Protein AF-0000000078593946 (afdb_homodimer)

Solvent-accessible surface area (backbone atoms only — not comparable to full-atom values): 25078 Å² total; per-residue (Å²): 134,85,79,80,74,74,68,73,67,67,56,56,65,55,48,66,65,49,63,74,38,52,55,47,78,74,67,46,70,27,56,50,54,41,82,38,57,37,37,37,44,73,26,55,81,49,92,81,68,44,65,30,49,51,43,43,33,49,53,48,45,48,54,54,34,49,51,44,31,71,71,72,51,66,78,52,77,62,60,47,34,34,41,41,32,39,65,44,81,49,26,52,39,44,42,34,39,14,36,42,36,37,38,36,39,29,46,67,90,53,96,63,64,50,63,50,70,50,56,45,36,30,32,63,81,71,26,48,72,60,54,56,65,51,43,33,32,88,90,50,73,51,57,62,58,49,38,52,51,47,51,48,48,36,60,75,66,69,59,72,60,79,40,83,85,84,67,77,56,81,80,42,51,48,43,43,41,94,62,27,44,31,40,49,44,58,56,60,64,39,33,54,69,91,68,41,70,45,71,44,78,41,50,44,86,80,43,63,90,45,40,13,86,87,17,66,62,39,42,45,61,60,64,76,103,134,84,78,79,74,73,70,70,69,65,56,59,65,56,50,64,66,53,62,73,38,52,57,46,79,72,69,47,71,24,58,50,55,41,84,40,57,36,36,36,46,72,26,54,81,48,92,80,67,43,64,29,49,52,44,44,33,49,54,49,46,47,53,53,33,49,49,44,33,70,72,71,51,67,79,50,76,62,62,47,35,33,42,41,32,39,65,44,81,48,26,52,39,44,42,34,38,14,35,42,37,37,38,36,38,29,45,66,91,53,97,66,64,48,62,49,72,50,56,46,36,31,34,62,80,70,26,48,72,58,54,57,63,51,42,33,32,87,88,50,72,51,60,63,55,50,38,52,53,47,52,50,48,38,62,76,65,68,59,74,60,79,42,82,88,84,67,77,56,81,81,44,52,46,42,42,41,94,62,28,43,32,40,47,45,57,56,59,64,37,32,53,69,89,68,40,69,45,70,44,79,42,50,42,85,82,42,66,89,46,41,14,86,86,18,66,62,41,42,45,60,59,64,76,103

Nearest PDB structures (foldseek):
  5jen-assembly1_A  TM=7.098E-01  e=2.046E-12  Bacillus subtilis subsp. subtilis str. 168
  3cyg-assembly2_A  TM=6.864E-01  e=2.205E-11  Fervidobacterium nodosum Rt17-B1
  3cyg-assembly3_B  TM=6.891E-01  e=2.239E-10  Fervidobacterium nodosum Rt17-B1
  3hk4-assembly2_D  TM=3.346E-01  e=1.188E-01  Mesorhizobium loti
  3e99-assembly1_A  TM=3.879E-01  e=2.942E+00  Burkholderia mallei ATCC 23344

Structure (mmCIF, N/CA/C/O backbone):
data_AF-0000000078593946-model_v1
#
loop_
_entity.id
_entity.type
_entity.pdbx_description
1 polymer 'Putative anti-SigV factor'
#
loop_
_atom_site.group_PDB
_atom_site.id
_atom_site.type_symbol
_atom_site.label_atom_id
_atom_site.label_alt_id
_atom_site.label_comp_id
_atom_site.label_asym_id
_atom_site.label_entity_id
_atom_site.label_seq_id
_atom_site.pdbx_PDB_ins_code
_atom_site.Cartn_x
_atom_site.Cartn_y
_atom_site.Cartn_z
_atom_site.occupancy
_atom_site.B_iso_or_equiv
_atom_site.auth_seq_id
_atom_site.auth_comp_id
_atom_site.auth_asym_id
_atom_site.auth_atom_id
_atom_site.pdbx_PDB_model_num
ATOM 1 N N . MET A 1 1 ? 30.016 24.406 51.344 1 26.03 1 MET A N 1
ATOM 2 C CA . MET A 1 1 ? 29.594 25.203 50.188 1 26.03 1 MET A CA 1
ATOM 3 C C . MET A 1 1 ? 30.203 24.656 48.906 1 26.03 1 MET A C 1
ATOM 5 O O . MET A 1 1 ? 31.297 25.078 48.5 1 26.03 1 MET A O 1
ATOM 9 N N . ILE A 1 2 ? 30.219 23.406 48.625 1 31.97 2 ILE A N 1
ATOM 10 C CA . ILE A 1 2 ? 31.016 22.719 47.625 1 31.97 2 ILE A CA 1
ATOM 11 C C . ILE A 1 2 ? 30.484 23.047 46.219 1 31.97 2 ILE A C 1
ATOM 13 O O . ILE A 1 2 ? 29.328 22.766 45.906 1 31.97 2 ILE A O 1
ATOM 17 N N . TYR A 1 3 ? 31.109 24.141 45.562 1 28.95 3 TYR A N 1
ATOM 18 C CA . TYR A 1 3 ? 30.859 24.609 44.188 1 28.95 3 TYR A CA 1
ATOM 19 C C . TYR A 1 3 ? 31.188 23.516 43.188 1 28.95 3 TYR A C 1
ATOM 21 O O . TYR A 1 3 ? 32.312 23.047 43.125 1 28.95 3 TYR A O 1
ATOM 29 N N . PHE A 1 4 ? 30.297 22.594 42.969 1 28.09 4 PHE A N 1
ATOM 30 C CA . PHE A 1 4 ? 30.469 21.672 41.844 1 28.09 4 PHE A CA 1
ATOM 31 C C . PHE A 1 4 ? 30.562 22.422 40.531 1 28.09 4 PHE A C 1
ATOM 33 O O . PHE A 1 4 ? 29.609 23.078 40.125 1 28.09 4 PHE A O 1
ATOM 40 N N . SER A 1 5 ? 31.812 22.922 40.156 1 31.38 5 SER A N 1
ATOM 41 C CA . SER A 1 5 ? 32.125 23.578 38.875 1 31.38 5 SER A CA 1
ATOM 42 C C . SER A 1 5 ? 31.922 22.625 37.719 1 31.38 5 SER A C 1
ATOM 44 O O . SER A 1 5 ? 32.531 21.547 37.656 1 31.38 5 SER A O 1
ATOM 46 N N . TYR A 1 6 ? 30.734 22.609 37.156 1 31.56 6 TYR A N 1
ATOM 47 C CA . TYR A 1 6 ? 30.531 21.906 35.906 1 31.56 6 TYR A CA 1
ATOM 48 C C . TYR A 1 6 ? 31.562 22.344 34.844 1 31.56 6 TYR A C 1
ATOM 50 O O . TYR A 1 6 ? 31.797 23.531 34.656 1 31.56 6 TYR A O 1
ATOM 58 N N . PRO A 1 7 ? 32.5 21.422 34.5 1 33.41 7 PRO A N 1
ATOM 59 C CA . PRO A 1 7 ? 33.594 21.844 33.594 1 33.41 7 PRO A CA 1
ATOM 60 C C . PRO A 1 7 ? 33.062 22.5 32.344 1 33.41 7 PRO A C 1
ATOM 62 O O . PRO A 1 7 ? 31.969 22.219 31.891 1 33.41 7 PRO A O 1
ATOM 65 N N . ASP A 1 8 ? 33.656 23.641 31.938 1 38.5 8 ASP A N 1
ATOM 66 C CA . ASP A 1 8 ? 33.469 24.578 30.812 1 38.5 8 ASP A CA 1
ATOM 67 C C . ASP A 1 8 ? 33.406 23.828 29.484 1 38.5 8 ASP A C 1
ATOM 69 O O . ASP A 1 8 ? 32.875 24.344 28.516 1 38.5 8 ASP A O 1
ATOM 73 N N . ASN A 1 9 ? 34.062 22.656 29.406 1 35.09 9 ASN A N 1
ATOM 74 C CA . ASN A 1 9 ? 34.219 22.016 28.094 1 35.09 9 ASN A CA 1
ATOM 75 C C . ASN A 1 9 ? 32.906 21.422 27.609 1 35.09 9 ASN A C 1
ATOM 77 O O . ASN A 1 9 ? 32.875 20.781 26.547 1 35.09 9 ASN A O 1
ATOM 81 N N . PHE A 1 10 ? 31.953 21.125 28.531 1 32.62 10 PHE A N 1
ATOM 82 C CA . PHE A 1 10 ? 30.719 20.578 28.016 1 32.62 10 PHE A CA 1
ATOM 83 C C . PHE A 1 10 ? 29.984 21.594 27.156 1 32.62 10 PHE A C 1
ATOM 85 O O . PHE A 1 10 ? 28.984 21.25 26.5 1 32.62 10 PHE A O 1
ATOM 92 N N . LYS A 1 11 ? 30.312 22.828 27.406 1 36.5 11 LYS A N 1
ATOM 93 C CA . LYS A 1 11 ? 29.609 23.85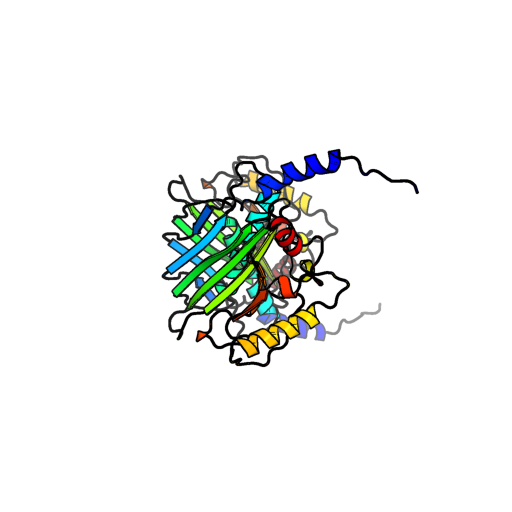9 26.672 1 36.5 11 LYS A CA 1
ATOM 94 C C . LYS A 1 11 ? 30.094 23.938 25.219 1 36.5 11 LYS A C 1
ATOM 96 O O . LYS A 1 11 ? 29.328 24.281 24.312 1 36.5 11 LYS A O 1
ATOM 101 N N . ASN A 1 12 ? 31.391 23.812 25.125 1 35.09 12 ASN A N 1
ATOM 102 C CA . ASN A 1 12 ? 31.906 24.062 23.781 1 35.09 12 ASN A CA 1
ATOM 103 C C . ASN A 1 12 ? 31.438 22.984 22.797 1 35.09 12 ASN A C 1
ATOM 105 O O . ASN A 1 12 ? 31.25 23.266 21.609 1 35.09 12 ASN A O 1
ATOM 109 N N . ASN A 1 13 ? 31.531 21.656 23.25 1 35.84 13 ASN A N 1
ATOM 110 C CA . ASN A 1 13 ? 31.219 20.625 22.266 1 35.84 13 ASN A CA 1
ATOM 111 C C . ASN A 1 13 ? 29.734 20.609 21.922 1 35.84 13 ASN A C 1
ATOM 113 O O . ASN A 1 13 ? 29.297 19.875 21.031 1 35.84 13 ASN A O 1
ATOM 117 N N . MET A 1 14 ? 28.844 21.109 22.812 1 34.19 14 MET A N 1
ATOM 118 C CA . MET A 1 14 ? 27.422 21.203 22.469 1 34.19 14 MET A CA 1
ATOM 119 C C . MET A 1 14 ? 27.188 22.281 21.422 1 34.19 14 MET A C 1
ATOM 121 O O . MET A 1 14 ? 26.109 22.344 20.828 1 34.19 14 MET A O 1
ATOM 125 N N . LYS A 1 15 ? 28.016 23.281 21.422 1 36.22 15 LYS A N 1
ATOM 126 C CA . LYS A 1 15 ? 27.812 24.406 20.5 1 36.22 15 LYS A CA 1
ATOM 127 C C . LYS A 1 15 ? 28.062 23.984 19.062 1 36.22 15 LYS A C 1
ATOM 129 O O . LYS A 1 15 ? 27.359 24.406 18.141 1 36.22 15 LYS A O 1
ATOM 134 N N . TYR A 1 16 ? 29.188 23.281 18.797 1 33.88 16 TYR A N 1
ATOM 135 C CA . TYR A 1 16 ? 29.516 22.938 17.406 1 33.88 16 TYR A CA 1
ATOM 136 C C . TYR A 1 16 ? 28.469 22.016 16.812 1 33.88 16 TYR A C 1
ATOM 138 O O . TYR A 1 16 ? 28.203 22.062 15.609 1 33.88 16 TYR A O 1
ATOM 146 N N . ARG A 1 17 ? 27.953 21.047 17.641 1 38.12 17 ARG A N 1
ATOM 147 C CA . ARG A 1 17 ? 26.922 20.219 17.047 1 38.12 17 ARG A CA 1
ATOM 148 C C . ARG A 1 17 ? 25.672 21.031 16.734 1 38.12 17 ARG A C 1
ATOM 150 O O . ARG A 1 17 ? 24.75 20.547 16.078 1 38.12 17 ARG A O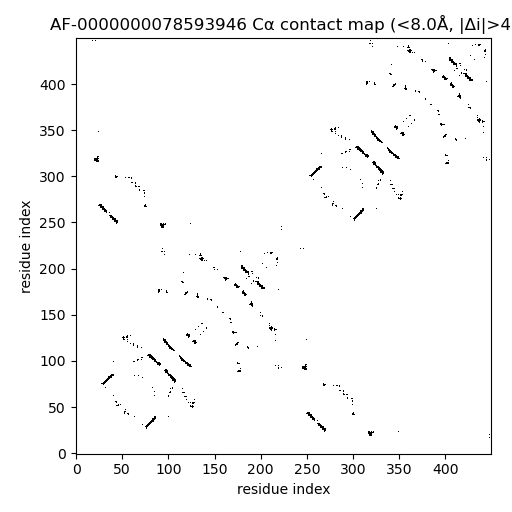 1
ATOM 157 N N . SER A 1 18 ? 25.547 22.141 17.297 1 39 18 SER A N 1
ATOM 158 C CA . SER A 1 18 ? 24.406 23.031 17.234 1 39 18 SER A CA 1
ATOM 159 C C . SER A 1 18 ? 24.359 23.781 15.906 1 39 18 SER A C 1
ATOM 161 O O . SER A 1 18 ? 23.328 24.359 15.547 1 39 18 SER A O 1
ATOM 163 N N . GLU A 1 19 ? 25.484 24.203 15.406 1 39.69 19 GLU A N 1
ATOM 164 C CA . GLU A 1 19 ? 25.422 25.078 14.234 1 39.69 19 GLU A CA 1
ATOM 165 C C . GLU A 1 19 ? 24.656 24.422 13.094 1 39.69 19 GLU A C 1
ATOM 167 O O . GLU A 1 19 ? 23.906 25.078 12.383 1 39.69 19 GLU A O 1
ATOM 172 N N . ASN A 1 20 ? 25.109 23.234 12.562 1 44.34 20 ASN A N 1
ATOM 173 C CA . ASN A 1 20 ? 24.703 22.547 11.344 1 44.34 20 ASN A CA 1
ATOM 174 C C . ASN A 1 20 ? 23.281 21.984 11.453 1 44.34 20 ASN A C 1
ATOM 176 O O . ASN A 1 20 ? 22.766 21.406 10.492 1 44.34 20 ASN A O 1
ATOM 180 N N . LEU A 1 21 ? 22.828 21.766 12.688 1 50 21 LEU A N 1
ATOM 181 C CA . LEU A 1 21 ? 21.516 21.156 12.875 1 50 21 LEU A CA 1
ATOM 182 C C . LEU A 1 21 ? 20.406 22.125 12.445 1 50 21 LEU A C 1
ATOM 184 O O . LEU A 1 21 ? 19.219 21.781 12.531 1 50 21 LEU A O 1
ATOM 188 N N . LYS A 1 22 ? 20.828 23.375 12.383 1 57.38 22 LYS A N 1
ATOM 189 C CA . LYS A 1 22 ? 19.75 24.344 12.125 1 57.38 22 LYS A CA 1
ATOM 190 C C . LYS A 1 22 ? 19.156 24.141 10.742 1 57.38 22 LYS A C 1
ATOM 192 O O . LYS A 1 22 ? 18.016 24.547 10.484 1 57.38 22 LYS A O 1
ATOM 197 N N . GLU A 1 23 ? 19.891 23.656 9.766 1 72.06 23 GLU A N 1
ATOM 198 C CA . GLU A 1 23 ? 19.406 23.703 8.383 1 72.06 23 GLU A CA 1
ATOM 199 C C . GLU A 1 23 ? 18.609 22.453 8.031 1 72.06 23 GLU A C 1
ATOM 201 O O . GLU A 1 23 ? 18.844 21.375 8.602 1 72.06 23 GLU A O 1
ATOM 206 N N . GLY A 1 24 ? 17.453 22.531 7.312 1 86.06 24 GLY A N 1
ATOM 207 C CA . GLY A 1 24 ? 16.625 21.469 6.777 1 86.06 24 GLY A CA 1
ATOM 208 C C . GLY A 1 24 ? 17.391 20.5 5.891 1 86.06 24 GLY A C 1
ATOM 209 O O . GLY A 1 24 ? 18.547 20.734 5.562 1 86.06 24 GLY A O 1
ATOM 210 N N . ILE A 1 25 ? 16.906 19.328 5.684 1 92.62 25 ILE A N 1
ATOM 211 C CA . ILE A 1 25 ? 17.5 18.312 4.824 1 92.62 25 ILE A CA 1
ATOM 212 C C . ILE A 1 25 ? 17.156 18.594 3.365 1 92.62 25 ILE A C 1
ATOM 214 O O . ILE A 1 25 ? 16.094 19.141 3.066 1 92.62 25 ILE A O 1
ATOM 218 N N . LYS A 1 26 ? 18.125 18.328 2.477 1 93.25 26 LYS A N 1
ATOM 219 C CA . LYS A 1 26 ? 17.859 18.531 1.054 1 93.25 26 LYS A CA 1
ATOM 220 C C . LYS A 1 26 ? 16.859 17.5 0.53 1 93.25 26 LYS A C 1
ATOM 222 O O . LYS A 1 26 ? 17.047 16.297 0.711 1 93.25 26 LYS A O 1
ATOM 227 N N . LEU A 1 27 ? 15.875 17.984 -0.096 1 96.62 27 LEU A N 1
ATOM 228 C CA . LEU A 1 27 ? 14.82 17.156 -0.656 1 96.62 27 LEU A CA 1
ATOM 229 C C . LEU A 1 27 ? 14.812 17.234 -2.178 1 96.62 27 LEU A C 1
ATOM 231 O O . LEU A 1 27 ? 15.008 18.312 -2.746 1 96.62 27 LEU A O 1
ATOM 235 N N . GLU A 1 28 ? 14.688 16.141 -2.824 1 97.31 28 GLU A N 1
ATOM 236 C CA . GLU A 1 28 ? 14.312 16.062 -4.23 1 97.31 28 GLU A CA 1
ATOM 237 C C . GLU A 1 28 ? 12.836 15.703 -4.391 1 97.31 28 GLU A C 1
ATOM 239 O O . GLU A 1 28 ? 12.156 15.414 -3.404 1 97.31 28 GLU A O 1
ATOM 244 N N . GLU A 1 29 ? 12.414 15.789 -5.629 1 98.31 29 GLU A N 1
ATOM 245 C CA . GLU A 1 29 ? 11.016 15.453 -5.898 1 98.31 29 GLU A CA 1
ATOM 246 C C . GLU A 1 29 ? 10.914 14.32 -6.922 1 98.31 29 GLU A C 1
ATOM 248 O O . GLU A 1 29 ? 11.508 14.398 -8 1 98.31 29 GLU A O 1
ATOM 253 N N . GLN A 1 30 ? 10.281 13.25 -6.574 1 98.56 30 GLN A N 1
ATOM 254 C CA . GLN A 1 30 ? 9.867 12.227 -7.527 1 98.56 30 GLN A CA 1
ATOM 255 C C . GLN A 1 30 ? 8.477 12.508 -8.07 1 98.56 30 GLN A C 1
ATOM 257 O O . GLN A 1 30 ? 7.543 12.773 -7.305 1 98.56 30 GLN A O 1
ATOM 262 N N . ILE A 1 31 ? 8.352 12.492 -9.375 1 98.75 31 ILE A N 1
ATOM 263 C CA . ILE A 1 31 ? 7.07 12.68 -10.055 1 98.75 31 ILE A CA 1
ATOM 264 C C . ILE A 1 31 ? 6.707 11.414 -10.828 1 98.75 31 ILE A C 1
ATOM 266 O O . ILE A 1 31 ? 7.367 11.062 -11.805 1 98.75 31 ILE A O 1
ATOM 270 N N . LEU A 1 32 ? 5.742 10.695 -10.406 1 98.81 32 LEU A N 1
ATOM 271 C CA . LEU A 1 32 ? 5.199 9.531 -11.102 1 98.81 32 LEU A CA 1
ATOM 272 C C . LEU A 1 32 ? 4.07 9.93 -12.039 1 98.81 32 LEU A C 1
ATOM 274 O O . LEU A 1 32 ? 2.924 10.086 -11.617 1 98.81 32 LEU A O 1
ATOM 278 N N . GLU A 1 33 ? 4.348 10.109 -13.242 1 98.75 33 GLU A N 1
ATOM 279 C CA . GLU A 1 33 ? 3.42 10.484 -14.305 1 98.75 33 GLU A CA 1
ATOM 280 C C . GLU A 1 33 ? 3.715 9.719 -15.594 1 98.75 33 GLU A C 1
ATOM 282 O O . GLU A 1 33 ? 4.145 10.305 -16.594 1 98.75 33 GLU A O 1
ATOM 287 N N . PRO A 1 34 ? 3.449 8.398 -15.547 1 98.75 34 PRO A N 1
ATOM 288 C CA . PRO A 1 34 ? 3.779 7.562 -16.703 1 98.75 34 PRO A CA 1
ATOM 289 C C . PRO A 1 34 ? 2.926 7.887 -17.922 1 98.75 34 PRO A C 1
ATOM 291 O O . PRO A 1 34 ? 1.799 8.367 -17.797 1 98.75 34 PRO A O 1
ATOM 294 N N . ASP A 1 35 ? 3.404 7.586 -19.141 1 98.5 35 ASP A N 1
ATOM 295 C CA . ASP A 1 35 ? 2.641 7.742 -20.375 1 98.5 35 ASP A CA 1
ATOM 296 C C . ASP A 1 35 ? 1.455 6.781 -20.406 1 98.5 35 ASP A C 1
ATOM 298 O O . ASP A 1 35 ? 0.402 7.105 -20.953 1 98.5 35 ASP A O 1
ATOM 302 N N . LYS A 1 36 ? 1.72 5.617 -19.859 1 98.62 36 LYS A N 1
ATOM 303 C CA . LYS A 1 36 ? 0.657 4.617 -19.781 1 98.62 36 LYS A CA 1
ATOM 304 C C . LYS A 1 36 ? 0.516 4.066 -18.359 1 98.62 36 LYS A C 1
ATOM 306 O O . LYS A 1 36 ? 1.491 3.596 -17.781 1 98.62 36 LYS A O 1
ATOM 311 N N . PHE A 1 37 ? -0.678 4.195 -17.859 1 98.88 37 PHE A N 1
ATOM 312 C CA . PHE A 1 37 ? -1.011 3.656 -16.547 1 98.88 37 PHE A CA 1
ATOM 313 C C . PHE A 1 37 ? -2.299 2.844 -16.609 1 98.88 37 PHE A C 1
ATOM 315 O O . PHE A 1 37 ? -3.338 3.35 -17.031 1 98.88 37 PHE A O 1
ATOM 322 N N . LYS A 1 38 ? -2.225 1.557 -16.156 1 98.94 38 LYS A N 1
ATOM 323 C CA . LYS A 1 38 ? -3.4 0.695 -16.094 1 98.94 38 LYS A CA 1
ATOM 324 C C . LYS A 1 38 ? -3.211 -0.425 -15.07 1 98.94 38 LYS A C 1
ATOM 326 O O . LYS A 1 38 ? -2.193 -1.119 -15.086 1 98.94 38 LYS A O 1
ATOM 331 N N . ILE A 1 39 ? -4.121 -0.59 -14.203 1 98.94 39 ILE A N 1
ATOM 332 C CA . ILE A 1 39 ? -4.141 -1.712 -13.266 1 98.94 39 ILE A CA 1
ATOM 333 C C . ILE A 1 39 ? -5.5 -2.406 -13.32 1 98.94 39 ILE A C 1
ATOM 335 O O . ILE A 1 39 ? -6.535 -1.771 -13.117 1 98.94 39 ILE A O 1
ATOM 339 N N . SER A 1 40 ? -5.488 -3.703 -13.578 1 98.88 40 SER A N 1
ATOM 340 C CA . SER A 1 40 ? -6.691 -4.527 -13.578 1 98.88 40 SER A CA 1
ATOM 341 C C . SER A 1 40 ? -6.633 -5.598 -12.492 1 98.88 40 SER A C 1
ATOM 343 O O . SER A 1 40 ? -5.586 -6.211 -12.281 1 98.88 40 SER A O 1
ATOM 345 N N . TYR A 1 41 ? -7.727 -5.75 -11.805 1 98.88 41 TYR A N 1
ATOM 346 C CA . TYR A 1 41 ? -7.797 -6.789 -10.781 1 98.88 41 TYR A CA 1
ATOM 347 C C . TYR A 1 41 ? -9.234 -7.242 -10.562 1 98.88 41 TYR A C 1
ATOM 349 O O . TYR A 1 41 ? -10.18 -6.516 -10.883 1 98.88 41 TYR A O 1
ATOM 357 N N . PRO A 1 42 ? -9.414 -8.469 -10.094 1 98.75 42 PRO A N 1
ATOM 358 C CA . PRO A 1 42 ? -10.781 -8.961 -9.891 1 98.75 42 PRO A CA 1
ATOM 359 C C . PRO A 1 42 ? -11.406 -8.461 -8.586 1 98.75 42 PRO A C 1
ATOM 361 O O . PRO A 1 42 ? -10.68 -8.148 -7.637 1 98.75 42 PRO A O 1
ATOM 364 N N . VAL A 1 43 ? -12.648 -8.375 -8.609 1 98 43 VAL A N 1
ATOM 365 C CA . VAL A 1 43 ? -13.445 -8.023 -7.438 1 98 43 VAL A CA 1
ATOM 366 C C . VAL A 1 43 ? -14.609 -9.008 -7.285 1 98 43 VAL A C 1
ATOM 368 O O . VAL A 1 43 ? -15.227 -9.398 -8.273 1 98 43 VAL A O 1
ATOM 371 N N . VAL A 1 44 ? -14.797 -9.484 -6.109 1 95.94 44 VAL A N 1
ATOM 372 C CA . VAL A 1 44 ? -15.961 -10.305 -5.812 1 95.94 44 VAL A CA 1
ATOM 373 C C . VAL A 1 44 ? -17.141 -9.414 -5.438 1 95.94 44 VAL A C 1
ATOM 375 O O . VAL A 1 44 ? -17.031 -8.555 -4.562 1 95.94 44 VAL A O 1
ATOM 378 N N . ASP A 1 45 ? -18.188 -9.68 -6.121 1 89.75 45 ASP A N 1
ATOM 379 C CA . ASP A 1 45 ? -19.375 -8.883 -5.805 1 89.75 45 ASP A CA 1
ATOM 380 C C . ASP A 1 45 ? -19.781 -9.07 -4.348 1 89.75 45 ASP A C 1
ATOM 382 O O . ASP A 1 45 ? -19.984 -10.195 -3.891 1 89.75 45 ASP A O 1
ATOM 386 N N . ASN A 1 46 ? -20 -7.949 -3.613 1 91.88 46 ASN A N 1
ATOM 387 C CA . ASN A 1 46 ? -20.344 -7.996 -2.197 1 91.88 46 ASN A CA 1
ATOM 388 C C . ASN A 1 46 ? -21.609 -7.184 -1.907 1 91.88 46 ASN A C 1
ATOM 390 O O . ASN A 1 46 ? -21.672 -6.461 -0.913 1 91.88 46 ASN A O 1
ATOM 394 N N . THR A 1 47 ? -22.562 -7.289 -2.773 1 86.88 47 THR A N 1
ATOM 395 C CA . THR A 1 47 ? -23.797 -6.551 -2.619 1 86.88 47 THR A CA 1
ATOM 396 C C . THR A 1 47 ? -24.484 -6.914 -1.306 1 86.88 47 THR A C 1
ATOM 398 O O . THR A 1 47 ? -25.234 -6.105 -0.739 1 86.88 47 THR A O 1
ATOM 401 N N . LYS A 1 48 ? -24.203 -8.156 -0.763 1 88.06 48 LYS A N 1
ATOM 402 C CA . LYS A 1 48 ? -24.844 -8.625 0.466 1 88.06 48 LYS A CA 1
ATOM 403 C C . LYS A 1 48 ? -23.984 -8.297 1.687 1 88.06 48 LYS A C 1
ATOM 405 O O . LYS A 1 48 ? -24.312 -8.719 2.803 1 88.06 48 LYS A O 1
ATOM 410 N N . ASN A 1 49 ? -22.953 -7.598 1.496 1 88.12 49 ASN A N 1
ATOM 411 C CA . ASN A 1 49 ? -22.078 -7.121 2.562 1 88.12 49 ASN A CA 1
ATOM 412 C C . ASN A 1 49 ? -21.625 -8.266 3.467 1 88.12 49 ASN A C 1
ATOM 414 O O . ASN A 1 49 ? -21.719 -8.164 4.691 1 88.12 49 ASN A O 1
ATOM 418 N N . LYS A 1 50 ? -21.234 -9.305 2.865 1 92.88 50 LYS A N 1
ATOM 419 C CA . LYS A 1 50 ? -20.703 -10.438 3.611 1 92.88 50 LYS A CA 1
ATOM 420 C C . LYS A 1 50 ? -19.266 -10.188 4.035 1 92.88 50 LYS A C 1
ATOM 422 O O . LYS A 1 50 ? -18.453 -9.703 3.242 1 92.88 50 LYS A O 1
ATOM 427 N N . GLU A 1 51 ? -18.938 -10.555 5.23 1 95 51 GLU A N 1
ATOM 428 C CA . GLU A 1 51 ? -17.625 -10.305 5.805 1 95 51 GLU A CA 1
ATOM 429 C C . GLU A 1 51 ? -16.547 -11.102 5.07 1 95 51 GLU A C 1
ATOM 431 O O . GLU A 1 51 ? -15.438 -10.602 4.852 1 95 51 GLU A O 1
ATOM 436 N N . ASN A 1 52 ? -16.844 -12.367 4.801 1 94.5 52 ASN A N 1
ATOM 437 C CA . ASN A 1 52 ? -15.867 -13.195 4.105 1 94.5 52 ASN A CA 1
ATOM 438 C C . ASN A 1 52 ? -15.5 -12.602 2.748 1 94.5 52 ASN A C 1
ATOM 440 O O . ASN A 1 52 ? -14.336 -12.625 2.352 1 94.5 52 ASN A O 1
ATOM 444 N N . ILE A 1 53 ? -16.5 -12.016 2.07 1 95.94 53 ILE A N 1
ATOM 445 C CA . ILE A 1 53 ? -16.25 -11.414 0.765 1 95.94 53 ILE A CA 1
ATOM 446 C C . ILE A 1 53 ? -15.438 -10.125 0.934 1 95.94 53 ILE A C 1
ATOM 448 O O . ILE A 1 53 ? -14.539 -9.844 0.143 1 95.94 53 ILE A O 1
ATOM 452 N N . SER A 1 54 ? -15.758 -9.352 1.978 1 96.56 54 SER A N 1
ATOM 453 C CA . SER A 1 54 ? -14.953 -8.172 2.287 1 96.56 54 SER A CA 1
ATOM 454 C C . SER A 1 54 ? -13.5 -8.547 2.529 1 96.56 54 SER A C 1
ATOM 456 O O . SER A 1 54 ? -12.586 -7.867 2.055 1 96.56 54 SER A O 1
ATOM 458 N N . ASN A 1 55 ? -13.289 -9.617 3.211 1 97.06 55 ASN A N 1
ATOM 459 C CA . ASN A 1 55 ? -11.938 -10.094 3.48 1 97.06 55 ASN A CA 1
ATOM 460 C C . ASN A 1 55 ? -11.203 -10.469 2.193 1 97.06 55 ASN A C 1
ATOM 462 O O . ASN A 1 55 ? -10.023 -10.148 2.027 1 97.06 55 ASN A O 1
ATOM 466 N N . ILE A 1 56 ? -11.883 -11.148 1.335 1 98 56 ILE A N 1
ATOM 467 C CA . ILE A 1 56 ? -11.305 -11.578 0.068 1 98 56 ILE A CA 1
ATOM 468 C C . ILE A 1 56 ? -10.93 -10.359 -0.771 1 98 56 ILE A C 1
ATOM 470 O O . ILE A 1 56 ? -9.797 -10.258 -1.25 1 98 56 ILE A O 1
ATOM 474 N N . ASN A 1 57 ? -11.867 -9.43 -0.914 1 98.5 57 ASN A N 1
ATOM 475 C CA . ASN A 1 57 ? -11.609 -8.234 -1.71 1 98.5 57 ASN A CA 1
ATOM 476 C C . ASN A 1 57 ? -10.477 -7.398 -1.112 1 98.5 57 ASN A C 1
ATOM 478 O O . ASN A 1 57 ? -9.648 -6.855 -1.845 1 98.5 57 ASN A O 1
ATOM 482 N N . ASN A 1 58 ? -10.453 -7.332 0.185 1 98.12 58 ASN A N 1
ATOM 483 C CA . ASN A 1 58 ? -9.367 -6.605 0.837 1 98.12 58 ASN A CA 1
ATOM 484 C C . ASN A 1 58 ? -8.023 -7.273 0.588 1 98.12 58 ASN A C 1
ATOM 486 O O . ASN A 1 58 ? -7.012 -6.59 0.404 1 98.12 58 ASN A O 1
ATOM 490 N N . ALA A 1 59 ? -7.977 -8.578 0.637 1 98.38 59 ALA A N 1
ATOM 491 C CA . ALA A 1 59 ? -6.742 -9.305 0.368 1 98.38 59 ALA A CA 1
ATOM 492 C C . ALA A 1 59 ? -6.25 -9.047 -1.053 1 98.38 59 ALA A C 1
ATOM 494 O O . ALA A 1 59 ? -5.051 -8.883 -1.28 1 98.38 59 ALA A O 1
ATOM 495 N N . ILE A 1 60 ? -7.172 -9 -1.992 1 98.81 60 ILE A N 1
ATOM 496 C CA . ILE A 1 60 ? -6.836 -8.719 -3.385 1 98.81 60 ILE A CA 1
ATOM 497 C C . ILE A 1 60 ? -6.262 -7.312 -3.504 1 98.81 60 ILE A C 1
ATOM 499 O O . ILE A 1 60 ? -5.188 -7.121 -4.078 1 98.81 60 ILE A O 1
ATOM 503 N N . ILE A 1 61 ? -6.898 -6.375 -2.926 1 98.81 61 ILE A N 1
ATOM 504 C CA . ILE A 1 61 ? -6.488 -4.977 -2.961 1 98.81 61 ILE A CA 1
ATOM 505 C C . ILE A 1 61 ? -5.105 -4.824 -2.33 1 98.81 61 ILE A C 1
ATOM 507 O O . ILE A 1 61 ? -4.266 -4.078 -2.834 1 98.81 61 ILE A O 1
ATOM 511 N N . ASN A 1 62 ? -4.957 -5.559 -1.302 1 98.75 62 ASN A N 1
ATOM 512 C CA . ASN A 1 62 ? -3.664 -5.5 -0.628 1 98.75 62 ASN A CA 1
ATOM 513 C C . ASN A 1 62 ? -2.539 -6.008 -1.526 1 98.75 62 ASN A C 1
ATOM 515 O O . ASN A 1 62 ? -1.459 -5.418 -1.568 1 98.75 62 ASN A O 1
ATOM 519 N N . GLU A 1 63 ? -2.756 -7.078 -2.215 1 98.69 63 GLU A N 1
ATOM 520 C CA . GLU A 1 63 ? -1.748 -7.605 -3.131 1 98.69 63 GLU A CA 1
ATOM 521 C C . GLU A 1 63 ? -1.421 -6.598 -4.23 1 98.69 63 GLU A C 1
ATOM 523 O O . GLU A 1 63 ? -0.249 -6.328 -4.504 1 98.69 63 GLU A O 1
ATOM 528 N N . VAL A 1 64 ? -2.432 -6.012 -4.805 1 98.88 64 VAL A N 1
ATOM 529 C CA . VAL A 1 64 ? -2.271 -5.062 -5.898 1 98.88 64 VAL A CA 1
ATOM 530 C C . VAL A 1 64 ? -1.576 -3.799 -5.391 1 98.88 64 VAL A C 1
ATOM 532 O O . VAL A 1 64 ? -0.646 -3.295 -6.027 1 98.88 64 VAL A O 1
ATOM 535 N N . GLY A 1 65 ? -2.039 -3.34 -4.266 1 98.88 65 GLY A N 1
ATOM 536 C CA . GLY A 1 65 ? -1.445 -2.156 -3.664 1 98.88 65 GLY A CA 1
ATOM 537 C C . GLY A 1 65 ? 0.025 -2.33 -3.332 1 98.88 65 GLY A C 1
ATOM 538 O O . GLY A 1 65 ? 0.826 -1.418 -3.547 1 98.88 65 GLY A O 1
ATOM 539 N N . GLU A 1 66 ? 0.341 -3.496 -2.789 1 98.69 66 GLU A N 1
ATOM 540 C CA . GLU A 1 66 ? 1.732 -3.756 -2.432 1 98.69 66 GLU A CA 1
ATOM 541 C C . GLU A 1 66 ? 2.611 -3.863 -3.674 1 98.69 66 GLU A C 1
ATOM 543 O O . GLU A 1 66 ? 3.766 -3.43 -3.664 1 98.69 66 GLU A O 1
ATOM 548 N N . LEU A 1 67 ? 2.102 -4.48 -4.715 1 98.81 67 LEU A N 1
ATOM 549 C CA . LEU A 1 67 ? 2.846 -4.539 -5.969 1 98.81 67 LEU A CA 1
ATOM 550 C C . LEU A 1 67 ? 3.117 -3.135 -6.5 1 98.81 67 LEU A C 1
ATOM 552 O O . LEU A 1 67 ? 4.242 -2.822 -6.891 1 98.81 67 LEU A O 1
ATOM 556 N N . PHE A 1 68 ? 2.131 -2.297 -6.477 1 98.94 68 PHE A N 1
ATOM 557 C CA . PHE A 1 68 ? 2.293 -0.921 -6.934 1 98.94 68 PHE A CA 1
ATOM 558 C C . PHE A 1 68 ? 3.328 -0.189 -6.09 1 98.94 68 PHE A C 1
ATOM 560 O O . PHE A 1 68 ? 4.262 0.411 -6.629 1 98.94 68 PHE A O 1
ATOM 567 N N . LYS A 1 69 ? 3.125 -0.279 -4.809 1 98.75 69 LYS A N 1
ATOM 568 C CA . LYS A 1 69 ? 4.02 0.422 -3.893 1 98.75 69 LYS A CA 1
ATOM 569 C C . LYS A 1 69 ? 5.469 -0.005 -4.105 1 98.75 69 LYS A C 1
ATOM 571 O O . LYS A 1 69 ? 6.355 0.84 -4.238 1 98.75 69 LYS A O 1
ATOM 576 N N . SER A 1 70 ? 5.672 -1.27 -4.219 1 98.12 70 SER A N 1
ATOM 577 C CA . SER A 1 70 ? 7.035 -1.791 -4.27 1 98.12 70 SER A CA 1
ATOM 578 C C . SER A 1 70 ? 7.676 -1.53 -5.625 1 98.12 70 SER A C 1
ATOM 580 O O . SER A 1 70 ? 8.898 -1.407 -5.727 1 98.12 70 SER A O 1
ATOM 582 N N . GLN A 1 71 ? 6.848 -1.405 -6.676 1 98.12 71 GLN A N 1
ATOM 583 C CA . GLN A 1 71 ? 7.426 -1.317 -8.016 1 98.12 71 GLN A CA 1
ATOM 584 C C . GLN A 1 71 ? 7.434 0.123 -8.516 1 98.12 71 GLN A C 1
ATOM 586 O O . GLN A 1 71 ? 8.344 0.529 -9.234 1 98.12 71 GLN A O 1
ATOM 591 N N . ALA A 1 72 ? 6.449 0.884 -8.078 1 98.5 72 ALA A N 1
ATOM 592 C CA . ALA A 1 72 ? 6.25 2.178 -8.727 1 98.5 72 ALA A CA 1
ATOM 593 C C . ALA A 1 72 ? 6.68 3.322 -7.812 1 98.5 72 ALA A C 1
ATOM 595 O O . ALA A 1 72 ? 6.926 4.438 -8.273 1 98.5 72 ALA A O 1
ATOM 596 N N . LEU A 1 73 ? 6.668 3.092 -6.508 1 98.62 73 LEU A N 1
ATOM 597 C CA . LEU A 1 73 ? 7.145 4.094 -5.559 1 98.62 73 LEU A CA 1
ATOM 598 C C . LEU A 1 73 ? 8.57 3.777 -5.105 1 98.62 73 LEU A C 1
ATOM 600 O O . LEU A 1 73 ? 8.805 2.756 -4.453 1 98.62 73 LEU A O 1
ATOM 604 N N . VAL A 1 74 ? 9.508 4.723 -5.508 1 96.81 74 VAL A N 1
ATOM 605 C CA . VAL A 1 74 ? 10.922 4.418 -5.32 1 96.81 74 VAL A CA 1
ATOM 606 C C . VAL A 1 74 ? 11.578 5.504 -4.469 1 96.81 74 VAL A C 1
ATOM 608 O O . VAL A 1 74 ? 11.047 6.609 -4.348 1 96.81 74 VAL A O 1
ATOM 611 N N . ASP A 1 75 ? 12.656 5.141 -3.816 1 95.56 75 ASP A N 1
ATOM 612 C CA . ASP A 1 75 ? 13.406 6.074 -2.982 1 95.56 75 ASP A CA 1
ATOM 613 C C . ASP A 1 75 ? 14.438 6.84 -3.809 1 95.56 75 ASP A C 1
ATOM 615 O O . ASP A 1 75 ? 15.602 6.941 -3.42 1 95.56 75 ASP A O 1
ATOM 619 N N . GLY A 1 76 ? 14.086 7.344 -4.895 1 95.31 76 GLY A N 1
ATOM 620 C CA . GLY A 1 76 ? 14.859 8.133 -5.836 1 95.31 76 GLY A CA 1
ATOM 621 C C . GLY A 1 76 ? 14 8.773 -6.918 1 95.31 76 GLY A C 1
ATOM 622 O O . GLY A 1 76 ? 12.773 8.711 -6.863 1 95.31 76 GLY A O 1
ATOM 623 N N . VAL A 1 77 ? 14.711 9.461 -7.805 1 96.88 77 VAL A N 1
ATOM 624 C CA . VAL A 1 77 ? 14.016 10.109 -8.914 1 96.88 77 VAL A CA 1
ATOM 625 C C . VAL A 1 77 ? 14.094 9.227 -10.156 1 96.88 77 VAL A C 1
ATOM 627 O O . VAL A 1 77 ? 15.18 8.992 -10.695 1 96.88 77 VAL A O 1
ATOM 630 N N . VAL A 1 78 ? 13.023 8.688 -10.562 1 97.19 78 VAL A N 1
ATOM 631 C CA . VAL A 1 78 ? 12.938 7.793 -11.711 1 97.19 78 VAL A CA 1
ATOM 632 C C . VAL A 1 78 ? 11.836 8.273 -12.664 1 97.19 78 VAL A C 1
ATOM 634 O O . VAL A 1 78 ? 10.766 8.68 -12.219 1 97.19 78 VAL A O 1
ATOM 637 N N . ASP A 1 79 ? 12.078 8.25 -13.93 1 98 79 ASP A N 1
ATOM 638 C CA . ASP A 1 79 ? 11.141 8.656 -14.969 1 98 79 ASP A CA 1
ATOM 639 C C . ASP A 1 79 ? 10.422 7.449 -15.562 1 98 79 ASP A C 1
ATOM 641 O O . ASP A 1 79 ? 10.844 6.902 -16.578 1 98 79 ASP A O 1
ATOM 645 N N . PHE A 1 80 ? 9.344 7.105 -15 1 98.38 80 PHE A N 1
ATOM 646 C CA . PHE A 1 80 ? 8.586 5.934 -15.43 1 98.38 80 PHE A CA 1
ATOM 647 C C . PHE A 1 80 ? 7.828 6.223 -16.719 1 98.38 80 PHE A C 1
ATOM 649 O O . PHE A 1 80 ? 7.242 7.297 -16.875 1 98.38 80 PHE A O 1
ATOM 656 N N . ASN A 1 81 ? 7.809 5.273 -17.625 1 98.69 81 ASN A N 1
ATOM 657 C CA . ASN A 1 81 ? 7.07 5.379 -18.875 1 98.69 81 ASN A CA 1
ATOM 658 C C . ASN A 1 81 ? 5.746 4.621 -18.812 1 98.69 81 ASN A C 1
ATOM 660 O O . ASN A 1 81 ? 4.711 5.133 -19.25 1 98.69 81 ASN A O 1
ATOM 664 N N . GLN A 1 82 ? 5.812 3.348 -18.281 1 98.75 82 GLN A N 1
ATOM 665 C CA . GLN A 1 82 ? 4.621 2.51 -18.188 1 98.75 82 GLN A CA 1
ATOM 666 C C . GLN A 1 82 ? 4.512 1.861 -16.812 1 98.75 82 GLN A C 1
ATOM 668 O O . GLN A 1 82 ? 5.516 1.421 -16.234 1 98.75 82 GLN A O 1
ATOM 673 N N . ILE A 1 83 ? 3.359 1.813 -16.281 1 98.88 83 ILE A N 1
ATOM 674 C CA . ILE A 1 83 ? 2.971 1.034 -15.109 1 98.88 83 ILE A CA 1
ATOM 675 C C . ILE A 1 83 ? 1.694 0.251 -15.406 1 98.88 83 ILE A C 1
ATOM 677 O O . ILE A 1 83 ? 0.614 0.834 -15.523 1 98.88 83 ILE A O 1
ATOM 681 N N . LEU A 1 84 ? 1.815 -1.115 -15.531 1 98.94 84 LEU A N 1
ATOM 682 C CA . LEU A 1 84 ? 0.719 -1.969 -15.977 1 98.94 84 LEU A CA 1
ATOM 683 C C . LEU A 1 84 ? 0.516 -3.137 -15.016 1 98.94 84 LEU A C 1
ATOM 685 O O . LEU A 1 84 ? 1.382 -4.008 -14.898 1 98.94 84 LEU A O 1
ATOM 689 N N . GLY A 1 85 ? -0.564 -3.09 -14.312 1 98.88 85 GLY A N 1
ATOM 690 C CA . GLY A 1 85 ? -0.958 -4.188 -13.445 1 98.88 85 GLY A CA 1
ATOM 691 C C . GLY A 1 85 ? -1.994 -5.102 -14.07 1 98.88 85 GLY A C 1
ATOM 692 O O . GLY A 1 85 ? -2.959 -4.629 -14.68 1 98.88 85 GLY A O 1
ATOM 693 N N . ASP A 1 86 ? -1.804 -6.387 -13.93 1 98.88 86 ASP A N 1
ATOM 694 C CA . ASP A 1 86 ? -2.707 -7.387 -14.484 1 98.88 86 ASP A CA 1
ATOM 695 C C . ASP A 1 86 ? -2.848 -8.586 -13.547 1 98.88 86 ASP A C 1
ATOM 697 O O . ASP A 1 86 ? -2.307 -8.578 -12.438 1 98.88 86 ASP A O 1
ATOM 701 N N . TYR A 1 87 ? -3.719 -9.531 -13.977 1 98.94 87 TYR A N 1
ATOM 702 C CA . TYR A 1 87 ? -3.91 -10.711 -13.141 1 98.94 87 TYR A CA 1
ATOM 703 C C . TYR A 1 87 ? -4.379 -11.898 -13.969 1 98.94 87 TYR A C 1
ATOM 705 O O . TYR A 1 87 ? -4.812 -11.734 -15.109 1 98.94 87 TYR A O 1
ATOM 713 N N . GLU A 1 88 ? -4.195 -13.078 -13.398 1 98.88 88 GLU A N 1
ATOM 714 C CA . GLU A 1 88 ? -4.711 -14.344 -13.922 1 98.88 88 GLU A CA 1
ATOM 715 C C . GLU A 1 88 ? -5.387 -15.164 -12.828 1 98.88 88 GLU A C 1
ATOM 717 O O . GLU A 1 88 ? -4.773 -15.461 -11.805 1 98.88 88 GLU A O 1
ATOM 722 N N . VAL A 1 89 ? -6.699 -15.477 -13.047 1 98.75 89 VAL A N 1
ATOM 723 C CA . VAL A 1 89 ? -7.375 -16.406 -12.148 1 98.75 89 VAL A CA 1
ATOM 724 C C . VAL A 1 89 ? -6.965 -17.844 -12.492 1 98.75 89 VAL A C 1
ATOM 726 O O . VAL A 1 89 ? -7.418 -18.406 -13.492 1 98.75 89 VAL A O 1
ATOM 729 N N . THR A 1 90 ? -6.191 -18.453 -11.602 1 98.81 90 THR A N 1
ATOM 730 C CA . THR A 1 90 ? -5.602 -19.734 -11.922 1 98.81 90 THR A CA 1
ATOM 731 C C . THR A 1 90 ? -6.473 -20.875 -11.391 1 98.81 90 THR A C 1
ATOM 733 O O . THR A 1 90 ? -6.328 -22.031 -11.812 1 98.81 90 THR A O 1
ATOM 736 N N . LEU A 1 91 ? -7.293 -20.562 -10.43 1 98.5 91 LEU A N 1
ATOM 737 C CA . LEU A 1 91 ? -8.266 -21.5 -9.883 1 98.5 91 LEU A CA 1
ATOM 738 C C . LEU A 1 91 ? -9.5 -20.766 -9.359 1 98.5 91 LEU A C 1
ATOM 740 O O . LEU A 1 91 ? -9.375 -19.75 -8.688 1 98.5 91 LEU A O 1
ATOM 744 N N . ASN A 1 92 ? -10.602 -21.25 -9.664 1 97.69 92 ASN A N 1
ATOM 745 C CA . ASN A 1 92 ? -11.883 -20.781 -9.156 1 97.69 92 ASN A CA 1
ATOM 746 C C . ASN A 1 92 ? -12.922 -21.891 -9.125 1 97.69 92 ASN A C 1
ATOM 748 O O . ASN A 1 92 ? -13.883 -21.875 -9.891 1 97.69 92 ASN A O 1
ATOM 752 N N . GLU A 1 93 ? -12.648 -22.875 -8.227 1 95.44 93 GLU A N 1
ATOM 753 C CA . GLU A 1 93 ? -13.492 -24.047 -8.078 1 95.44 93 GLU A CA 1
ATOM 754 C C . GLU A 1 93 ? -13.305 -24.703 -6.711 1 95.44 93 GLU A C 1
ATOM 756 O O . GLU A 1 93 ? -12.336 -24.406 -6.008 1 95.44 93 GLU A O 1
ATOM 761 N N . SER A 1 94 ? -14.297 -25.422 -6.254 1 94 94 SER A N 1
ATOM 762 C CA . SER A 1 94 ? -14.227 -26.203 -5.027 1 94 94 SER A CA 1
ATOM 763 C C . SER A 1 94 ? -14.094 -25.297 -3.803 1 94 94 SER A C 1
ATOM 765 O O . SER A 1 94 ? -13.43 -25.656 -2.83 1 94 94 SER A O 1
ATOM 767 N N . GLY A 1 95 ? -14.586 -24.078 -4.004 1 94.5 95 GLY A N 1
ATOM 768 C CA . GLY A 1 95 ? -14.57 -23.141 -2.883 1 94.5 95 GLY A CA 1
ATOM 769 C C . GLY A 1 95 ? -13.219 -22.484 -2.684 1 94.5 95 GLY A C 1
ATOM 770 O O . GLY A 1 95 ? -12.984 -21.844 -1.656 1 94.5 95 GLY A O 1
ATOM 771 N N . ILE A 1 96 ? -12.305 -22.688 -3.684 1 97.62 96 ILE A N 1
ATOM 772 C CA . ILE A 1 96 ? -10.961 -22.109 -3.604 1 97.62 96 ILE A CA 1
ATOM 773 C C . ILE A 1 96 ? -10.734 -21.172 -4.777 1 97.62 96 ILE A C 1
ATOM 775 O O . ILE A 1 96 ? -11.078 -21.484 -5.918 1 97.62 96 ILE A O 1
ATOM 779 N N . LEU A 1 97 ? -10.281 -20 -4.445 1 98.38 97 LEU A N 1
ATOM 780 C CA . LEU A 1 97 ? -9.883 -19 -5.438 1 98.38 97 LEU A CA 1
ATOM 781 C C . LEU A 1 97 ? -8.383 -18.75 -5.383 1 98.38 97 LEU A C 1
ATOM 783 O O . LEU A 1 97 ? -7.832 -18.484 -4.312 1 98.38 97 LEU A O 1
ATOM 787 N N . SER A 1 98 ? -7.68 -18.922 -6.469 1 98.88 98 SER A N 1
ATOM 788 C CA . SER A 1 98 ? -6.262 -18.609 -6.598 1 98.88 98 SER A CA 1
ATOM 789 C C . SER A 1 98 ? -6.012 -17.641 -7.738 1 98.88 98 SER A C 1
ATOM 791 O O . SER A 1 98 ? -6.539 -17.812 -8.836 1 98.88 98 SER A O 1
ATOM 793 N N . ILE A 1 99 ? -5.258 -16.562 -7.434 1 98.94 99 ILE A N 1
ATOM 794 C CA . ILE A 1 99 ? -5.02 -15.492 -8.398 1 98.94 99 ILE A CA 1
ATOM 795 C C . ILE A 1 99 ? -3.527 -15.172 -8.453 1 98.94 99 ILE A C 1
ATOM 797 O O . ILE A 1 99 ? -2.871 -15.07 -7.41 1 98.94 99 ILE A O 1
ATOM 801 N N . LEU A 1 100 ? -2.998 -15.078 -9.633 1 98.94 100 LEU A N 1
ATOM 802 C CA . LEU A 1 100 ? -1.656 -14.562 -9.898 1 98.94 100 LEU A CA 1
ATOM 803 C C . LEU A 1 100 ? -1.711 -13.125 -10.391 1 98.94 100 LEU A C 1
ATOM 805 O O . LEU A 1 100 ? -2.381 -12.828 -11.383 1 98.94 100 LEU A O 1
ATOM 809 N N . PHE A 1 101 ? -1.03 -12.219 -9.656 1 98.94 101 PHE A N 1
ATOM 810 C CA . PHE A 1 101 ? -0.96 -10.805 -10.031 1 98.94 101 PHE A CA 1
ATOM 811 C C . PHE A 1 101 ? 0.389 -10.477 -10.656 1 98.94 101 PHE A C 1
ATOM 813 O O . PHE A 1 101 ? 1.394 -11.125 -10.352 1 98.94 101 PHE A O 1
ATOM 820 N N . SER A 1 102 ? 0.383 -9.5 -11.523 1 98.81 102 SER A N 1
ATOM 821 C CA . SER A 1 102 ? 1.626 -9.008 -12.109 1 98.81 102 SER A CA 1
ATOM 822 C C . SER A 1 102 ? 1.621 -7.488 -12.227 1 98.81 102 SER A C 1
ATOM 824 O O . SER A 1 102 ? 0.562 -6.875 -12.383 1 98.81 102 SER A O 1
ATOM 826 N N . MET A 1 103 ? 2.746 -6.859 -12.094 1 98.75 103 MET A N 1
ATOM 827 C CA . MET A 1 103 ? 2.984 -5.438 -12.32 1 98.75 103 MET A CA 1
ATOM 828 C C . MET A 1 103 ? 4.199 -5.227 -13.219 1 98.75 103 MET A C 1
ATOM 830 O O . MET A 1 103 ? 5.324 -5.547 -12.836 1 98.75 103 MET A O 1
ATOM 834 N N . TYR A 1 104 ? 3.928 -4.77 -14.375 1 98.44 104 TYR A N 1
ATOM 835 C CA . TYR A 1 104 ? 4.973 -4.438 -15.336 1 98.44 104 TYR A CA 1
ATOM 836 C C . TYR A 1 104 ? 5.332 -2.959 -15.273 1 98.44 104 TYR A C 1
ATOM 838 O O . TYR A 1 104 ? 4.449 -2.1 -15.305 1 98.44 104 TYR A O 1
ATOM 846 N N . ILE A 1 105 ? 6.621 -2.643 -15.094 1 98.38 105 ILE A N 1
ATOM 847 C CA . ILE A 1 105 ? 7.098 -1.266 -15.125 1 98.38 105 ILE A CA 1
ATOM 848 C C . ILE A 1 105 ? 8.094 -1.092 -16.281 1 98.38 105 ILE A C 1
ATOM 850 O O . ILE A 1 105 ? 8.875 -1.997 -16.562 1 98.38 105 ILE A O 1
ATOM 854 N N . TYR A 1 106 ? 8 -0.003 -16.953 1 98.56 106 TYR A N 1
ATOM 855 C CA . TYR A 1 106 ? 9 0.422 -17.922 1 98.56 106 TYR A CA 1
ATOM 856 C C . TYR A 1 106 ? 9.484 1.835 -17.625 1 98.56 106 TYR A C 1
ATOM 858 O O . TYR A 1 106 ? 8.68 2.754 -17.469 1 98.56 106 TYR A O 1
ATOM 866 N N . VAL A 1 107 ? 10.742 1.948 -17.438 1 97.88 107 VAL A N 1
ATOM 867 C CA . VAL A 1 107 ? 11.391 3.23 -17.203 1 97.88 107 VAL A CA 1
ATOM 868 C C . VAL A 1 107 ? 11.961 3.779 -18.5 1 97.88 107 VAL A C 1
ATOM 870 O O . VAL A 1 107 ? 12.586 3.047 -19.266 1 97.88 107 VAL A O 1
ATOM 873 N N . ASN A 1 108 ? 11.75 5.059 -18.703 1 98 108 ASN A N 1
ATOM 874 C CA . ASN A 1 108 ? 12.281 5.664 -19.922 1 98 108 ASN A CA 1
ATOM 875 C C . ASN A 1 108 ? 13.789 5.457 -20.031 1 98 108 ASN A C 1
ATOM 877 O O . ASN A 1 108 ? 14.516 5.625 -19.047 1 98 108 ASN A O 1
ATOM 881 N N . ARG A 1 109 ? 14.289 4.996 -21.188 1 95.88 109 ARG A N 1
ATOM 882 C CA . ARG A 1 109 ? 15.688 4.809 -21.578 1 95.88 109 ARG A CA 1
ATOM 883 C C . ARG A 1 109 ? 16.219 3.477 -21.062 1 95.88 109 ARG A C 1
ATOM 885 O O . ARG A 1 109 ? 17.391 3.137 -21.281 1 95.88 109 ARG A O 1
ATOM 892 N N . ALA A 1 110 ? 15.422 2.752 -20.312 1 94.94 110 ALA A N 1
ATOM 893 C CA . ALA A 1 110 ? 15.836 1.402 -19.938 1 94.94 110 ALA A CA 1
ATOM 894 C C . ALA A 1 110 ? 15.828 0.475 -21.156 1 94.94 110 ALA A C 1
ATOM 896 O O . ALA A 1 110 ? 15.148 0.739 -22.141 1 94.94 110 ALA A O 1
ATOM 897 N N . ALA A 1 111 ? 16.625 -0.529 -21.141 1 93.88 111 ALA A N 1
ATOM 898 C CA . ALA A 1 111 ? 16.719 -1.491 -22.234 1 93.88 111 ALA A CA 1
ATOM 899 C C . ALA A 1 111 ? 15.438 -2.324 -22.344 1 93.88 111 ALA A C 1
ATOM 901 O O . ALA A 1 111 ? 15.031 -2.721 -23.438 1 93.88 111 ALA A O 1
ATOM 902 N N . HIS A 1 112 ? 14.789 -2.598 -21.203 1 93.19 112 HIS A N 1
ATOM 903 C CA . HIS A 1 112 ? 13.555 -3.367 -21.156 1 93.19 112 HIS A CA 1
ATOM 904 C C . HIS A 1 112 ? 12.797 -3.117 -19.844 1 93.19 112 HIS A C 1
ATOM 906 O O . HIS A 1 112 ? 13.344 -2.541 -18.906 1 93.19 112 HIS A O 1
ATOM 912 N N . GLY A 1 113 ? 11.508 -3.605 -19.812 1 95.81 113 GLY A N 1
ATOM 913 C CA . GLY A 1 113 ? 10.695 -3.525 -18.609 1 95.81 113 GLY A CA 1
ATOM 914 C C . GLY A 1 113 ? 10.953 -4.668 -17.656 1 95.81 113 GLY A C 1
ATOM 915 O O . GLY A 1 113 ? 11.789 -5.535 -17.906 1 95.81 113 GLY A O 1
ATOM 916 N N . TYR A 1 114 ? 10.32 -4.57 -16.594 1 96.75 114 TYR A N 1
ATOM 917 C CA . TYR A 1 114 ? 10.406 -5.59 -15.555 1 96.75 114 TYR A CA 1
ATOM 918 C C . TYR A 1 114 ? 9.031 -5.891 -14.969 1 96.75 114 TYR A C 1
ATOM 920 O O . TYR A 1 114 ? 8.234 -4.977 -14.734 1 96.75 114 TYR A O 1
ATOM 928 N N . THR A 1 115 ? 8.742 -7.184 -14.82 1 98 115 THR A N 1
ATOM 929 C CA . THR A 1 115 ? 7.473 -7.609 -14.227 1 98 115 THR A CA 1
ATOM 930 C C . THR A 1 115 ? 7.703 -8.266 -12.867 1 98 115 THR A C 1
ATOM 932 O O . THR A 1 115 ? 8.539 -9.164 -12.742 1 98 115 THR A O 1
ATOM 935 N N . LYS A 1 116 ? 7.059 -7.766 -11.836 1 98.5 116 LYS A N 1
ATOM 936 C CA . LYS A 1 116 ? 6.977 -8.422 -10.539 1 98.5 116 LYS A CA 1
ATOM 937 C C . LYS A 1 116 ? 5.641 -9.141 -10.367 1 98.5 116 LYS A C 1
ATOM 939 O O . LYS A 1 116 ? 4.602 -8.633 -10.805 1 98.5 116 LYS A O 1
ATOM 944 N N . TYR A 1 117 ? 5.723 -10.266 -9.711 1 98.81 117 TYR A N 1
ATOM 945 C CA . TYR A 1 117 ? 4.516 -11.07 -9.539 1 98.81 117 TYR A CA 1
ATOM 946 C C . TYR A 1 117 ? 4.188 -11.242 -8.055 1 98.81 117 TYR A C 1
ATOM 948 O O . TYR A 1 117 ? 5.07 -11.141 -7.203 1 98.81 117 TYR A O 1
ATOM 956 N N . SER A 1 118 ? 2.924 -11.445 -7.758 1 98.75 118 SER A N 1
ATOM 957 C CA . SER A 1 118 ? 2.402 -11.875 -6.465 1 98.75 118 SER A CA 1
ATOM 958 C C . SER A 1 118 ? 1.146 -12.727 -6.629 1 98.75 118 SER A C 1
ATOM 960 O O . SER A 1 118 ? 0.568 -12.781 -7.715 1 98.75 118 SER A O 1
ATOM 962 N N . SER A 1 119 ? 0.79 -13.445 -5.586 1 98.88 119 SER A N 1
ATOM 963 C CA . SER A 1 119 ? -0.375 -14.32 -5.699 1 98.88 119 SER A CA 1
ATOM 964 C C . SER A 1 119 ? -1.1 -14.453 -4.363 1 98.88 119 SER A C 1
ATOM 966 O O . SER A 1 119 ? -0.535 -14.148 -3.312 1 98.88 119 SER A O 1
ATOM 968 N N . ILE A 1 120 ? -2.322 -14.859 -4.492 1 98.75 120 ILE A N 1
ATOM 969 C CA . ILE A 1 120 ? -3.082 -15.203 -3.295 1 98.75 120 ILE A CA 1
ATOM 970 C C . ILE A 1 120 ? -3.93 -16.438 -3.562 1 98.75 120 ILE A C 1
ATOM 972 O O . ILE A 1 120 ? -4.297 -16.719 -4.707 1 98.75 120 ILE A O 1
ATOM 976 N N . THR A 1 121 ? -4.152 -17.234 -2.594 1 98.81 121 THR A N 1
ATOM 977 C CA . THR A 1 121 ? -5.105 -18.344 -2.561 1 98.81 121 THR A CA 1
ATOM 978 C C . THR A 1 121 ? -6.023 -18.234 -1.349 1 98.81 121 THR A C 1
ATOM 980 O O . THR A 1 121 ? -5.555 -18.094 -0.216 1 98.81 121 THR A O 1
ATOM 983 N N . VAL A 1 122 ? -7.34 -18.297 -1.647 1 98.19 122 VAL A N 1
ATOM 984 C CA . VAL A 1 122 ? -8.289 -17.969 -0.583 1 98.19 122 VAL A CA 1
ATOM 985 C C . VAL A 1 122 ? -9.43 -18.984 -0.589 1 98.19 122 VAL A C 1
ATOM 987 O O . VAL A 1 122 ? -9.789 -19.516 -1.642 1 98.19 122 VAL A O 1
ATOM 990 N N . ASN A 1 123 ? -9.93 -19.297 0.558 1 97.12 123 ASN A N 1
ATOM 991 C CA . ASN A 1 123 ? -11.195 -20 0.712 1 97.12 123 ASN A CA 1
ATOM 992 C C . ASN A 1 123 ? -12.383 -19.047 0.586 1 97.12 123 ASN A C 1
ATOM 994 O O . ASN A 1 123 ? -12.5 -18.094 1.349 1 97.12 123 ASN A O 1
ATOM 998 N N . ILE A 1 124 ? -13.273 -19.266 -0.303 1 94.69 124 ILE A N 1
ATOM 999 C CA . ILE A 1 124 ? -14.32 -18.297 -0.614 1 94.69 124 ILE A CA 1
ATOM 1000 C C . ILE A 1 124 ? -15.398 -18.344 0.463 1 94.69 124 ILE A C 1
ATOM 1002 O O . ILE A 1 124 ? -16.125 -17.375 0.655 1 94.69 124 ILE A O 1
ATOM 1006 N N . GLU A 1 125 ? -15.516 -19.453 1.164 1 92.69 125 GLU A N 1
ATOM 1007 C CA . GLU A 1 125 ? -16.562 -19.625 2.16 1 92.69 125 GLU A CA 1
ATOM 1008 C C . GLU A 1 125 ? -16.266 -18.828 3.424 1 92.69 125 GLU A C 1
ATOM 1010 O O . GLU A 1 125 ? -17.172 -18.188 3.982 1 92.69 125 GLU A O 1
ATOM 1015 N N . ASN A 1 126 ? -15.047 -18.844 3.861 1 95.06 126 ASN A N 1
ATOM 1016 C CA . ASN A 1 126 ? -14.766 -18.188 5.137 1 95.06 126 ASN A CA 1
ATOM 1017 C C . ASN A 1 126 ? -13.781 -17.031 4.969 1 95.06 126 ASN A C 1
ATOM 1019 O O . ASN A 1 126 ? -13.477 -16.328 5.938 1 95.06 126 ASN A O 1
ATOM 1023 N N . GLY A 1 127 ? -13.258 -16.812 3.775 1 95.81 127 GLY A N 1
ATOM 1024 C CA . GLY A 1 127 ? -12.398 -15.664 3.502 1 95.81 127 GLY A CA 1
ATOM 1025 C C . GLY A 1 127 ? -10.961 -15.875 3.943 1 95.81 127 GLY A C 1
ATOM 1026 O O . GLY A 1 127 ? -10.156 -14.945 3.926 1 95.81 127 GLY A O 1
ATOM 1027 N N . ARG A 1 128 ? -10.602 -17.094 4.281 1 97.31 128 ARG A N 1
ATOM 1028 C CA . ARG A 1 128 ? -9.25 -17.375 4.758 1 97.31 128 ARG A CA 1
ATOM 1029 C C . ARG A 1 128 ? -8.242 -17.328 3.611 1 97.31 128 ARG A C 1
ATOM 1031 O O . ARG A 1 128 ? -8.445 -17.969 2.572 1 97.31 128 ARG A O 1
ATOM 1038 N N . VAL A 1 129 ? -7.129 -16.609 3.834 1 98.38 129 VAL A N 1
ATOM 1039 C CA . VAL A 1 129 ? -5.992 -16.609 2.92 1 98.38 129 VAL A CA 1
ATOM 1040 C C . VAL A 1 129 ? -4.98 -17.672 3.346 1 98.38 129 VAL A C 1
ATOM 1042 O O . VAL A 1 129 ? -4.574 -17.719 4.508 1 98.38 129 VAL A O 1
ATOM 1045 N N . TYR A 1 130 ? -4.547 -18.484 2.402 1 98.38 130 TYR A N 1
ATOM 1046 C CA . TYR A 1 130 ? -3.648 -19.594 2.73 1 98.38 130 TYR A CA 1
ATOM 1047 C C . TYR A 1 130 ? -2.197 -19.203 2.473 1 98.38 130 TYR A C 1
ATOM 1049 O O . TYR A 1 130 ? -1.867 -18.672 1.408 1 98.38 130 TYR A O 1
ATOM 1057 N N . SER A 1 131 ? -1.383 -19.453 3.488 1 97.75 131 SER A N 1
ATOM 1058 C CA . SER A 1 131 ? 0.061 -19.406 3.275 1 97.75 131 SER A CA 1
ATOM 1059 C C . SER A 1 131 ? 0.574 -20.719 2.688 1 97.75 131 SER A C 1
ATOM 1061 O O . SER A 1 131 ? -0.159 -21.703 2.627 1 97.75 131 SER A O 1
ATOM 1063 N N . PHE A 1 132 ? 1.809 -20.672 2.264 1 98.19 132 PHE A N 1
ATOM 1064 C CA . PHE A 1 132 ? 2.4 -21.844 1.654 1 98.19 132 PHE A CA 1
ATOM 1065 C C . PHE A 1 132 ? 2.367 -23.031 2.619 1 98.19 132 PHE A C 1
ATOM 1067 O O . PHE A 1 132 ? 2 -24.141 2.234 1 98.19 132 PHE A O 1
ATOM 1074 N N . SER A 1 133 ? 2.695 -22.766 3.895 1 96.62 133 SER A N 1
ATOM 1075 C CA . SER A 1 133 ? 2.785 -23.844 4.875 1 96.62 133 SER A CA 1
ATOM 1076 C C . SER A 1 133 ? 1.411 -24.438 5.168 1 96.62 133 SER A C 1
ATOM 1078 O O . SER A 1 133 ? 1.309 -25.562 5.645 1 96.62 133 SER A O 1
ATOM 1080 N N . ASP A 1 134 ? 0.354 -23.75 4.879 1 97.25 134 ASP A N 1
ATOM 1081 C CA . ASP A 1 134 ? -1.004 -24.234 5.121 1 97.25 134 ASP A CA 1
ATOM 1082 C C . ASP A 1 134 ? -1.358 -25.375 4.184 1 97.25 134 ASP A C 1
ATOM 1084 O O . ASP A 1 134 ? -2.344 -26.078 4.402 1 97.25 134 ASP A O 1
ATOM 1088 N N . LEU A 1 135 ? -0.652 -25.562 3.15 1 98.19 135 LEU A N 1
ATOM 1089 C CA . LEU A 1 135 ? -0.956 -26.562 2.131 1 98.19 135 LEU A CA 1
ATOM 1090 C C . LEU A 1 135 ? -0.585 -27.969 2.611 1 98.19 135 LEU A C 1
ATOM 1092 O O . LEU A 1 135 ? -1.058 -28.969 2.059 1 98.19 135 LEU A O 1
ATOM 1096 N N . PHE A 1 136 ? 0.233 -27.969 3.672 1 97.81 136 PHE A N 1
ATOM 1097 C CA . PHE A 1 136 ? 0.862 -29.25 3.965 1 97.81 136 PHE A CA 1
ATOM 1098 C C . PHE A 1 136 ? 0.631 -29.641 5.418 1 97.81 136 PHE A C 1
ATOM 1100 O O . PHE A 1 136 ? 0.266 -28.812 6.246 1 97.81 136 PHE A O 1
ATOM 1107 N N . ASN A 1 137 ? 0.795 -30.922 5.605 1 96.38 137 ASN A N 1
ATOM 1108 C CA . ASN A 1 137 ? 0.782 -31.469 6.961 1 96.38 137 ASN A CA 1
ATOM 1109 C C . ASN A 1 137 ? 2.008 -31.031 7.754 1 96.38 137 ASN A C 1
ATOM 1111 O O . ASN A 1 137 ? 3.141 -31.312 7.359 1 96.38 137 ASN A O 1
ATOM 1115 N N . SER A 1 138 ? 1.828 -30.406 8.828 1 92.62 138 SER A N 1
ATOM 1116 C CA . SER A 1 138 ? 2.912 -29.812 9.602 1 92.62 138 SER A CA 1
ATOM 1117 C C . SER A 1 138 ? 3.812 -30.891 10.211 1 92.62 138 SER A C 1
ATOM 1119 O O . SER A 1 138 ? 4.93 -30.594 10.641 1 92.62 138 SER A O 1
ATOM 1121 N N . LYS A 1 139 ? 3.393 -32.125 10.164 1 94.81 139 LYS A N 1
ATOM 1122 C CA . LYS A 1 139 ? 4.16 -33.219 10.758 1 94.81 139 LYS A CA 1
ATOM 1123 C C . LYS A 1 139 ? 5.109 -33.812 9.742 1 94.81 139 LYS A C 1
ATOM 1125 O O . LYS A 1 139 ? 5.91 -34.688 10.078 1 94.81 139 LYS A O 1
ATOM 1130 N N . VAL A 1 140 ? 4.945 -33.438 8.492 1 93.75 140 VAL A N 1
ATOM 1131 C CA . VAL A 1 140 ? 5.758 -34 7.418 1 93.75 140 VAL A CA 1
ATOM 1132 C C . VAL A 1 140 ? 6.785 -32.969 6.957 1 93.75 140 VAL A C 1
ATOM 1134 O O . VAL A 1 140 ? 6.508 -31.766 6.941 1 93.75 140 VAL A O 1
ATOM 1137 N N . ASN A 1 141 ? 7.961 -33.438 6.637 1 94.44 141 ASN A N 1
ATOM 1138 C CA . ASN A 1 141 ? 8.945 -32.562 5.996 1 94.44 141 ASN A CA 1
ATOM 1139 C C . ASN A 1 141 ? 8.648 -32.375 4.516 1 94.44 141 ASN A C 1
ATOM 1141 O O . ASN A 1 141 ? 9.367 -32.875 3.656 1 94.44 141 ASN A O 1
ATOM 1145 N N . TYR A 1 142 ? 7.688 -31.578 4.266 1 96.25 142 TYR A N 1
ATOM 1146 C CA . TYR A 1 142 ? 7.199 -31.422 2.9 1 96.25 142 TYR A CA 1
ATOM 1147 C C . TYR A 1 142 ? 8.234 -30.719 2.027 1 96.25 142 TYR A C 1
ATOM 1149 O O . TYR A 1 142 ? 8.227 -30.875 0.804 1 96.25 142 TYR A O 1
ATOM 1157 N N . THR A 1 143 ? 9.156 -29.938 2.625 1 96.19 143 THR A N 1
ATOM 1158 C CA . THR A 1 143 ? 10.133 -29.203 1.834 1 96.19 143 THR A CA 1
ATOM 1159 C C . THR A 1 143 ? 11.07 -30.156 1.104 1 96.19 143 THR A C 1
ATOM 1161 O O . THR A 1 143 ? 11.445 -29.922 -0.043 1 96.19 143 THR A O 1
ATOM 1164 N N . ALA A 1 144 ? 11.43 -31.188 1.78 1 95.62 144 ALA A N 1
ATOM 1165 C CA . ALA A 1 144 ? 12.312 -32.188 1.156 1 95.62 144 ALA A CA 1
ATOM 1166 C C . ALA A 1 144 ? 11.641 -32.812 -0.05 1 95.62 144 ALA A C 1
ATOM 1168 O O . ALA A 1 144 ? 12.266 -32.969 -1.104 1 95.62 144 ALA A O 1
ATOM 1169 N N . VAL A 1 145 ? 10.414 -33.188 0.098 1 96.62 145 VAL A N 1
ATOM 1170 C CA . VAL A 1 145 ? 9.656 -33.844 -0.976 1 96.62 145 VAL A CA 1
ATOM 1171 C C . VAL A 1 145 ? 9.508 -32.875 -2.146 1 96.62 145 VAL A C 1
ATOM 1173 O O . VAL A 1 145 ? 9.773 -33.219 -3.295 1 96.62 145 VAL A O 1
ATOM 1176 N N . LEU A 1 146 ? 9.156 -31.656 -1.888 1 98 146 LEU A N 1
ATOM 1177 C CA . LEU A 1 146 ? 8.93 -30.656 -2.926 1 98 146 LEU A CA 1
ATOM 1178 C C . LEU A 1 146 ? 10.234 -30.312 -3.643 1 98 146 LEU A C 1
ATOM 1180 O O . LEU A 1 146 ? 10.242 -30.094 -4.855 1 98 146 LEU A O 1
ATOM 1184 N N . ASN A 1 147 ? 11.328 -30.266 -2.861 1 98 147 ASN A N 1
ATOM 1185 C CA . ASN A 1 147 ? 12.625 -29.984 -3.479 1 98 147 ASN A CA 1
ATOM 1186 C C . ASN A 1 147 ? 13 -31.062 -4.496 1 98 147 ASN A C 1
ATOM 1188 O O . ASN A 1 147 ? 13.516 -30.75 -5.57 1 98 147 ASN A O 1
ATOM 1192 N N . GLU A 1 148 ? 12.742 -32.25 -4.141 1 97.81 148 GLU A N 1
ATOM 1193 C CA . GLU A 1 148 ? 13.023 -33.344 -5.066 1 97.81 148 GLU A CA 1
ATOM 1194 C C . GLU A 1 148 ? 12.164 -33.25 -6.324 1 97.81 148 GLU A C 1
ATOM 1196 O O . GLU A 1 148 ? 12.656 -33.406 -7.438 1 97.81 148 GLU A O 1
ATOM 1201 N N . LEU A 1 149 ? 10.906 -32.969 -6.125 1 98.44 149 LEU A N 1
ATOM 1202 C CA . LEU A 1 149 ? 9.992 -32.844 -7.254 1 98.44 149 LEU A CA 1
ATOM 1203 C C . LEU A 1 149 ? 10.367 -31.641 -8.125 1 98.44 149 LEU A C 1
ATOM 1205 O O . LEU A 1 149 ? 10.273 -31.703 -9.352 1 98.44 149 LEU A O 1
ATOM 1209 N N . ALA A 1 150 ? 10.805 -30.578 -7.539 1 98.44 150 ALA A N 1
ATOM 1210 C CA . ALA A 1 150 ? 11.227 -29.391 -8.281 1 98.44 150 ALA A CA 1
ATOM 1211 C C . ALA A 1 150 ? 12.453 -29.688 -9.133 1 98.44 150 ALA A C 1
ATOM 1213 O O . ALA A 1 150 ? 12.5 -29.312 -10.312 1 98.44 150 ALA A O 1
ATOM 1214 N N . LYS A 1 151 ? 13.406 -30.375 -8.547 1 97.62 151 LYS A N 1
ATOM 1215 C CA . LYS A 1 151 ? 14.609 -30.75 -9.281 1 97.62 151 LYS A CA 1
ATOM 1216 C C . LYS A 1 151 ? 14.273 -31.641 -10.469 1 97.62 151 LYS A C 1
ATOM 1218 O O . LYS A 1 151 ? 14.812 -31.469 -11.562 1 97.62 151 LYS A O 1
ATOM 1223 N N . GLN A 1 152 ? 13.414 -32.594 -10.227 1 98.19 152 GLN A N 1
ATOM 1224 C CA . GLN A 1 152 ? 12.961 -33.469 -11.297 1 98.19 152 GLN A CA 1
ATOM 1225 C C . GLN A 1 152 ? 12.297 -32.656 -12.414 1 98.19 152 GLN A C 1
ATOM 1227 O O . GLN A 1 152 ? 12.547 -32.906 -13.594 1 98.19 152 GLN A O 1
ATOM 1232 N N . TYR A 1 153 ? 11.453 -31.719 -12.055 1 98.25 153 TYR A N 1
ATOM 1233 C CA . TYR A 1 153 ? 10.773 -30.875 -13.031 1 98.25 153 TYR A CA 1
ATOM 1234 C C . TYR A 1 153 ? 11.773 -30.109 -13.891 1 98.25 153 TYR A C 1
ATOM 1236 O O . TYR A 1 153 ? 11.656 -30.062 -15.117 1 98.25 153 TYR A O 1
ATOM 1244 N N . ILE A 1 154 ? 12.766 -29.531 -13.234 1 97.75 154 ILE A N 1
ATOM 1245 C CA . ILE A 1 154 ? 13.781 -28.734 -13.914 1 97.75 154 ILE A CA 1
ATOM 1246 C C . ILE A 1 154 ? 14.547 -29.609 -14.898 1 97.75 154 ILE A C 1
ATOM 1248 O O . ILE A 1 154 ? 14.766 -29.203 -16.047 1 97.75 154 ILE A O 1
ATOM 1252 N N . GLU A 1 155 ? 14.891 -30.797 -14.453 1 97.31 155 GLU A N 1
ATOM 1253 C CA . GLU A 1 155 ? 15.641 -31.734 -15.289 1 97.31 155 GLU A CA 1
ATOM 1254 C C . GLU A 1 155 ? 14.797 -32.219 -16.469 1 97.31 155 GLU A C 1
ATOM 1256 O O . GLU A 1 155 ? 15.242 -32.156 -17.609 1 97.31 155 GLU A O 1
ATOM 1261 N N . GLN A 1 156 ? 13.594 -32.594 -16.141 1 98 156 GLN A N 1
ATOM 1262 C CA . GLN A 1 156 ? 12.719 -33.188 -17.141 1 98 156 GLN A CA 1
ATOM 1263 C C . GLN A 1 156 ? 12.328 -32.156 -18.203 1 98 156 GLN A C 1
ATOM 1265 O O . GLN A 1 156 ? 12.078 -32.531 -19.359 1 98 156 GLN A O 1
ATOM 1270 N N . ASN A 1 157 ? 12.242 -30.906 -17.875 1 97.31 157 ASN A N 1
ATOM 1271 C CA . ASN A 1 157 ? 11.82 -29.859 -18.812 1 97.31 157 ASN A CA 1
ATOM 1272 C C . ASN A 1 157 ? 13.016 -29.094 -19.375 1 97.31 157 ASN A C 1
ATOM 1274 O O . ASN A 1 157 ? 12.852 -28.062 -20.031 1 97.31 157 ASN A O 1
ATOM 1278 N N . ASN A 1 158 ? 14.234 -29.562 -19.109 1 96.62 158 ASN A N 1
ATOM 1279 C CA . ASN A 1 158 ? 15.477 -29.016 -19.641 1 96.62 158 ASN A CA 1
ATOM 1280 C C . ASN A 1 158 ? 15.57 -27.516 -19.406 1 96.62 158 ASN A C 1
ATOM 1282 O O . ASN A 1 158 ? 15.891 -26.75 -20.328 1 96.62 158 ASN A O 1
ATOM 1286 N N . ILE A 1 159 ? 15.219 -27.172 -18.156 1 96.69 159 ILE A N 1
ATOM 1287 C CA . ILE A 1 159 ? 15.273 -25.75 -17.812 1 96.69 159 ILE A CA 1
ATOM 1288 C C . ILE A 1 159 ? 16.719 -25.359 -17.484 1 96.69 159 ILE A C 1
ATOM 1290 O O . ILE A 1 159 ? 17.344 -25.938 -16.594 1 96.69 159 ILE A O 1
ATOM 1294 N N . THR A 1 160 ? 17.234 -24.359 -18.188 1 94.94 160 THR A N 1
ATOM 1295 C CA . THR A 1 160 ? 18.562 -23.812 -17.906 1 94.94 160 THR A CA 1
ATOM 1296 C C . THR A 1 160 ? 18.484 -22.734 -16.828 1 94.94 160 THR A C 1
ATOM 1298 O O . THR A 1 160 ? 17.781 -21.734 -16.984 1 94.94 160 THR A O 1
ATOM 1301 N N . LEU A 1 161 ? 19.219 -22.953 -15.797 1 97.25 161 LEU A N 1
ATOM 1302 C CA . LEU A 1 161 ? 19.219 -22.016 -14.68 1 97.25 161 LEU A CA 1
ATOM 1303 C C . LEU A 1 161 ? 20.422 -21.094 -14.742 1 97.25 161 LEU A C 1
ATOM 1305 O O . LEU A 1 161 ? 21.5 -21.5 -15.195 1 97.25 161 LEU A O 1
ATOM 1309 N N . ILE A 1 162 ? 20.297 -19.891 -14.305 1 97 162 ILE A N 1
ATOM 1310 C CA . ILE A 1 162 ? 21.391 -18.938 -14.281 1 97 162 ILE A CA 1
ATOM 1311 C C . ILE A 1 162 ? 22 -18.891 -12.883 1 97 162 ILE A C 1
ATOM 1313 O O . ILE A 1 162 ? 23.047 -18.281 -12.68 1 97 162 ILE A O 1
ATOM 1317 N N . ASN A 1 163 ? 21.359 -19.469 -11.883 1 96.56 163 ASN A N 1
ATOM 1318 C CA . ASN A 1 163 ? 21.828 -19.656 -10.516 1 96.56 163 ASN A CA 1
ATOM 1319 C C . ASN A 1 163 ? 21.484 -21.047 -9.992 1 96.56 163 ASN A C 1
ATOM 1321 O O . ASN A 1 163 ? 20.531 -21.672 -10.477 1 96.56 163 ASN A O 1
ATOM 1325 N N . GLU A 1 164 ? 22.219 -21.406 -8.992 1 95.5 164 GLU A N 1
ATOM 1326 C CA . GLU A 1 164 ? 21.922 -22.688 -8.375 1 95.5 164 GLU A CA 1
ATOM 1327 C C . GLU A 1 164 ? 20.562 -22.656 -7.668 1 95.5 164 GLU A C 1
ATOM 1329 O O . GLU A 1 164 ? 20.25 -21.688 -6.969 1 95.5 164 GLU A O 1
ATOM 1334 N N . TYR A 1 165 ? 19.844 -23.672 -7.973 1 96.12 165 TYR A N 1
ATOM 1335 C CA . TYR A 1 165 ? 18.547 -23.781 -7.312 1 96.12 165 TYR A CA 1
ATOM 1336 C C . TYR A 1 165 ? 18.719 -24.047 -5.82 1 96.12 165 TYR A C 1
ATOM 1338 O O . TYR A 1 165 ? 19.297 -25.078 -5.434 1 96.12 165 TYR A O 1
ATOM 1346 N N . ASN A 1 166 ? 18.156 -23.172 -4.887 1 94.56 166 ASN A N 1
ATOM 1347 C CA . ASN A 1 166 ? 18.391 -23.25 -3.449 1 94.56 166 ASN A CA 1
ATOM 1348 C C . ASN A 1 166 ? 17.203 -23.875 -2.719 1 94.56 166 ASN A C 1
ATOM 1350 O O . ASN A 1 166 ? 17.172 -23.922 -1.487 1 94.56 166 ASN A O 1
ATOM 1354 N N . GLY A 1 167 ? 16.266 -24.234 -3.457 1 94.62 167 GLY A N 1
ATOM 1355 C CA . GLY A 1 167 ? 15.156 -24.969 -2.867 1 94.62 167 GLY A CA 1
ATOM 1356 C C . GLY A 1 167 ? 14.047 -24.062 -2.379 1 94.62 167 GLY A C 1
ATOM 1357 O O . GLY A 1 167 ? 14.062 -22.859 -2.629 1 94.62 167 GLY A O 1
ATOM 1358 N N . ILE A 1 168 ? 13.094 -24.734 -1.714 1 93.94 168 ILE A N 1
ATOM 1359 C CA . ILE A 1 168 ? 11.859 -24.109 -1.262 1 93.94 168 ILE A CA 1
ATOM 1360 C C . ILE A 1 168 ? 12.102 -23.406 0.075 1 93.94 168 ILE A C 1
ATOM 1362 O O . ILE A 1 168 ? 12.82 -23.922 0.932 1 93.94 168 ILE A O 1
ATOM 1366 N N . THR A 1 169 ? 11.484 -22.234 0.205 1 88.31 169 THR A N 1
ATOM 1367 C CA . THR A 1 169 ? 11.547 -21.5 1.465 1 88.31 169 THR A CA 1
ATOM 1368 C C . THR A 1 169 ? 10.188 -21.516 2.166 1 88.31 169 THR A C 1
ATOM 1370 O O . THR A 1 169 ? 9.172 -21.828 1.547 1 88.31 169 THR A O 1
ATOM 1373 N N . PRO A 1 170 ? 10.148 -21.141 3.453 1 82.75 170 PRO A N 1
ATOM 1374 C CA . PRO A 1 170 ? 8.891 -21.156 4.195 1 82.75 170 PRO A CA 1
ATOM 1375 C C . PRO A 1 170 ? 7.859 -20.172 3.635 1 82.75 170 PRO A C 1
ATOM 1377 O O . PRO A 1 170 ? 6.656 -20.375 3.791 1 82.75 170 PRO A O 1
ATOM 1380 N N . ASP A 1 171 ? 8.32 -19.172 3.035 1 92.56 171 ASP A N 1
ATOM 1381 C CA . ASP A 1 171 ? 7.434 -18.156 2.486 1 92.56 171 ASP A CA 1
ATOM 1382 C C . ASP A 1 171 ? 7.359 -18.25 0.964 1 92.56 171 ASP A C 1
ATOM 1384 O O . ASP A 1 171 ? 7.148 -17.234 0.283 1 92.56 171 ASP A O 1
ATOM 1388 N N . GLN A 1 172 ? 7.418 -19.469 0.527 1 97.62 172 GLN A N 1
ATOM 1389 C CA . GLN A 1 172 ? 7.445 -19.734 -0.908 1 97.62 172 GLN A CA 1
ATOM 1390 C C . GLN A 1 172 ? 6.191 -19.188 -1.588 1 97.62 172 GLN A C 1
ATOM 1392 O O . GLN A 1 172 ? 5.078 -19.391 -1.1 1 97.62 172 GLN A O 1
ATOM 13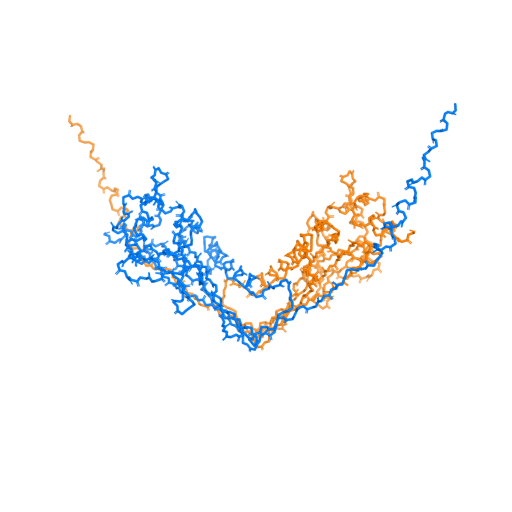97 N N . GLU A 1 173 ? 6.41 -18.484 -2.719 1 98.44 173 GLU A N 1
ATOM 1398 C CA . GLU A 1 173 ? 5.297 -18 -3.533 1 98.44 173 GLU A CA 1
ATOM 1399 C C . GLU A 1 173 ? 4.703 -19.125 -4.379 1 98.44 173 GLU A C 1
ATOM 1401 O O . GLU A 1 173 ? 5.434 -19.953 -4.922 1 98.44 173 GLU A O 1
ATOM 1406 N N . TYR A 1 174 ? 3.383 -19.125 -4.43 1 98.88 174 TYR A N 1
ATOM 1407 C CA . TYR A 1 174 ? 2.699 -20.219 -5.109 1 98.88 174 TYR A CA 1
ATOM 1408 C C . TYR A 1 174 ? 1.325 -19.781 -5.605 1 98.88 174 TYR A C 1
ATOM 1410 O O . TYR A 1 174 ? 0.829 -18.719 -5.215 1 98.88 174 TYR A O 1
ATOM 1418 N N . TYR A 1 175 ? 0.781 -20.5 -6.465 1 98.94 175 TYR A N 1
ATOM 1419 C CA . TYR A 1 175 ? -0.651 -20.5 -6.742 1 98.94 175 TYR A CA 1
ATOM 1420 C C . TYR A 1 175 ? -1.146 -21.906 -7.082 1 98.94 175 TYR A C 1
ATOM 1422 O O . TYR A 1 175 ? -0.347 -22.812 -7.285 1 98.94 175 TYR A O 1
ATOM 1430 N N . LEU A 1 176 ? -2.443 -22.094 -7.027 1 98.88 176 LEU A N 1
ATOM 1431 C CA . LEU A 1 176 ? -3.049 -23.391 -7.316 1 98.88 176 LEU A CA 1
ATOM 1432 C C . LEU A 1 176 ? -3.773 -23.359 -8.656 1 98.88 176 LEU A C 1
ATOM 1434 O O . LEU A 1 176 ? -4.254 -22.312 -9.094 1 98.88 176 LEU A O 1
ATOM 1438 N N . THR A 1 177 ? -3.756 -24.484 -9.328 1 98.69 177 THR A N 1
ATOM 1439 C CA . THR A 1 177 ? -4.559 -24.766 -10.508 1 98.69 177 THR A CA 1
ATOM 1440 C C . THR A 1 177 ? -5.488 -25.953 -10.266 1 98.69 177 THR A C 1
ATOM 1442 O O . THR A 1 177 ? -5.445 -26.562 -9.195 1 98.69 177 THR A O 1
ATOM 1445 N N . PRO A 1 178 ? -6.383 -26.25 -11.211 1 97.44 178 PRO A N 1
ATOM 1446 C CA . PRO A 1 178 ? -7.285 -27.375 -10.984 1 97.44 178 PRO A CA 1
ATOM 1447 C C . PRO A 1 178 ? -6.539 -28.688 -10.742 1 97.44 178 PRO A C 1
ATOM 1449 O O . PRO A 1 178 ? -7.035 -29.562 -10.031 1 97.44 178 PRO A O 1
ATOM 1452 N N . THR A 1 179 ? -5.297 -28.797 -11.211 1 97.94 179 THR A N 1
ATOM 1453 C CA . THR A 1 179 ? -4.684 -30.125 -11.172 1 97.94 179 THR A CA 1
ATOM 1454 C C . THR A 1 179 ? -3.324 -30.062 -10.477 1 97.94 179 THR A C 1
ATOM 1456 O O . THR A 1 179 ? -2.717 -31.094 -10.195 1 97.94 179 THR A O 1
ATOM 1459 N N . SER A 1 180 ? -2.816 -28.781 -10.203 1 98.81 180 SER A N 1
ATOM 1460 C CA . SER A 1 180 ? -1.426 -28.719 -9.766 1 98.81 180 SER A CA 1
ATOM 1461 C C . SER A 1 180 ? -1.203 -27.562 -8.789 1 98.81 180 SER A C 1
ATOM 1463 O O . SER A 1 180 ? -1.886 -26.547 -8.859 1 98.81 180 SER A O 1
ATOM 1465 N N . LEU A 1 181 ? -0.242 -27.797 -7.918 1 98.88 181 LEU A N 1
ATOM 1466 C CA . LEU A 1 181 ? 0.465 -26.734 -7.223 1 98.88 181 LEU A CA 1
ATOM 1467 C C . LEU A 1 181 ? 1.551 -26.125 -8.109 1 98.88 181 LEU A C 1
ATOM 1469 O O . LEU A 1 181 ? 2.365 -26.859 -8.68 1 98.88 181 LEU A O 1
ATOM 1473 N N . VAL A 1 182 ? 1.547 -24.828 -8.234 1 98.94 182 VAL A N 1
ATOM 1474 C CA . VAL A 1 182 ? 2.625 -24.172 -8.961 1 98.94 182 VAL A CA 1
ATOM 1475 C C . VAL A 1 182 ? 3.443 -23.312 -8.008 1 98.94 182 VAL A C 1
ATOM 1477 O O . VAL A 1 182 ? 2.91 -22.391 -7.383 1 98.94 182 VAL A O 1
ATOM 1480 N N . ILE A 1 183 ? 4.691 -23.656 -7.824 1 98.69 183 ILE A N 1
ATOM 1481 C CA . ILE A 1 183 ? 5.617 -22.766 -7.141 1 98.69 183 ILE A CA 1
ATOM 1482 C C . ILE A 1 183 ? 6.355 -21.906 -8.164 1 98.69 183 ILE A C 1
ATOM 1484 O O . ILE A 1 183 ? 6.688 -22.375 -9.25 1 98.69 183 ILE A O 1
ATOM 1488 N N . TYR A 1 184 ? 6.555 -20.641 -7.793 1 98.56 184 TYR A N 1
ATOM 1489 C CA . TYR A 1 184 ? 7.188 -19.781 -8.789 1 98.56 184 TYR A CA 1
ATOM 1490 C C . TYR A 1 184 ? 8.234 -18.891 -8.156 1 98.56 184 TYR A C 1
ATOM 1492 O O . TYR A 1 184 ? 8.25 -18.703 -6.934 1 98.56 184 TYR A O 1
ATOM 1500 N N . TYR A 1 185 ? 9.125 -18.484 -8.969 1 98 185 TYR A N 1
ATOM 1501 C CA . TYR A 1 185 ? 10.211 -17.578 -8.609 1 98 185 TYR A CA 1
ATOM 1502 C C . TYR A 1 185 ? 10.234 -16.359 -9.539 1 98 185 TYR A C 1
ATOM 1504 O O . TYR A 1 185 ? 9.891 -16.469 -10.711 1 98 185 TYR A O 1
ATOM 1512 N N . GLN A 1 186 ? 10.68 -15.227 -8.945 1 97.69 186 GLN A N 1
ATOM 1513 C CA . GLN A 1 186 ? 10.664 -13.977 -9.711 1 97.69 186 GLN A CA 1
ATOM 1514 C C . GLN A 1 186 ? 11.633 -14.031 -10.883 1 97.69 186 GLN A C 1
ATOM 1516 O O . GLN A 1 186 ? 12.562 -14.844 -10.891 1 97.69 186 GLN A O 1
ATOM 1521 N N . VAL A 1 187 ? 11.328 -13.117 -11.805 1 94.94 187 VAL A N 1
ATOM 1522 C CA . VAL A 1 187 ? 12.219 -12.953 -12.945 1 94.94 187 VAL A CA 1
ATOM 1523 C C . VAL A 1 187 ? 13.641 -12.68 -12.461 1 94.94 187 VAL A C 1
ATOM 1525 O O . VAL A 1 187 ? 13.844 -11.906 -11.523 1 94.94 187 VAL A O 1
ATOM 1528 N N . TYR A 1 188 ? 14.68 -13.445 -13 1 94.62 188 TYR A N 1
ATOM 1529 C CA . TYR A 1 188 ? 16.109 -13.289 -12.75 1 94.62 188 TYR A CA 1
ATOM 1530 C C . TYR A 1 188 ? 16.531 -14.055 -11.5 1 94.62 188 TYR A C 1
ATOM 1532 O O . TYR A 1 188 ? 17.719 -14.156 -11.195 1 94.62 188 TYR A O 1
ATOM 1540 N N . ASP A 1 189 ? 15.555 -14.609 -10.758 1 96 189 ASP A N 1
ATOM 1541 C CA . ASP A 1 189 ? 15.977 -15.391 -9.602 1 96 189 ASP A CA 1
ATOM 1542 C C . ASP A 1 189 ? 16.812 -16.594 -10.016 1 96 189 ASP A C 1
ATOM 1544 O O . ASP A 1 189 ? 17.891 -16.844 -9.477 1 96 189 ASP A O 1
ATOM 1548 N N . TYR A 1 190 ? 16.219 -17.344 -10.969 1 97.25 190 TYR A N 1
ATOM 1549 C CA . TYR A 1 190 ? 16.875 -18.578 -11.367 1 97.25 190 TYR A CA 1
ATOM 1550 C C . TYR A 1 190 ? 16.953 -18.703 -12.883 1 97.25 190 TYR A C 1
ATOM 1552 O O . TYR A 1 190 ? 17.688 -19.547 -13.414 1 97.25 190 TYR A O 1
ATOM 1560 N N . THR A 1 191 ? 16.125 -17.969 -13.625 1 96.31 191 THR A N 1
ATOM 1561 C CA . THR A 1 191 ? 16.109 -18.031 -15.086 1 96.31 191 THR A CA 1
ATOM 1562 C C . THR A 1 191 ? 16.328 -16.641 -15.68 1 96.31 191 THR A C 1
ATOM 1564 O O . THR A 1 191 ? 16.094 -15.633 -15.016 1 96.31 191 THR A O 1
ATOM 1567 N N . PRO A 1 192 ? 16.797 -16.578 -16.953 1 94.38 192 PRO A N 1
ATOM 1568 C CA . PRO A 1 192 ? 16.953 -15.266 -17.594 1 94.38 192 PRO A CA 1
ATOM 1569 C C . PRO A 1 192 ? 15.625 -14.57 -17.859 1 94.38 192 PRO A C 1
ATOM 1571 O O . PRO A 1 192 ? 14.562 -15.188 -17.734 1 94.38 192 PRO A O 1
ATOM 1574 N N . TYR A 1 193 ? 15.773 -13.367 -18.219 1 91.81 193 TYR A N 1
ATOM 1575 C CA . TYR A 1 193 ? 14.609 -12.508 -18.438 1 91.81 193 TYR A CA 1
ATOM 1576 C C . TYR A 1 193 ? 13.68 -13.094 -19.484 1 91.81 193 TYR A C 1
ATOM 1578 O O . TYR A 1 193 ? 12.461 -13.07 -19.328 1 91.81 193 TYR A O 1
ATOM 1586 N N . VAL A 1 194 ? 14.188 -13.68 -20.5 1 90.25 194 VAL A N 1
ATOM 1587 C CA . VAL A 1 194 ? 13.438 -14.156 -21.656 1 90.25 194 VAL A CA 1
ATOM 1588 C C . VAL A 1 194 ? 12.531 -15.312 -21.234 1 90.25 194 VAL A C 1
ATOM 1590 O O . VAL A 1 194 ? 11.547 -15.609 -21.922 1 90.25 194 VAL A O 1
ATOM 1593 N N . HIS A 1 195 ? 12.82 -15.992 -20.156 1 93.56 195 HIS A N 1
ATOM 1594 C CA . HIS A 1 195 ? 12.039 -17.109 -19.656 1 93.56 195 HIS A CA 1
ATOM 1595 C C . HIS A 1 195 ? 10.734 -16.641 -19.031 1 93.56 195 HIS A C 1
ATOM 1597 O O . HIS A 1 195 ? 9.781 -17.406 -18.906 1 93.56 195 HIS A O 1
ATOM 1603 N N . GLY A 1 196 ? 10.68 -15.375 -18.547 1 94.75 196 GLY A N 1
ATOM 1604 C CA . GLY A 1 196 ? 9.531 -14.898 -17.781 1 94.75 196 GLY A CA 1
ATOM 1605 C C . GLY A 1 196 ? 9.461 -15.461 -16.375 1 94.75 196 GLY A C 1
ATOM 1606 O O . GLY A 1 196 ? 10.492 -15.664 -15.742 1 94.75 196 GLY A O 1
ATOM 1607 N N . LEU A 1 197 ? 8.328 -15.508 -15.922 1 97.81 197 LEU A N 1
ATOM 1608 C CA . LEU A 1 197 ? 8.156 -16.078 -14.586 1 97.81 197 LEU A CA 1
ATOM 1609 C C . LEU A 1 197 ? 8.602 -17.531 -14.555 1 97.81 197 LEU A C 1
ATOM 1611 O O . LEU A 1 197 ? 8.156 -18.344 -15.375 1 97.81 197 LEU A O 1
ATOM 1615 N N . PHE A 1 198 ? 9.531 -17.891 -13.609 1 97.88 198 PHE A N 1
ATOM 1616 C CA . PHE A 1 198 ? 9.961 -19.281 -13.453 1 97.88 198 PHE A CA 1
ATOM 1617 C C . PHE A 1 198 ? 8.953 -20.062 -12.633 1 97.88 198 PHE A C 1
ATOM 1619 O O . PHE A 1 198 ? 8.797 -19.828 -11.438 1 97.88 198 PHE A O 1
ATOM 1626 N N . LYS A 1 199 ? 8.336 -21.016 -13.273 1 98.44 199 LYS A N 1
ATOM 1627 C CA . LYS A 1 199 ? 7.281 -21.812 -12.656 1 98.44 199 LYS A CA 1
ATOM 1628 C C . LYS A 1 199 ? 7.684 -23.281 -12.57 1 98.44 199 LYS A C 1
ATOM 1630 O O . LYS A 1 199 ? 8.289 -23.828 -13.5 1 98.44 199 LYS A O 1
ATOM 1635 N N . ILE A 1 200 ? 7.348 -23.859 -11.547 1 98.56 200 ILE A N 1
ATOM 1636 C CA . ILE A 1 200 ? 7.461 -25.297 -11.352 1 98.56 200 ILE A CA 1
ATOM 1637 C C . ILE A 1 200 ? 6.09 -25.875 -11.016 1 98.56 200 ILE A C 1
ATOM 1639 O O . ILE A 1 200 ? 5.531 -25.594 -9.953 1 98.56 200 ILE A O 1
ATOM 1643 N N . GLU A 1 201 ? 5.625 -26.703 -11.906 1 98.62 201 GLU A N 1
ATOM 1644 C CA . GLU A 1 201 ? 4.312 -27.312 -11.734 1 98.62 201 GLU A CA 1
ATOM 1645 C C . GLU A 1 201 ? 4.426 -28.688 -11.062 1 98.62 201 GLU A C 1
ATOM 1647 O O . GLU A 1 201 ? 5.164 -29.547 -11.531 1 98.62 201 GLU A O 1
ATOM 1652 N N . ILE A 1 202 ? 3.711 -28.844 -9.984 1 98.75 202 ILE A N 1
ATOM 1653 C CA . ILE A 1 202 ? 3.713 -30.094 -9.219 1 98.75 202 ILE A CA 1
ATOM 1654 C C . ILE A 1 202 ? 2.301 -30.672 -9.172 1 98.75 202 ILE A C 1
ATOM 1656 O O . ILE A 1 202 ? 1.445 -30.172 -8.43 1 98.75 202 ILE A O 1
ATOM 1660 N N . PRO A 1 203 ? 2.025 -31.766 -9.898 1 98.62 203 PRO A N 1
ATOM 1661 C CA . PRO A 1 203 ? 0.694 -32.375 -9.867 1 98.62 203 PRO A CA 1
ATOM 1662 C C . PRO A 1 203 ? 0.284 -32.812 -8.461 1 98.62 203 PRO A C 1
ATOM 1664 O O . PRO A 1 203 ? 1.114 -33.344 -7.707 1 98.62 203 PRO A O 1
ATOM 1667 N N . TYR A 1 204 ? -0.983 -32.656 -8.164 1 98.44 204 TYR A N 1
ATOM 1668 C CA . TYR A 1 204 ? -1.475 -33.031 -6.844 1 98.44 204 TYR A CA 1
ATOM 1669 C C . TYR A 1 204 ? -1.221 -34.5 -6.566 1 98.44 204 TYR A C 1
ATOM 1671 O O . TYR A 1 204 ? -0.948 -34.875 -5.43 1 98.44 204 TYR A O 1
ATOM 1679 N N . GLU A 1 205 ? -1.311 -35.312 -7.594 1 97.5 205 GLU A N 1
ATOM 1680 C CA . GLU A 1 205 ? -1.146 -36.781 -7.453 1 97.5 205 GLU A CA 1
ATOM 1681 C C . GLU A 1 205 ? 0.212 -37.125 -6.848 1 97.5 205 GLU A C 1
ATOM 1683 O O . GLU A 1 205 ? 0.354 -38.125 -6.168 1 97.5 205 GLU A O 1
ATOM 1688 N N . LYS A 1 206 ? 1.194 -36.219 -7.023 1 98.25 206 LYS A N 1
ATOM 1689 C CA . LYS A 1 206 ? 2.553 -36.5 -6.555 1 98.25 206 LYS A CA 1
ATOM 1690 C C . LYS A 1 206 ? 2.721 -36.062 -5.098 1 98.25 206 LYS A C 1
ATOM 1692 O O . LYS A 1 206 ? 3.721 -36.406 -4.461 1 98.25 206 LYS A O 1
ATOM 1697 N N . ILE A 1 207 ? 1.699 -35.344 -4.559 1 98.38 207 ILE A N 1
ATOM 1698 C CA . ILE A 1 207 ? 1.922 -34.812 -3.217 1 98.38 207 ILE A CA 1
ATOM 1699 C C . ILE A 1 207 ? 0.707 -35.094 -2.338 1 98.38 207 ILE A C 1
ATOM 1701 O O . ILE A 1 207 ? 0.544 -34.5 -1.274 1 98.38 207 ILE A O 1
ATOM 1705 N N . LYS A 1 208 ? -0.142 -35.969 -2.699 1 96.56 208 LYS A N 1
ATOM 1706 C CA . LYS A 1 208 ? -1.383 -36.281 -1.996 1 96.56 208 LYS A CA 1
ATOM 1707 C C . LYS A 1 208 ? -1.104 -36.719 -0.563 1 96.56 208 LYS A C 1
ATOM 1709 O O . LYS A 1 208 ? -1.898 -36.438 0.341 1 96.56 208 LYS A O 1
ATOM 1714 N N . ASN A 1 209 ? 0.014 -37.344 -0.313 1 96.62 209 ASN A N 1
ATOM 1715 C CA . ASN A 1 209 ? 0.31 -37.938 0.982 1 96.62 209 ASN A CA 1
ATOM 1716 C C . ASN A 1 209 ? 0.914 -36.906 1.947 1 96.62 209 ASN A C 1
ATOM 1718 O O . ASN A 1 209 ? 1.092 -37.219 3.131 1 96.62 209 ASN A O 1
ATOM 1722 N N . ILE A 1 210 ? 1.227 -35.75 1.442 1 97.88 210 ILE A N 1
ATOM 1723 C CA . ILE A 1 210 ? 1.912 -34.812 2.33 1 97.88 210 ILE A CA 1
ATOM 1724 C C . ILE A 1 210 ? 1.062 -33.562 2.518 1 97.88 210 ILE A C 1
ATOM 1726 O O . ILE A 1 210 ? 1.445 -32.625 3.25 1 97.88 210 ILE A O 1
ATOM 1730 N N . ILE A 1 211 ? -0.098 -33.438 1.919 1 98.25 211 ILE A N 1
ATOM 1731 C CA . ILE A 1 211 ? -0.924 -32.25 1.991 1 98.25 211 ILE A CA 1
ATOM 1732 C C . ILE A 1 211 ? -1.659 -32.219 3.328 1 98.25 211 ILE A C 1
ATOM 1734 O O . ILE A 1 211 ? -1.824 -33.25 3.984 1 98.25 211 ILE A O 1
ATOM 1738 N N . SER A 1 212 ? -2.02 -31.016 3.725 1 97.62 212 SER A N 1
ATOM 1739 C CA . SER A 1 212 ? -2.873 -30.844 4.898 1 97.62 212 SER A CA 1
ATOM 1740 C C . SER A 1 212 ? -4.277 -31.391 4.641 1 97.62 212 SER A C 1
ATOM 1742 O O . SER A 1 212 ? -4.922 -31 3.662 1 97.62 212 SER A O 1
ATOM 1744 N N . PRO A 1 213 ? -4.852 -32.188 5.523 1 95 213 PRO A N 1
ATOM 1745 C CA . PRO A 1 213 ? -6.191 -32.719 5.297 1 95 213 PRO A CA 1
ATOM 1746 C C . PRO A 1 213 ? -7.281 -31.656 5.363 1 95 213 PRO A C 1
ATOM 1748 O O . PRO A 1 213 ? -8.398 -31.891 4.895 1 95 213 PRO A O 1
ATOM 1751 N N . VAL A 1 214 ? -6.934 -30.5 5.918 1 93.94 214 VAL A N 1
ATOM 1752 C CA . VAL A 1 214 ? -7.934 -29.438 6.035 1 93.94 214 VAL A CA 1
ATOM 1753 C C . VAL A 1 214 ? -7.539 -28.25 5.156 1 93.94 214 VAL A C 1
ATOM 1755 O O . VAL A 1 214 ? -8.078 -27.156 5.309 1 93.94 214 VAL A O 1
ATOM 1758 N N . GLY A 1 215 ? -6.531 -28.516 4.262 1 96.81 215 GLY A N 1
ATOM 1759 C CA . GLY A 1 215 ? -6.031 -27.453 3.4 1 96.81 215 GLY A CA 1
ATOM 1760 C C . GLY A 1 215 ? -6.762 -27.359 2.072 1 96.81 215 GLY A C 1
ATOM 1761 O O . GLY A 1 215 ? -7.656 -28.172 1.799 1 96.81 215 GLY A O 1
ATOM 1762 N N . PRO A 1 216 ? -6.441 -26.422 1.311 1 98.06 216 PRO A N 1
ATOM 1763 C CA . PRO A 1 216 ? -7.16 -26.172 0.061 1 98.06 216 PRO A CA 1
ATOM 1764 C C . PRO A 1 216 ? -6.977 -27.281 -0.963 1 98.06 216 PRO A C 1
ATOM 1766 O O . PRO A 1 216 ? -7.891 -27.578 -1.739 1 98.06 216 PRO A O 1
ATOM 1769 N N . ILE A 1 217 ? -5.789 -27.875 -0.969 1 98.38 217 ILE A N 1
ATOM 1770 C CA . ILE A 1 217 ? -5.559 -28.938 -1.949 1 98.38 217 ILE A CA 1
ATOM 1771 C C . ILE A 1 217 ? -6.461 -30.125 -1.646 1 98.38 217 ILE A C 1
ATOM 1773 O O . ILE A 1 217 ? -7.039 -30.719 -2.559 1 98.38 217 ILE A O 1
ATOM 1777 N N . ALA A 1 218 ? -6.574 -30.484 -0.365 1 96.94 218 ALA A N 1
ATOM 1778 C CA . ALA A 1 218 ? -7.496 -31.547 0.023 1 96.94 218 ALA A CA 1
ATOM 1779 C C . ALA A 1 218 ? -8.922 -31.234 -0.423 1 96.94 218 ALA A C 1
ATOM 1781 O O . ALA A 1 218 ? -9.641 -32.125 -0.897 1 96.94 218 ALA A O 1
ATOM 1782 N N . GLN A 1 219 ? -9.273 -30.062 -0.289 1 95 219 GLN A N 1
ATOM 1783 C CA . GLN A 1 219 ? -10.602 -29.625 -0.69 1 95 219 GLN A CA 1
ATOM 1784 C C . GLN A 1 219 ? -10.812 -29.797 -2.191 1 95 219 GLN A C 1
ATOM 1786 O O . GLN A 1 219 ? -11.875 -30.234 -2.633 1 95 219 GLN A O 1
ATOM 1791 N N . ILE A 1 220 ? -9.812 -29.438 -2.957 1 95.62 220 ILE A N 1
ATOM 1792 C CA . ILE A 1 220 ? -9.867 -29.562 -4.41 1 95.62 220 ILE A CA 1
ATOM 1793 C C . ILE A 1 220 ? -10 -31.031 -4.797 1 95.62 220 ILE A C 1
ATOM 1795 O O . ILE A 1 220 ? -10.836 -31.391 -5.633 1 95.62 220 ILE A O 1
ATOM 1799 N N . LEU A 1 221 ? -9.227 -31.875 -4.152 1 94.31 221 LEU A N 1
ATOM 1800 C CA . LEU A 1 221 ? -9.164 -33.281 -4.496 1 94.31 221 LEU A CA 1
ATOM 1801 C C . LEU A 1 221 ? -10.43 -34 -4.07 1 94.31 221 LEU A C 1
ATOM 1803 O O . LEU A 1 221 ? -10.844 -34.969 -4.711 1 94.31 221 LEU A O 1
ATOM 1807 N N . ASN A 1 222 ? -11.062 -33.625 -2.979 1 89.06 222 ASN A N 1
ATOM 1808 C CA . ASN A 1 222 ? -12.273 -34.25 -2.475 1 89.06 222 ASN A CA 1
ATOM 1809 C C . ASN A 1 222 ? -13.484 -33.906 -3.346 1 89.06 222 ASN A C 1
ATOM 1811 O O . ASN A 1 222 ? -14.477 -34.656 -3.34 1 89.06 222 ASN A O 1
ATOM 1815 N N . ASN A 1 223 ? -13.484 -32.844 -4.012 1 78 223 ASN A N 1
ATOM 1816 C CA . ASN A 1 223 ? -14.609 -32.438 -4.852 1 78 223 ASN A CA 1
ATOM 1817 C C . ASN A 1 223 ? -14.492 -33 -6.262 1 78 223 ASN A C 1
ATOM 1819 O O . ASN A 1 223 ? -15.406 -32.875 -7.074 1 78 223 ASN A O 1
ATOM 1823 N N . GLU A 1 224 ? -13.375 -33.531 -6.684 1 65.81 224 GLU A N 1
ATOM 1824 C CA . GLU A 1 224 ? -13.211 -34.188 -7.984 1 65.81 224 GLU A CA 1
ATOM 1825 C C . GLU A 1 224 ? -13.906 -35.531 -8.023 1 65.81 224 GLU A C 1
ATOM 1827 O O . GLU A 1 224 ? -14.281 -36.031 -9.094 1 65.81 224 GLU A O 1
ATOM 1832 N N . TYR A 1 225 ? -14.203 -36.188 -6.84 1 51.62 225 TYR A N 1
ATOM 1833 C CA . TYR A 1 225 ? -14.922 -37.469 -6.816 1 51.62 225 TYR A CA 1
ATOM 1834 C C . TYR A 1 225 ? -16.328 -37.281 -6.266 1 51.62 225 TYR A C 1
ATOM 1836 O O . TYR A 1 225 ? -16.562 -36.438 -5.41 1 51.62 225 TYR A O 1
ATOM 1844 N N . MET B 1 1 ? -19.922 -58.469 18.953 1 23.81 1 MET B N 1
ATOM 1845 C CA . MET B 1 1 ? -19.875 -58.031 17.562 1 23.81 1 MET B CA 1
ATOM 1846 C C . MET B 1 1 ? -20.75 -56.812 17.344 1 23.81 1 MET B C 1
ATOM 1848 O O . MET B 1 1 ? -21.938 -56.938 17.047 1 23.81 1 MET B O 1
ATOM 1852 N N . ILE B 1 2 ? -20.719 -55.844 18.125 1 29.02 2 ILE B N 1
ATOM 1853 C CA . ILE B 1 2 ? -21.656 -54.719 18.203 1 29.02 2 ILE B CA 1
ATOM 1854 C C . ILE B 1 2 ? -21.5 -53.812 16.984 1 29.02 2 ILE B C 1
ATOM 1856 O O . ILE B 1 2 ? -20.406 -53.281 16.719 1 29.02 2 ILE B O 1
ATOM 1860 N N . TYR B 1 3 ? -22.375 -54.125 15.914 1 26.59 3 TYR B N 1
ATOM 1861 C CA . TYR B 1 3 ? -22.5 -53.375 14.672 1 26.59 3 TYR B CA 1
ATOM 1862 C C . TYR B 1 3 ? -22.938 -51.938 14.93 1 26.59 3 TYR B C 1
ATOM 1864 O O . TYR B 1 3 ? -24 -51.719 15.523 1 26.59 3 TYR B O 1
ATOM 1872 N N . PHE B 1 4 ? -22.047 -51.062 15.289 1 27.41 4 PHE B N 1
ATOM 1873 C CA . PHE B 1 4 ? -22.375 -49.656 15.336 1 27.41 4 PHE B CA 1
ATOM 1874 C C . PHE B 1 4 ? -22.844 -49.156 13.969 1 27.41 4 PHE B C 1
ATOM 1876 O O . PHE B 1 4 ? -22.078 -49.156 13.008 1 27.41 4 PHE B O 1
ATOM 1883 N N . SER B 1 5 ? -24.172 -49.406 13.641 1 31.5 5 SER B N 1
ATOM 1884 C CA . SER B 1 5 ? -24.828 -48.875 12.438 1 31.5 5 SER B CA 1
ATOM 1885 C C . SER B 1 5 ? -24.828 -47.344 12.414 1 31.5 5 SER B C 1
ATOM 1887 O O . SER B 1 5 ? -25.312 -46.719 13.344 1 31.5 5 SER B O 1
ATOM 1889 N N . TYR B 1 6 ? -23.797 -46.812 11.859 1 31.03 6 TYR B N 1
ATOM 1890 C CA . TYR B 1 6 ? -23.828 -45.375 11.602 1 31.03 6 TYR B CA 1
ATOM 1891 C C . TYR B 1 6 ? -25.094 -45 10.836 1 31.03 6 TYR B C 1
ATOM 1893 O O . TYR B 1 6 ? -25.438 -45.625 9.844 1 31.03 6 TYR B O 1
ATOM 1901 N N . PRO B 1 7 ? -26.062 -44.25 11.5 1 33.78 7 PRO B N 1
ATOM 1902 C CA . PRO B 1 7 ? -27.344 -43.969 10.859 1 33.78 7 PRO B CA 1
ATOM 1903 C C . PRO B 1 7 ? -27.188 -43.312 9.484 1 33.78 7 PRO B C 1
ATOM 1905 O O . PRO B 1 7 ? -26.172 -42.688 9.219 1 33.78 7 PRO B O 1
ATOM 1908 N N . ASP B 1 8 ? -27.969 -43.781 8.453 1 38.41 8 ASP B N 1
ATOM 1909 C CA . ASP B 1 8 ? -28.125 -43.469 7.039 1 38.41 8 ASP B CA 1
ATOM 1910 C C . ASP B 1 8 ? -28.25 -41.969 6.816 1 38.41 8 ASP B C 1
ATOM 1912 O O . ASP B 1 8 ? -27.984 -41.469 5.715 1 38.41 8 ASP B O 1
ATOM 1916 N N . ASN B 1 9 ? -28.812 -41.25 7.812 1 36.19 9 ASN B N 1
ATOM 1917 C CA . ASN B 1 9 ? -29.156 -39.844 7.586 1 36.19 9 ASN B CA 1
ATOM 1918 C C . ASN B 1 9 ? -27.922 -38.969 7.445 1 36.19 9 ASN B C 1
ATOM 1920 O O . ASN B 1 9 ? -28.031 -37.75 7.312 1 36.19 9 ASN B O 1
ATOM 1924 N N . PHE B 1 10 ? -26.75 -39.406 7.949 1 33.09 10 PHE B N 1
ATOM 1925 C CA . PHE B 1 10 ? -25.578 -38.562 7.77 1 33.09 10 PHE B CA 1
ATOM 1926 C C . PHE B 1 10 ? -25.219 -38.438 6.293 1 33.09 10 PHE B C 1
ATOM 1928 O O . PHE B 1 10 ? -24.344 -37.656 5.922 1 33.09 10 PHE B O 1
ATOM 1935 N N . LYS B 1 11 ? -25.625 -39.406 5.547 1 38.66 11 LYS B N 1
ATOM 1936 C CA . LYS B 1 11 ? -25.234 -39.406 4.141 1 38.66 11 LYS B CA 1
ATOM 1937 C C . LYS B 1 11 ? -26.016 -38.375 3.344 1 38.66 11 LYS B C 1
ATOM 1939 O O . LYS B 1 11 ? -25.5 -37.812 2.359 1 38.66 11 LYS B O 1
ATOM 1944 N N . ASN B 1 12 ? -27.281 -38.375 3.621 1 34.44 12 ASN B N 1
ATOM 1945 C CA . ASN B 1 12 ? -28.078 -37.531 2.75 1 34.44 12 ASN B CA 1
ATOM 1946 C C . ASN B 1 12 ? -27.703 -36.062 2.883 1 34.44 12 ASN B C 1
ATOM 1948 O O . ASN B 1 12 ? -27.844 -35.281 1.933 1 34.44 12 ASN B O 1
ATOM 1952 N N . ASN B 1 13 ? -27.516 -35.562 4.203 1 36 13 ASN B N 1
ATOM 1953 C CA . ASN B 1 13 ? -27.312 -34.125 4.352 1 36 13 ASN B CA 1
ATOM 1954 C C . ASN B 1 13 ? -25.953 -33.688 3.828 1 36 13 ASN B C 1
ATOM 1956 O O . ASN B 1 13 ? -25.656 -32.5 3.766 1 36 13 ASN B O 1
ATOM 1960 N N . MET B 1 14 ? -24.953 -34.594 3.762 1 34 14 MET B N 1
ATOM 1961 C CA . MET B 1 14 ? -23.656 -34.219 3.221 1 34 14 MET B CA 1
ATOM 1962 C C . MET B 1 14 ? -23.719 -34.062 1.706 1 34 14 MET B C 1
ATOM 1964 O O . MET B 1 14 ? -22.781 -33.562 1.087 1 34 14 MET B O 1
ATOM 1968 N N . LYS B 1 15 ? -24.609 -34.781 1.044 1 37.12 15 LYS B N 1
ATOM 1969 C CA . LYS B 1 15 ? -24.719 -34.719 -0.411 1 37.12 15 LYS B CA 1
ATOM 1970 C C . LYS B 1 15 ? -25.203 -33.375 -0.879 1 37.12 15 LYS B C 1
ATOM 1972 O O . LYS B 1 15 ? -24.75 -32.844 -1.908 1 37.12 15 LYS B O 1
ATOM 1977 N N . TYR B 1 16 ? -26.25 -32.844 -0.29 1 37.12 16 TYR B N 1
ATOM 1978 C CA . TYR B 1 16 ? -26.828 -31.625 -0.812 1 37.12 16 TYR B CA 1
ATOM 1979 C C . TYR B 1 16 ? -25.844 -30.469 -0.676 1 37.12 16 TYR B C 1
ATOM 1981 O O . TYR B 1 16 ? -25.906 -29.484 -1.419 1 37.12 16 TYR B O 1
ATOM 1989 N N . ARG B 1 17 ? -25.125 -30.453 0.442 1 38.41 17 ARG B N 1
ATOM 1990 C CA . ARG B 1 17 ? -24.188 -29.328 0.555 1 38.41 17 ARG B CA 1
ATOM 1991 C C . ARG B 1 17 ? -23.109 -29.406 -0.506 1 38.41 17 ARG B C 1
ATOM 1993 O O . ARG B 1 17 ? -22.312 -28.469 -0.668 1 38.41 17 ARG B O 1
ATOM 2000 N N . SER B 1 18 ? -22.844 -30.516 -1.061 1 39.41 18 SER B N 1
ATOM 2001 C CA . SER B 1 18 ? -21.812 -30.844 -2.041 1 39.41 18 SER B CA 1
ATOM 2002 C C . SER B 1 18 ? -22.141 -30.234 -3.404 1 39.41 18 SER B C 1
ATOM 2004 O O . SER B 1 18 ? -21.281 -30.172 -4.281 1 39.41 18 SER B O 1
ATOM 2006 N N . GLU B 1 19 ? -23.438 -30.234 -3.758 1 39.12 19 GLU B N 1
ATOM 2007 C CA . GLU B 1 19 ? -23.703 -29.859 -5.141 1 39.12 19 GLU B CA 1
ATOM 2008 C C . GLU B 1 19 ? -23.094 -28.5 -5.48 1 39.12 19 GLU B C 1
ATOM 2010 O O . GLU B 1 19 ? -22.578 -28.297 -6.578 1 39.12 19 GLU B O 1
ATOM 2015 N N . ASN B 1 20 ? -23.516 -27.359 -4.777 1 43.56 20 ASN B N 1
ATOM 2016 C CA . ASN B 1 20 ? -23.328 -25.953 -5.117 1 43.56 20 ASN B CA 1
ATOM 2017 C C . ASN B 1 20 ? -21.875 -25.516 -4.918 1 43.56 20 ASN B C 1
ATOM 2019 O O . ASN B 1 20 ? -21.531 -24.344 -5.121 1 43.56 20 ASN B O 1
ATOM 2023 N N . LEU B 1 21 ? -21.172 -26.297 -4.09 1 48.69 21 LEU B N 1
ATOM 2024 C CA . LEU B 1 21 ? -19.812 -25.859 -3.822 1 48.69 21 LEU B CA 1
ATOM 2025 C C . LEU B 1 21 ? -18.953 -25.969 -5.07 1 48.69 21 LEU B C 1
ATOM 2027 O O . LEU B 1 21 ? -17.734 -25.719 -5.02 1 48.69 21 LEU B O 1
ATOM 2031 N N . LYS B 1 22 ? -19.469 -26.797 -5.957 1 56.44 22 LYS B N 1
ATOM 2032 C CA . LYS B 1 22 ? -18.594 -27.125 -7.074 1 56.44 22 LYS B CA 1
ATOM 2033 C C . LYS B 1 22 ? -18.281 -25.875 -7.902 1 56.44 22 LYS B C 1
ATOM 2035 O O . LYS B 1 22 ? -17.281 -25.828 -8.617 1 56.44 22 LYS B O 1
ATOM 2040 N N . GLU B 1 23 ? -19.156 -24.891 -7.922 1 72 23 GLU B N 1
ATOM 2041 C CA . GLU B 1 23 ? -18.984 -23.844 -8.922 1 72 23 GLU B CA 1
ATOM 2042 C C . GLU B 1 23 ? -18.141 -22.688 -8.367 1 72 23 GLU B C 1
ATOM 2044 O O . GLU B 1 23 ? -18.125 -22.453 -7.156 1 72 23 GLU B O 1
ATOM 2049 N N . GLY B 1 24 ? -17.172 -22.062 -9.117 1 86.12 24 GLY B N 1
ATOM 2050 C CA . GLY B 1 24 ? -16.375 -20.891 -8.82 1 86.12 24 GLY B CA 1
ATOM 2051 C C . GLY B 1 24 ? -17.203 -19.672 -8.453 1 86.12 24 GLY B C 1
ATOM 2052 O O . GLY B 1 24 ? -18.422 -19.688 -8.602 1 86.12 24 GLY B O 1
ATOM 2053 N N . ILE B 1 25 ? -16.672 -18.734 -7.773 1 92.62 25 ILE B N 1
ATOM 2054 C CA . ILE B 1 25 ? -17.344 -17.484 -7.387 1 92.62 25 ILE B CA 1
ATOM 2055 C C . ILE B 1 25 ? -17.359 -16.531 -8.57 1 92.62 25 ILE B C 1
ATOM 2057 O O . ILE B 1 25 ? -16.438 -16.531 -9.398 1 92.62 25 ILE B O 1
ATOM 2061 N N . LYS B 1 26 ? -18.453 -15.781 -8.703 1 93.06 26 LYS B N 1
ATOM 2062 C CA . LYS B 1 26 ? -18.531 -14.797 -9.773 1 93.06 26 LYS B CA 1
ATOM 2063 C C . LYS B 1 26 ? -17.562 -13.641 -9.539 1 93.06 26 LYS B C 1
ATOM 2065 O O . LYS B 1 26 ? -17.578 -13.031 -8.461 1 93.06 26 LYS B O 1
ATOM 2070 N N . LEU B 1 27 ? -16.797 -13.359 -10.5 1 96.62 27 LEU B N 1
ATOM 2071 C CA . LEU B 1 27 ? -15.812 -12.289 -10.438 1 96.62 27 LEU B CA 1
ATOM 2072 C C . LEU B 1 27 ? -16.141 -11.18 -11.422 1 96.62 27 LEU B C 1
ATOM 2074 O O . LEU B 1 27 ? -16.562 -11.453 -12.547 1 96.62 27 LEU B O 1
ATOM 2078 N N . GLU B 1 28 ? -16.047 -9.977 -11.016 1 97.31 28 GLU B N 1
ATOM 2079 C CA . GLU B 1 28 ? -15.977 -8.805 -11.891 1 97.31 28 GLU B CA 1
ATOM 2080 C C . GLU B 1 28 ? -14.547 -8.305 -12.031 1 97.31 28 GLU B C 1
ATOM 2082 O O . GLU B 1 28 ? -13.633 -8.805 -11.359 1 97.31 28 GLU B O 1
ATOM 2087 N N . GLU B 1 29 ? -14.414 -7.363 -12.961 1 98.38 29 GLU B N 1
ATOM 2088 C CA . GLU B 1 29 ? -13.086 -6.797 -13.164 1 98.38 29 GLU B CA 1
ATOM 2089 C C . GLU B 1 29 ? -13.086 -5.285 -12.945 1 98.38 29 GLU B C 1
ATOM 2091 O O . GLU B 1 29 ? -13.898 -4.57 -13.531 1 98.38 29 GLU B O 1
ATOM 2096 N N . GLN B 1 30 ? -12.289 -4.805 -12.047 1 98.56 30 GLN B N 1
ATOM 2097 C CA . GLN B 1 30 ? -11.984 -3.383 -11.93 1 98.56 30 GLN B CA 1
ATOM 2098 C C . GLN B 1 30 ? -10.781 -3.002 -12.789 1 98.56 30 GLN B C 1
ATOM 2100 O O . GLN B 1 30 ? -9.742 -3.66 -12.734 1 98.56 30 GLN B O 1
ATOM 2105 N N . ILE B 1 31 ? -10.945 -1.99 -13.602 1 98.75 31 ILE B N 1
ATOM 2106 C CA . ILE B 1 31 ? -9.875 -1.459 -14.445 1 98.75 31 ILE B CA 1
ATOM 2107 C C . ILE B 1 31 ? -9.555 -0.025 -14.023 1 98.75 31 ILE B C 1
ATOM 2109 O O . ILE B 1 31 ? -10.383 0.877 -14.195 1 98.75 31 ILE B O 1
ATOM 2113 N N . LEU B 1 32 ? -8.453 0.216 -13.438 1 98.81 32 LEU B N 1
ATOM 2114 C CA . LEU B 1 32 ? -7.957 1.542 -13.094 1 98.81 32 LEU B CA 1
ATOM 2115 C C . LEU B 1 32 ? -7.113 2.119 -14.219 1 98.81 32 LEU B C 1
ATOM 2117 O O . LEU B 1 32 ? -5.926 1.811 -14.336 1 98.81 32 LEU B O 1
ATOM 2121 N N . GLU B 1 33 ? -7.656 2.893 -15.031 1 98.75 33 GLU B N 1
ATOM 2122 C CA . GLU B 1 33 ? -7.031 3.561 -16.172 1 98.75 33 GLU B CA 1
ATOM 2123 C C . GLU B 1 33 ? -7.523 5 -16.297 1 98.75 33 GLU B C 1
ATOM 2125 O O . GLU B 1 33 ? -8.227 5.336 -17.25 1 98.75 33 GLU B O 1
ATOM 2130 N N . PRO B 1 34 ? -7.113 5.836 -15.328 1 98.75 34 PRO B N 1
ATOM 2131 C CA . PRO B 1 34 ? -7.602 7.215 -15.32 1 98.75 34 PRO B CA 1
ATOM 2132 C C . PRO B 1 34 ? -7.082 8.031 -16.5 1 98.75 34 PRO B C 1
ATOM 2134 O O . PRO B 1 34 ? -6.008 7.738 -17.031 1 98.75 34 PRO B O 1
ATOM 2137 N N . ASP B 1 35 ? -7.781 9.086 -16.906 1 98.5 35 ASP B N 1
ATOM 2138 C CA . ASP B 1 35 ? -7.328 10.008 -17.938 1 98.5 35 ASP B CA 1
ATOM 2139 C C . ASP B 1 35 ? -6.086 10.781 -17.5 1 98.5 35 ASP B C 1
ATOM 2141 O O . ASP B 1 35 ? -5.223 11.102 -18.312 1 98.5 35 ASP B O 1
ATOM 2145 N N . LYS B 1 36 ? -6.09 11.07 -16.219 1 98.62 36 LYS B N 1
ATOM 2146 C CA . LYS B 1 36 ? -4.938 11.758 -15.648 1 98.62 36 LYS B CA 1
ATOM 2147 C C . LYS B 1 36 ? -4.434 11.055 -14.391 1 98.62 36 LYS B C 1
ATOM 2149 O O . LYS B 1 36 ? -5.203 10.812 -13.461 1 98.62 36 LYS B O 1
ATOM 2154 N N . PHE B 1 37 ? -3.184 10.695 -14.438 1 98.88 37 PHE B N 1
ATOM 2155 C CA . PHE B 1 37 ? -2.514 10.078 -13.297 1 98.88 37 PHE B CA 1
ATOM 2156 C C . PHE B 1 37 ? -1.195 10.781 -13 1 98.88 37 PHE B C 1
ATOM 2158 O O . PHE B 1 37 ? -0.339 10.906 -13.875 1 98.88 37 PHE B O 1
ATOM 2165 N N . LYS B 1 38 ? -1.04 11.258 -11.719 1 98.94 38 LYS B N 1
ATOM 2166 C CA . LYS B 1 38 ? 0.204 11.891 -11.289 1 98.94 38 LYS B CA 1
ATOM 2167 C C . LYS B 1 38 ? 0.362 11.812 -9.773 1 98.94 38 LYS B C 1
ATOM 2169 O O . LYS B 1 38 ? -0.558 12.156 -9.031 1 98.94 38 LYS B O 1
ATOM 2174 N N . ILE B 1 39 ? 1.45 11.328 -9.312 1 98.94 39 ILE B N 1
ATOM 2175 C CA . ILE B 1 39 ? 1.788 11.336 -7.895 1 98.94 39 ILE B CA 1
ATOM 2176 C C . ILE B 1 39 ? 3.166 11.969 -7.695 1 98.94 39 ILE B C 1
ATOM 2178 O O . ILE B 1 39 ? 4.152 11.516 -8.281 1 98.94 39 ILE B O 1
ATOM 2182 N N . SER B 1 40 ? 3.238 13 -6.863 1 98.88 40 SER B N 1
ATOM 2183 C CA . SER B 1 40 ? 4.492 13.648 -6.5 1 98.88 40 SER B CA 1
ATOM 2184 C C . SER B 1 40 ? 4.785 13.5 -5.012 1 98.88 40 SER B C 1
ATOM 2186 O O . SER B 1 40 ? 3.881 13.617 -4.184 1 98.88 40 SER B O 1
ATOM 2188 N N . TYR B 1 41 ? 6.008 13.18 -4.711 1 98.88 41 TYR B N 1
ATOM 2189 C CA . TYR B 1 41 ? 6.406 13.07 -3.312 1 98.88 41 TYR B CA 1
ATOM 2190 C C . TYR B 1 41 ? 7.898 13.344 -3.146 1 98.88 41 TYR B C 1
ATOM 2192 O O . TYR B 1 41 ? 8.664 13.219 -4.102 1 98.88 41 TYR B O 1
ATOM 2200 N N . PRO B 1 42 ? 8.305 13.789 -1.965 1 98.75 42 PRO B N 1
ATOM 2201 C CA . PRO B 1 42 ? 9.719 14.094 -1.767 1 98.75 42 PRO B CA 1
ATOM 2202 C C . PRO B 1 42 ? 10.555 12.844 -1.492 1 98.75 42 PRO B C 1
ATOM 2204 O O . PRO B 1 42 ? 10.039 11.844 -0.994 1 98.75 42 PRO B O 1
ATOM 2207 N N . VAL B 1 43 ? 11.758 12.93 -1.841 1 98.06 43 VAL B N 1
ATOM 2208 C CA . VAL B 1 43 ? 12.75 11.898 -1.581 1 98.06 43 VAL B CA 1
ATOM 2209 C C . VAL B 1 43 ? 14.008 12.523 -0.988 1 98.06 43 VAL B C 1
ATOM 2211 O O . VAL B 1 43 ? 14.43 13.602 -1.417 1 98.06 43 VAL B O 1
ATOM 2214 N N . VAL B 1 44 ? 14.508 11.953 0.043 1 95.94 44 VAL B N 1
ATOM 2215 C CA . VAL B 1 44 ? 15.789 12.375 0.6 1 95.94 44 VAL B CA 1
ATOM 2216 C C . VAL B 1 44 ? 16.922 11.633 -0.103 1 95.94 44 VAL B C 1
ATOM 2218 O O . VAL B 1 44 ? 16.906 10.398 -0.183 1 95.94 44 VAL B O 1
ATOM 2221 N N . ASP B 1 45 ? 17.812 12.43 -0.559 1 90 45 ASP B N 1
ATOM 2222 C CA . ASP B 1 45 ? 18.938 11.797 -1.229 1 90 45 ASP B CA 1
ATOM 2223 C C . ASP B 1 45 ? 19.688 10.859 -0.282 1 90 45 ASP B C 1
ATOM 2225 O O . ASP B 1 45 ? 20.094 11.258 0.81 1 90 45 ASP B O 1
ATOM 2229 N N . ASN B 1 46 ? 19.922 9.602 -0.729 1 92.19 46 ASN B N 1
ATOM 2230 C CA . ASN B 1 46 ? 20.578 8.602 0.1 1 92.19 46 ASN B CA 1
ATOM 2231 C C . ASN B 1 46 ? 21.781 7.988 -0.614 1 92.19 46 ASN B C 1
ATOM 2233 O O . ASN B 1 46 ? 22 6.777 -0.559 1 92.19 46 ASN B O 1
ATOM 2237 N N . THR B 1 47 ? 22.531 8.805 -1.273 1 87.12 47 THR B N 1
ATOM 2238 C CA . THR B 1 47 ? 23.703 8.352 -2.018 1 87.12 47 THR B CA 1
ATOM 2239 C C . THR B 1 47 ? 24.688 7.656 -1.09 1 87.12 47 THR B C 1
ATOM 2241 O O . THR B 1 47 ? 25.453 6.785 -1.522 1 87.12 47 THR B O 1
ATOM 2244 N N . LYS B 1 48 ? 24.688 8.016 0.237 1 88.44 48 LYS B N 1
ATOM 2245 C CA . LYS B 1 48 ? 25.625 7.445 1.2 1 88.44 48 LYS B CA 1
ATOM 2246 C C . LYS B 1 48 ? 25.031 6.219 1.888 1 88.44 48 LYS B C 1
ATOM 2248 O O . LYS B 1 48 ? 25.625 5.672 2.82 1 88.44 48 LYS B O 1
ATOM 2253 N N . ASN B 1 49 ? 23.891 5.801 1.468 1 88.31 49 ASN B N 1
ATOM 2254 C CA . ASN B 1 49 ? 23.234 4.594 1.95 1 88.31 49 ASN B CA 1
ATOM 2255 C C . ASN B 1 49 ? 23.109 4.59 3.471 1 88.31 49 ASN B C 1
ATOM 2257 O O . ASN B 1 49 ? 23.453 3.607 4.125 1 88.31 49 ASN B O 1
ATOM 2261 N N . LYS B 1 50 ? 22.719 5.672 3.979 1 92.94 50 LYS B N 1
ATOM 2262 C CA . LYS B 1 50 ? 22.469 5.777 5.414 1 92.94 50 LYS B CA 1
ATOM 2263 C C . LYS B 1 50 ? 21.141 5.141 5.797 1 92.94 50 LYS B C 1
ATOM 2265 O O . LYS B 1 50 ? 20.125 5.355 5.129 1 92.94 50 LYS B O 1
ATOM 2270 N N . GLU B 1 51 ? 21.125 4.434 6.879 1 95.19 51 GLU B N 1
ATOM 2271 C CA . GLU B 1 51 ? 19.953 3.699 7.332 1 95.19 51 GLU B CA 1
ATOM 2272 C C . GLU B 1 51 ? 18.8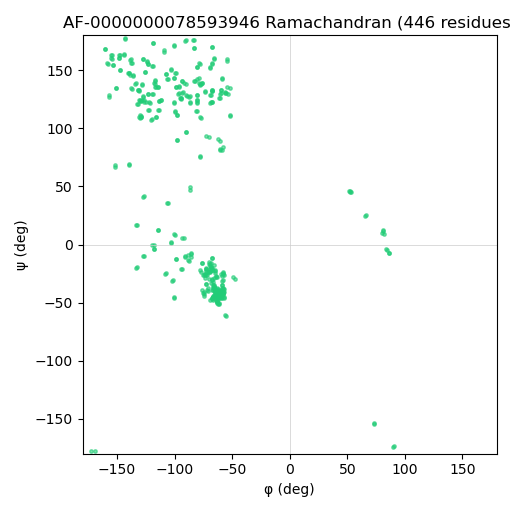28 4.652 7.723 1 95.19 51 GLU B C 1
ATOM 2274 O O . GLU B 1 51 ? 17.656 4.383 7.445 1 95.19 51 GLU B O 1
ATOM 2279 N N . ASN B 1 52 ? 19.188 5.691 8.461 1 94.62 52 AS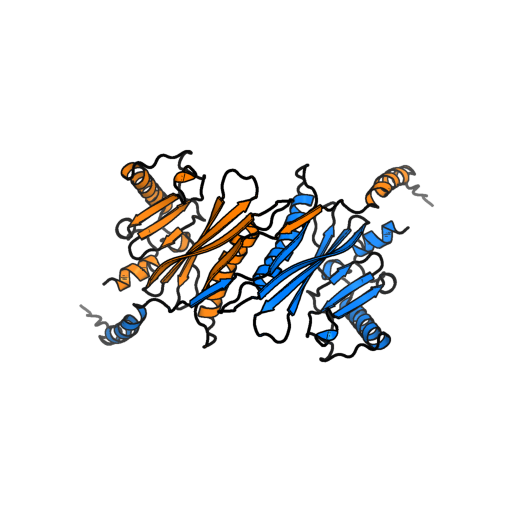N B N 1
ATOM 2280 C CA . ASN B 1 52 ? 18.172 6.648 8.875 1 94.62 52 ASN B CA 1
ATOM 2281 C C . ASN B 1 52 ? 17.453 7.266 7.672 1 94.62 52 ASN B C 1
ATOM 2283 O O . ASN B 1 52 ? 16.234 7.457 7.699 1 94.62 52 ASN B O 1
ATOM 2287 N N . ILE B 1 53 ? 18.203 7.52 6.598 1 96.12 53 ILE B N 1
ATOM 2288 C CA . ILE B 1 53 ? 17.625 8.102 5.395 1 96.12 53 ILE B CA 1
ATOM 2289 C C . ILE B 1 53 ? 16.75 7.07 4.695 1 96.12 53 ILE B C 1
ATOM 2291 O O . ILE B 1 53 ? 15.664 7.398 4.191 1 96.12 53 ILE B O 1
ATOM 2295 N N . SER B 1 54 ? 17.203 5.816 4.672 1 96.69 54 SER B N 1
ATOM 2296 C CA . SER B 1 54 ? 16.375 4.742 4.141 1 96.69 54 SER B CA 1
ATOM 2297 C C . SER B 1 54 ? 15.047 4.645 4.891 1 96.69 54 SER B C 1
ATOM 2299 O O . SER B 1 54 ? 13.992 4.477 4.281 1 96.69 54 SER B O 1
ATOM 2301 N N . ASN B 1 55 ? 15.102 4.777 6.168 1 97.12 55 ASN B N 1
ATOM 2302 C CA . ASN B 1 55 ? 13.898 4.734 6.988 1 97.12 55 ASN B CA 1
ATOM 2303 C C . ASN B 1 55 ? 12.945 5.875 6.648 1 97.12 55 ASN B C 1
ATOM 2305 O O . ASN B 1 55 ? 11.734 5.672 6.555 1 97.12 55 ASN B O 1
ATOM 2309 N N . ILE B 1 56 ? 13.484 7.043 6.496 1 98.06 56 ILE B N 1
ATOM 2310 C CA . ILE B 1 56 ? 12.688 8.227 6.18 1 98.06 56 ILE B CA 1
ATOM 2311 C C . ILE B 1 56 ? 12.016 8.047 4.824 1 98.06 56 ILE B C 1
ATOM 2313 O O . ILE B 1 56 ? 10.797 8.227 4.699 1 98.06 56 ILE B O 1
ATOM 2317 N N . ASN B 1 57 ? 12.797 7.652 3.814 1 98.5 57 ASN B N 1
ATOM 2318 C CA . ASN B 1 57 ? 12.242 7.469 2.477 1 98.5 57 ASN B CA 1
ATOM 2319 C C . ASN B 1 57 ? 11.195 6.363 2.451 1 98.5 57 ASN B C 1
ATOM 2321 O O . ASN B 1 57 ? 10.172 6.488 1.775 1 98.5 57 ASN B O 1
ATOM 2325 N N . ASN B 1 58 ? 11.445 5.336 3.199 1 98.19 58 ASN B N 1
ATOM 2326 C CA . ASN B 1 58 ? 10.461 4.262 3.283 1 98.19 58 ASN B CA 1
ATOM 2327 C C . ASN B 1 58 ? 9.164 4.738 3.934 1 98.19 58 ASN B C 1
ATOM 2329 O O . ASN B 1 58 ? 8.078 4.34 3.521 1 98.19 58 ASN B O 1
ATOM 2333 N N . ALA B 1 59 ? 9.273 5.527 4.969 1 98.38 59 ALA B N 1
ATOM 2334 C CA . ALA B 1 59 ? 8.086 6.07 5.629 1 98.38 59 ALA B CA 1
ATOM 2335 C C . ALA B 1 59 ? 7.273 6.938 4.672 1 98.38 59 ALA B C 1
ATOM 2337 O O . ALA B 1 59 ? 6.039 6.879 4.668 1 98.38 59 ALA B O 1
ATOM 2338 N N . ILE B 1 60 ? 7.953 7.719 3.865 1 98.81 60 ILE B N 1
ATOM 2339 C CA . ILE B 1 60 ? 7.293 8.562 2.877 1 98.81 60 ILE B CA 1
ATOM 2340 C C . ILE B 1 60 ? 6.562 7.695 1.857 1 98.81 60 ILE B C 1
ATOM 2342 O O . ILE B 1 60 ? 5.375 7.902 1.595 1 98.81 60 ILE B O 1
ATOM 2346 N N . ILE B 1 61 ? 7.215 6.73 1.354 1 98.81 61 ILE B N 1
ATOM 2347 C CA . ILE B 1 61 ? 6.664 5.82 0.355 1 98.81 61 ILE B CA 1
ATOM 2348 C C . ILE B 1 61 ? 5.445 5.102 0.928 1 98.81 61 ILE B C 1
ATOM 2350 O O . ILE B 1 61 ? 4.441 4.922 0.236 1 98.81 61 ILE B O 1
ATOM 2354 N N . ASN B 1 62 ? 5.602 4.762 2.145 1 98.75 62 ASN B N 1
ATOM 2355 C CA . ASN B 1 62 ? 4.488 4.078 2.793 1 98.75 62 ASN B CA 1
ATOM 2356 C C . ASN B 1 62 ? 3.254 4.973 2.875 1 98.75 62 ASN B C 1
ATOM 2358 O O . ASN B 1 62 ? 2.135 4.516 2.635 1 98.75 62 ASN B O 1
ATOM 2362 N N . GLU B 1 63 ? 3.418 6.207 3.229 1 98.62 63 GLU B N 1
ATOM 2363 C CA . GLU B 1 63 ? 2.295 7.137 3.291 1 98.62 63 GLU B CA 1
ATOM 2364 C C . GLU B 1 63 ? 1.632 7.297 1.926 1 98.62 63 GLU B C 1
ATOM 2366 O O . GLU B 1 63 ? 0.407 7.219 1.812 1 98.62 63 GLU B O 1
ATOM 2371 N N . VAL B 1 64 ? 2.43 7.461 0.908 1 98.88 64 VAL B N 1
ATOM 2372 C CA . VAL B 1 64 ? 1.935 7.672 -0.448 1 98.88 64 VAL B CA 1
ATOM 2373 C C . VAL B 1 64 ? 1.241 6.41 -0.948 1 98.88 64 VAL B C 1
ATOM 2375 O O . VAL B 1 64 ? 0.146 6.473 -1.511 1 98.88 64 VAL B O 1
ATOM 2378 N N . GLY B 1 65 ? 1.891 5.312 -0.717 1 98.88 65 GLY B N 1
ATOM 2379 C CA . GLY B 1 65 ? 1.319 4.035 -1.122 1 98.88 65 GLY B CA 1
ATOM 2380 C C . GLY B 1 65 ? -0.016 3.744 -0.465 1 98.88 65 GLY B C 1
ATOM 2381 O O . GLY B 1 65 ? -0.937 3.242 -1.113 1 98.88 65 GLY B O 1
ATOM 2382 N N . GLU B 1 66 ? -0.08 4.031 0.829 1 98.69 66 GLU B N 1
ATOM 2383 C CA . GLU B 1 66 ? -1.324 3.781 1.549 1 98.69 66 GLU B CA 1
ATOM 2384 C C . GLU B 1 66 ? -2.439 4.707 1.065 1 98.69 66 GLU B C 1
ATOM 2386 O O . GLU B 1 66 ? -3.6 4.301 0.992 1 98.69 66 GLU B O 1
ATOM 2391 N N . LEU B 1 67 ? -2.104 5.953 0.786 1 98.75 67 LEU B N 1
ATOM 2392 C CA . LEU B 1 67 ? -3.096 6.863 0.227 1 98.75 67 LEU B CA 1
ATOM 2393 C C . LEU B 1 67 ? -3.621 6.344 -1.107 1 98.75 67 LEU B C 1
ATOM 2395 O O . LEU B 1 67 ? -4.832 6.324 -1.336 1 98.75 67 LEU B O 1
ATOM 2399 N N . PHE B 1 68 ? -2.742 5.891 -1.947 1 98.94 68 PHE B N 1
ATOM 2400 C CA . PHE B 1 68 ? -3.143 5.344 -3.238 1 98.94 68 PHE B CA 1
ATOM 2401 C C . PHE B 1 68 ? -4.039 4.125 -3.057 1 98.94 68 PHE B C 1
ATOM 2403 O O . PHE B 1 68 ? -5.125 4.055 -3.635 1 98.94 68 PHE B O 1
ATOM 2410 N N . LYS B 1 69 ? -3.549 3.234 -2.24 1 98.81 69 LYS B N 1
ATOM 2411 C CA . LYS B 1 69 ? -4.289 1.996 -2.02 1 98.81 69 LYS B CA 1
ATOM 2412 C C . LYS B 1 69 ? -5.699 2.281 -1.51 1 98.81 69 LYS B C 1
ATOM 2414 O O . LYS B 1 69 ? -6.676 1.751 -2.043 1 98.81 69 LYS B O 1
ATOM 2419 N N . SER B 1 70 ? -5.797 3.146 -0.567 1 98.12 70 SER B N 1
ATOM 2420 C CA . SER B 1 70 ? -7.078 3.375 0.096 1 98.12 70 SER B CA 1
ATOM 2421 C C . SER B 1 70 ? -8.023 4.176 -0.792 1 98.12 70 SER B C 1
ATOM 2423 O O . SER B 1 70 ? -9.242 4.051 -0.681 1 98.12 70 SER B O 1
ATOM 2425 N N . GLN B 1 71 ? -7.457 4.988 -1.699 1 98.12 71 GLN B N 1
ATOM 2426 C CA . GLN B 1 71 ? -8.32 5.891 -2.457 1 98.12 71 GLN B CA 1
ATOM 2427 C C . GLN B 1 71 ? -8.586 5.352 -3.859 1 98.12 71 GLN B C 1
ATOM 2429 O O . GLN B 1 71 ? -9.672 5.547 -4.41 1 98.12 71 GLN B O 1
ATOM 2434 N N . ALA B 1 72 ? -7.609 4.629 -4.383 1 98.5 72 ALA B N 1
ATOM 2435 C CA . ALA B 1 72 ? -7.695 4.316 -5.809 1 98.5 72 ALA B CA 1
ATOM 2436 C C . ALA B 1 72 ? -8.031 2.842 -6.027 1 98.5 72 ALA B C 1
ATOM 2438 O O . ALA B 1 72 ? -8.484 2.455 -7.105 1 98.5 72 ALA B O 1
ATOM 2439 N N . LEU B 1 73 ? -7.707 1.993 -5.074 1 98.62 73 LEU B N 1
ATOM 2440 C CA . LEU B 1 73 ? -8.062 0.581 -5.152 1 98.62 73 LEU B CA 1
ATOM 2441 C C . LEU B 1 73 ? -9.312 0.29 -4.32 1 98.62 73 LEU B C 1
ATOM 2443 O O . LEU B 1 73 ? -9.289 0.413 -3.096 1 98.62 73 LEU B O 1
ATOM 2447 N N . VAL B 1 74 ? -10.398 -0.1 -5.062 1 96.69 74 VAL B N 1
ATOM 2448 C CA . VAL B 1 74 ? -11.703 -0.188 -4.406 1 96.69 74 VAL B CA 1
ATOM 2449 C C . VAL B 1 74 ? -12.266 -1.598 -4.562 1 96.69 74 VAL B C 1
ATOM 2451 O O . VAL B 1 74 ? -11.852 -2.344 -5.453 1 96.69 74 VAL B O 1
ATOM 2454 N N . ASP B 1 75 ? -13.141 -1.96 -3.645 1 95.38 75 ASP B N 1
ATOM 2455 C CA . ASP B 1 75 ? -13.797 -3.262 -3.68 1 95.38 75 ASP B CA 1
ATOM 2456 C C . ASP B 1 75 ? -15.055 -3.219 -4.543 1 95.38 75 ASP B C 1
ATOM 2458 O O . ASP B 1 75 ? -16.125 -3.672 -4.121 1 95.38 75 ASP B O 1
ATOM 2462 N N . GLY B 1 76 ? -14.992 -2.725 -5.691 1 95.19 76 GLY B N 1
ATOM 2463 C CA . GLY B 1 76 ? -16.031 -2.586 -6.703 1 95.19 76 GLY B CA 1
ATOM 2464 C C . GLY B 1 76 ? -15.5 -2.082 -8.031 1 95.19 76 GLY B C 1
ATOM 2465 O O . GLY B 1 76 ? -14.289 -1.953 -8.219 1 95.19 76 GLY B O 1
ATOM 2466 N N . VAL B 1 77 ? -16.469 -1.917 -8.945 1 96.81 77 VAL B N 1
ATOM 2467 C CA . VAL B 1 77 ? -16.094 -1.414 -10.266 1 96.81 77 VAL B CA 1
ATOM 2468 C C . VAL B 1 77 ? -16.359 0.089 -10.336 1 96.81 77 VAL B C 1
ATOM 2470 O O . VAL B 1 77 ? -17.5 0.533 -10.258 1 96.81 77 VAL B O 1
ATOM 2473 N N . VAL B 1 78 ? -15.344 0.857 -10.406 1 97.25 78 VAL B N 1
ATOM 2474 C CA . VAL B 1 78 ? -15.414 2.314 -10.445 1 97.25 78 VAL B CA 1
ATOM 2475 C C . VAL B 1 78 ? -14.609 2.84 -11.625 1 97.25 78 VAL B C 1
ATOM 2477 O O . VAL B 1 78 ? -13.508 2.354 -11.906 1 97.25 78 VAL B O 1
ATOM 2480 N N . ASP B 1 79 ? -15.109 3.803 -12.328 1 98 79 ASP B N 1
ATOM 2481 C CA . ASP B 1 79 ? -14.477 4.434 -13.477 1 98 79 ASP B CA 1
ATOM 2482 C C . ASP B 1 79 ? -13.773 5.73 -13.078 1 98 79 ASP B C 1
ATOM 2484 O O . ASP B 1 79 ? -14.359 6.812 -13.188 1 98 79 ASP B O 1
ATOM 2488 N N . PHE B 1 80 ? -12.57 5.637 -12.719 1 98.38 80 PHE B N 1
ATOM 2489 C CA . PHE B 1 80 ? -11.805 6.793 -12.25 1 98.38 80 PHE B CA 1
ATOM 2490 C C . PHE B 1 80 ? -11.391 7.672 -13.422 1 98.38 80 PHE B C 1
ATOM 2492 O O . PHE B 1 80 ? -10.969 7.168 -14.469 1 98.38 80 PHE B O 1
ATOM 2499 N N . ASN B 1 81 ? -11.477 8.969 -13.25 1 98.69 81 ASN B N 1
ATOM 2500 C CA . ASN B 1 81 ? -11.047 9.938 -14.258 1 98.69 81 ASN B CA 1
ATOM 2501 C C . ASN B 1 81 ? -9.672 10.516 -13.93 1 98.69 81 ASN B C 1
ATOM 2503 O O . ASN B 1 81 ? -8.812 10.625 -14.805 1 98.69 81 ASN B O 1
ATOM 2507 N N . GLN B 1 82 ? -9.477 10.891 -12.617 1 98.75 82 GLN B N 1
ATOM 2508 C CA . GLN B 1 82 ? -8.219 11.484 -12.18 1 98.75 82 GLN B CA 1
ATOM 2509 C C . GLN B 1 82 ? -7.738 10.859 -10.875 1 98.75 82 GLN B C 1
ATOM 2511 O O . GLN B 1 82 ? -8.539 10.609 -9.977 1 98.75 82 GLN B O 1
ATOM 2516 N N . ILE B 1 83 ? -6.504 10.602 -10.773 1 98.88 83 ILE B N 1
ATOM 2517 C CA . ILE B 1 83 ? -5.789 10.242 -9.555 1 98.88 83 ILE B CA 1
ATOM 2518 C C . ILE B 1 83 ? -4.539 11.109 -9.414 1 98.88 83 ILE B C 1
ATOM 2520 O O . ILE B 1 83 ? -3.572 10.93 -10.164 1 98.88 83 ILE B O 1
ATOM 2524 N N . LEU B 1 84 ? -4.547 12.07 -8.43 1 98.94 84 LEU B N 1
ATOM 2525 C CA . LEU B 1 84 ? -3.49 13.07 -8.289 1 98.94 84 LEU B CA 1
ATOM 2526 C C . LEU B 1 84 ? -2.965 13.109 -6.859 1 98.94 84 LEU B C 1
ATOM 2528 O O . LEU B 1 84 ? -3.691 13.484 -5.938 1 98.94 84 LEU B O 1
ATOM 2532 N N . GLY B 1 85 ? -1.765 12.648 -6.695 1 98.88 85 GLY B N 1
ATOM 2533 C CA . GLY B 1 85 ? -1.079 12.734 -5.414 1 98.88 85 GLY B CA 1
ATOM 2534 C C . GLY B 1 85 ? -0.114 13.898 -5.328 1 98.88 85 GLY B C 1
ATOM 2535 O O . GLY B 1 85 ? 0.645 14.156 -6.266 1 98.88 85 GLY B O 1
ATOM 2536 N N . ASP B 1 86 ? -0.139 14.594 -4.234 1 98.88 86 ASP B N 1
ATOM 2537 C CA . ASP B 1 86 ? 0.719 15.758 -4.008 1 98.88 86 ASP B CA 1
ATOM 2538 C C . ASP B 1 86 ? 1.186 15.82 -2.557 1 98.88 86 ASP B C 1
ATOM 2540 O O . ASP B 1 86 ? 0.891 14.922 -1.765 1 98.88 86 ASP B O 1
ATOM 2544 N N . TYR B 1 87 ? 2.045 16.844 -2.275 1 98.94 87 TYR B N 1
ATOM 2545 C CA . TYR B 1 87 ? 2.535 16.969 -0.908 1 98.94 87 TYR B CA 1
ATOM 2546 C C . TYR B 1 87 ? 2.932 18.406 -0.607 1 98.94 87 TYR B C 1
ATOM 2548 O O . TYR B 1 87 ? 3.086 19.219 -1.523 1 98.94 87 TYR B O 1
ATOM 2556 N N . GLU B 1 88 ? 2.988 18.719 0.677 1 98.88 88 GLU B N 1
ATOM 2557 C CA . GLU B 1 88 ? 3.502 19.984 1.206 1 98.88 88 GLU B CA 1
ATOM 2558 C C . GLU B 1 88 ? 4.484 19.734 2.35 1 98.88 88 GLU B C 1
ATOM 2560 O O . GLU B 1 88 ? 4.145 19.078 3.336 1 98.88 88 GLU B O 1
ATOM 2565 N N . VAL B 1 89 ? 5.75 20.234 2.174 1 98.75 89 VAL B N 1
ATOM 2566 C CA . VAL B 1 89 ? 6.699 20.219 3.283 1 98.75 89 VAL B CA 1
ATOM 2567 C C . VAL B 1 89 ? 6.375 21.344 4.254 1 98.75 89 VAL B C 1
ATOM 2569 O O . VAL B 1 89 ? 6.66 22.516 3.977 1 98.75 89 VAL B O 1
ATOM 2572 N N . THR B 1 90 ? 5.867 20.984 5.426 1 98.81 90 THR B N 1
ATOM 2573 C CA . THR B 1 90 ? 5.359 21.984 6.352 1 98.81 90 THR B CA 1
ATOM 2574 C C . THR B 1 90 ? 6.438 22.391 7.348 1 98.81 90 THR B C 1
ATOM 2576 O O . THR B 1 90 ? 6.324 23.438 8 1 98.81 90 THR B O 1
ATOM 2579 N N . LEU B 1 91 ? 7.41 21.547 7.508 1 98.56 91 LEU B N 1
ATOM 2580 C CA . LEU B 1 91 ? 8.57 21.844 8.344 1 98.56 91 LEU B CA 1
ATOM 2581 C C . LEU B 1 91 ? 9.805 21.094 7.836 1 98.56 91 LEU B C 1
ATOM 2583 O O . LEU B 1 91 ? 9.727 19.922 7.488 1 98.56 91 LEU B O 1
ATOM 2587 N N . ASN B 1 92 ? 10.867 21.75 7.766 1 97.69 92 ASN B N 1
ATOM 2588 C CA . ASN B 1 92 ? 12.18 21.188 7.438 1 97.69 92 ASN B CA 1
ATOM 2589 C C . ASN B 1 92 ? 13.305 22 8.086 1 97.69 92 ASN B C 1
ATOM 2591 O O . ASN B 1 92 ? 14.078 22.656 7.391 1 97.69 92 ASN B O 1
ATOM 2595 N N . GLU B 1 93 ? 13.336 21.891 9.445 1 95.44 93 GLU B N 1
ATOM 2596 C CA . GLU B 1 93 ? 14.305 22.625 10.25 1 95.44 93 GLU B CA 1
ATOM 2597 C C . GLU B 1 93 ? 14.492 21.969 11.617 1 95.44 93 GLU B C 1
ATOM 2599 O O . GLU B 1 93 ? 13.68 21.156 12.031 1 95.44 93 GLU B O 1
ATOM 2604 N N . SER B 1 94 ? 15.641 22.203 12.234 1 94.06 94 SER B N 1
ATOM 2605 C CA . SER B 1 94 ? 15.922 21.75 13.594 1 94.06 94 SER B CA 1
ATOM 2606 C C . SER B 1 94 ? 15.969 20.234 13.68 1 94.06 94 SER B C 1
ATOM 2608 O O . SER B 1 94 ? 15.578 19.656 14.695 1 94.06 94 SER B O 1
ATOM 2610 N N . GLY B 1 95 ? 16.266 19.656 12.516 1 94.56 95 GLY B N 1
ATOM 2611 C CA . GLY B 1 95 ? 16.406 18.203 12.5 1 94.56 95 GLY B CA 1
ATOM 2612 C C . GLY B 1 95 ? 15.062 17.484 12.398 1 94.56 95 GLY B C 1
ATOM 2613 O O . GLY B 1 95 ? 14.992 16.281 12.586 1 94.56 95 GLY B O 1
ATOM 2614 N N . ILE B 1 96 ? 13.977 18.281 12.148 1 97.62 96 ILE B N 1
ATOM 2615 C CA . ILE B 1 96 ? 12.633 17.719 12.055 1 97.62 96 ILE B CA 1
ATOM 2616 C C . ILE B 1 96 ? 12.062 17.984 10.664 1 97.62 96 ILE B C 1
ATOM 2618 O O . ILE B 1 96 ? 12.18 19.094 10.133 1 97.62 96 ILE B O 1
ATOM 2622 N N . LEU B 1 97 ? 11.57 16.938 10.07 1 98.38 97 LEU B N 1
ATOM 2623 C CA . LEU B 1 97 ? 10.867 17.016 8.797 1 98.38 97 LEU B CA 1
ATOM 2624 C C . LEU B 1 97 ? 9.391 16.656 8.969 1 98.38 97 LEU B C 1
ATOM 2626 O O . LEU B 1 97 ? 9.07 15.617 9.531 1 98.38 97 LEU B O 1
ATOM 2630 N N . SER B 1 98 ? 8.492 17.531 8.594 1 98.88 98 SER B N 1
ATOM 2631 C CA . SER B 1 98 ? 7.055 17.281 8.586 1 98.88 98 SER B CA 1
ATOM 2632 C C . SER B 1 98 ? 6.461 17.5 7.199 1 98.88 98 SER B C 1
ATOM 2634 O O . SER B 1 98 ? 6.75 18.5 6.547 1 98.88 98 SER B O 1
ATOM 2636 N N . ILE B 1 99 ? 5.695 16.5 6.73 1 98.94 99 ILE B N 1
ATOM 2637 C CA . ILE B 1 99 ? 5.145 16.531 5.379 1 98.94 99 ILE B CA 1
ATOM 2638 C C . ILE B 1 99 ? 3.65 16.203 5.43 1 98.94 99 ILE B C 1
ATOM 2640 O O . ILE B 1 99 ? 3.229 15.281 6.125 1 98.94 99 ILE B O 1
ATOM 2644 N N . LEU B 1 100 ? 2.861 17.016 4.746 1 98.94 100 LEU B N 1
ATOM 2645 C CA . LEU B 1 100 ? 1.45 16.734 4.488 1 98.94 100 LEU B CA 1
ATOM 2646 C C . LEU B 1 100 ? 1.247 16.203 3.078 1 98.94 100 LEU B C 1
ATOM 2648 O O . LEU B 1 100 ? 1.654 16.828 2.102 1 98.94 100 LEU B O 1
ATOM 2652 N N . PHE B 1 101 ? 0.643 14.984 2.986 1 98.94 101 PHE B N 1
ATOM 2653 C CA . PHE B 1 101 ? 0.348 14.359 1.702 1 98.94 101 PHE B CA 1
ATOM 2654 C C . PHE B 1 101 ? -1.133 14.484 1.365 1 98.94 101 PHE B C 1
ATOM 2656 O O . PHE B 1 101 ? -1.974 14.57 2.264 1 98.94 101 PHE B O 1
ATOM 2663 N N . SER B 1 102 ? -1.417 14.539 0.084 1 98.81 102 SER B N 1
ATOM 2664 C CA . SER B 1 102 ? -2.801 14.547 -0.375 1 98.81 102 SER B CA 1
ATOM 2665 C C . SER B 1 102 ? -2.98 13.664 -1.605 1 98.81 102 SER B C 1
ATOM 2667 O O . SER B 1 102 ? -2.055 13.5 -2.404 1 98.81 102 SER B O 1
ATOM 2669 N N . MET B 1 103 ? -4.105 13.031 -1.749 1 98.75 103 MET B N 1
ATOM 2670 C CA . MET B 1 103 ? -4.535 12.266 -2.918 1 98.75 103 MET B CA 1
ATOM 2671 C C . MET B 1 103 ? -5.93 12.688 -3.359 1 98.75 103 MET B C 1
ATOM 2673 O O . MET B 1 103 ? -6.906 12.484 -2.633 1 98.75 103 MET B O 1
ATOM 2677 N N . TYR B 1 104 ? -5.965 13.32 -4.484 1 98.44 104 TYR B N 1
ATOM 2678 C CA . TYR B 1 104 ? -7.227 13.727 -5.094 1 98.44 104 TYR B CA 1
ATOM 2679 C C . TYR B 1 104 ? -7.707 12.695 -6.102 1 98.44 104 TYR B C 1
ATOM 2681 O O . TYR B 1 104 ? -6.949 12.266 -6.977 1 98.44 104 TYR B O 1
ATOM 2689 N N . ILE B 1 105 ? -8.945 12.211 -5.945 1 98.38 105 ILE B N 1
ATOM 2690 C CA . ILE B 1 105 ? -9.562 11.305 -6.91 1 98.38 105 ILE B CA 1
ATOM 2691 C C . ILE B 1 105 ? -10.797 11.961 -7.523 1 98.38 105 ILE B C 1
ATOM 2693 O O . ILE B 1 105 ? -11.531 12.68 -6.84 1 98.38 105 ILE B O 1
ATOM 2697 N N . TYR B 1 106 ? -10.961 11.805 -8.789 1 98.62 106 TYR B N 1
ATOM 2698 C CA . TYR B 1 106 ? -12.188 12.172 -9.492 1 98.62 106 TYR B CA 1
ATOM 2699 C C . TYR B 1 106 ? -12.734 10.984 -10.273 1 98.62 106 TYR B C 1
ATOM 2701 O O . TYR B 1 106 ? -12.016 10.352 -11.047 1 98.62 106 TYR B O 1
ATOM 2709 N N . VAL B 1 107 ? -13.93 10.633 -9.977 1 97.94 107 VAL B N 1
ATOM 2710 C CA . VAL B 1 107 ? -14.641 9.562 -10.656 1 97.94 107 VAL B CA 1
ATOM 2711 C C . VAL B 1 107 ? -15.539 10.141 -11.75 1 97.94 107 VAL B C 1
ATOM 2713 O O . VAL B 1 107 ? -16.25 11.133 -11.516 1 97.94 107 VAL B O 1
ATOM 2716 N N . ASN B 1 108 ? -15.516 9.516 -12.891 1 98 108 ASN B N 1
ATOM 2717 C CA . ASN B 1 108 ? -16.359 9.992 -13.969 1 98 108 ASN B CA 1
ATOM 2718 C C . ASN B 1 108 ? -17.828 10.047 -13.547 1 98 108 ASN B C 1
ATOM 2720 O O . ASN B 1 108 ? -18.344 9.117 -12.922 1 98 108 ASN B O 1
ATOM 2724 N N . ARG B 1 109 ? -18.531 11.18 -13.781 1 95.94 109 ARG B N 1
ATOM 2725 C CA . ARG B 1 109 ? -19.953 11.438 -13.562 1 95.94 109 ARG B CA 1
ATOM 2726 C C . ARG B 1 109 ? -20.203 11.844 -12.109 1 95.94 109 ARG B C 1
ATOM 2728 O O . ARG B 1 109 ? -21.344 12.102 -11.734 1 95.94 109 ARG B O 1
ATOM 2735 N N . ALA B 1 110 ? -19.188 11.82 -11.281 1 95 110 ALA B N 1
ATOM 2736 C CA . ALA B 1 110 ? -19.359 12.359 -9.938 1 95 110 ALA B CA 1
ATOM 2737 C C . ALA B 1 110 ? -19.516 13.875 -9.969 1 95 110 ALA B C 1
ATOM 2739 O O . ALA B 1 110 ? -19.094 14.531 -10.922 1 95 110 ALA B O 1
ATOM 2740 N N . ALA B 1 111 ? -20.203 14.438 -9.031 1 93.94 111 ALA B N 1
ATOM 2741 C CA . ALA B 1 111 ? -20.422 15.875 -8.945 1 93.94 111 ALA B CA 1
ATOM 2742 C C . ALA B 1 111 ? -19.125 16.625 -8.656 1 93.94 111 ALA B C 1
ATOM 2744 O O . ALA B 1 111 ? -18.938 17.75 -9.109 1 93.94 111 ALA B O 1
ATOM 2745 N N . HIS B 1 112 ? -18.203 15.992 -7.895 1 93.38 112 HIS B N 1
ATOM 2746 C CA . HIS B 1 112 ? -16.906 16.578 -7.551 1 93.38 112 HIS B CA 1
ATOM 2747 C C . HIS B 1 112 ? -15.922 15.508 -7.117 1 93.38 112 HIS B C 1
ATOM 2749 O O . HIS B 1 112 ? -16.297 14.367 -6.859 1 93.38 112 HIS B O 1
ATOM 2755 N N . GLY B 1 113 ? -14.625 15.922 -7.02 1 95.94 113 GLY B N 1
ATOM 2756 C CA . GLY B 1 113 ? -13.578 15.039 -6.523 1 95.94 113 GLY B CA 1
ATOM 2757 C C . GLY B 1 113 ? -13.492 15.008 -5.008 1 95.94 113 GLY B C 1
ATOM 2758 O O . GLY B 1 113 ? -14.281 15.664 -4.324 1 95.94 113 GLY B O 1
ATOM 2759 N N . TYR B 1 114 ? -12.672 14.203 -4.574 1 96.88 114 TYR B N 1
ATOM 2760 C CA . TYR B 1 114 ? -12.422 14.055 -3.145 1 96.88 114 TYR B CA 1
ATOM 2761 C C . TYR B 1 114 ? -10.93 13.945 -2.863 1 96.88 114 TYR B C 1
ATOM 2763 O O . TYR B 1 114 ? -10.203 13.258 -3.588 1 96.88 114 TYR B O 1
ATOM 2771 N N . THR B 1 115 ? -10.477 14.695 -1.854 1 98 115 THR B N 1
ATOM 2772 C CA . THR B 1 115 ? -9.078 14.648 -1.446 1 98 115 THR B CA 1
ATOM 2773 C C . THR B 1 115 ? -8.938 14.016 -0.066 1 98 115 THR B C 1
ATOM 2775 O O . THR B 1 115 ? -9.625 14.406 0.877 1 98 115 THR B O 1
ATOM 2778 N N . LYS B 1 116 ? -8.141 12.969 0.038 1 98.5 116 LYS B N 1
ATOM 2779 C CA . LYS B 1 116 ? -7.707 12.406 1.314 1 98.5 116 LYS B CA 1
ATOM 2780 C C . LYS B 1 116 ? -6.297 12.867 1.668 1 98.5 116 LYS B C 1
ATOM 2782 O O . LYS B 1 116 ? -5.438 12.984 0.792 1 98.5 116 LYS B O 1
ATOM 2787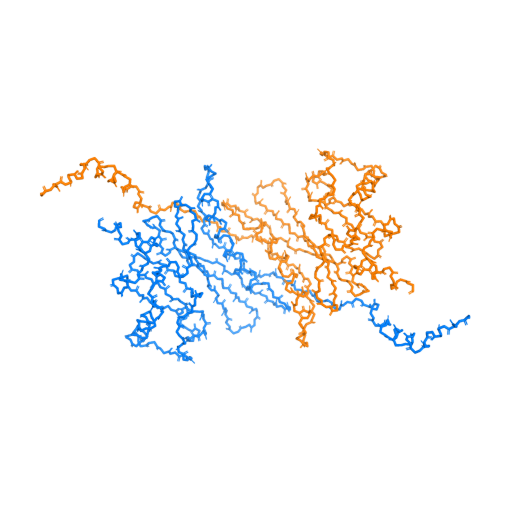 N N . TYR B 1 117 ? -6.125 13.086 2.943 1 98.81 117 TYR B N 1
ATOM 2788 C CA . TYR B 1 117 ? -4.832 13.586 3.396 1 98.81 117 TYR B CA 1
ATOM 2789 C C . TYR B 1 117 ? -4.172 12.602 4.359 1 98.81 117 TYR B C 1
ATOM 2791 O O . TYR B 1 117 ? -4.852 11.797 5 1 98.81 117 TYR B O 1
ATOM 2799 N N . SER B 1 118 ? -2.859 12.625 4.418 1 98.75 118 SER B N 1
ATOM 2800 C CA . SER B 1 118 ? -2.025 11.969 5.418 1 98.75 118 SER B CA 1
ATOM 2801 C C . SER B 1 118 ? -0.753 12.766 5.691 1 98.75 118 SER B C 1
ATOM 2803 O O . SER B 1 118 ? -0.428 13.695 4.949 1 98.75 118 SER B O 1
ATOM 2805 N N . SER B 1 119 ? -0.11 12.469 6.797 1 98.88 119 SER B N 1
ATOM 2806 C CA . SER B 1 119 ? 1.087 13.234 7.137 1 98.88 119 SER B CA 1
ATOM 2807 C C . SER B 1 119 ? 2.094 12.375 7.895 1 98.88 119 SER B C 1
ATOM 2809 O O . SER B 1 119 ? 1.741 11.32 8.422 1 98.88 119 SER B O 1
ATOM 2811 N N . ILE B 1 120 ? 3.309 12.852 7.863 1 98.75 120 ILE B N 1
ATOM 2812 C CA . ILE B 1 120 ? 4.344 12.242 8.688 1 98.75 120 ILE B CA 1
ATOM 2813 C C . ILE B 1 120 ? 5.234 13.328 9.289 1 98.75 120 ILE B C 1
ATOM 2815 O O . ILE B 1 120 ? 5.363 14.414 8.727 1 98.75 120 ILE B O 1
ATOM 2819 N N . THR B 1 121 ? 5.738 13.109 10.438 1 98.81 121 THR B N 1
ATOM 2820 C CA . THR B 1 121 ? 6.785 13.891 11.094 1 98.81 121 THR B CA 1
ATOM 2821 C C . THR B 1 121 ? 7.93 12.992 11.547 1 98.81 121 THR B C 1
ATOM 2823 O O . THR B 1 121 ? 7.707 11.992 12.234 1 98.81 121 THR B O 1
ATOM 2826 N N . VAL B 1 122 ? 9.148 13.398 11.117 1 98.25 122 VAL B N 1
ATOM 2827 C CA . VAL B 1 122 ? 10.273 12.484 11.312 1 98.25 122 VAL B CA 1
ATOM 2828 C C . VAL B 1 122 ? 11.484 13.25 11.828 1 98.25 122 VAL B C 1
ATOM 2830 O O . VAL B 1 122 ? 11.664 14.43 11.508 1 98.25 122 VAL B O 1
ATOM 2833 N N . ASN B 1 123 ? 12.242 12.633 12.656 1 97.19 123 ASN B N 1
ATOM 2834 C CA . ASN B 1 123 ? 13.578 13.094 13.008 1 97.19 123 ASN B CA 1
ATOM 2835 C C . ASN B 1 123 ? 14.609 12.711 11.945 1 97.19 123 ASN B C 1
ATOM 2837 O O . ASN B 1 123 ? 14.789 11.531 11.656 1 97.19 123 ASN B O 1
ATOM 2841 N N . ILE B 1 124 ? 15.289 13.617 11.367 1 94.75 124 ILE B N 1
ATOM 2842 C CA . ILE B 1 124 ? 16.125 13.336 10.211 1 94.75 124 ILE B CA 1
ATOM 2843 C C . ILE B 1 124 ? 17.422 12.672 10.664 1 94.75 124 ILE B C 1
ATOM 2845 O O . ILE B 1 124 ? 18.094 11.992 9.875 1 94.75 124 ILE B 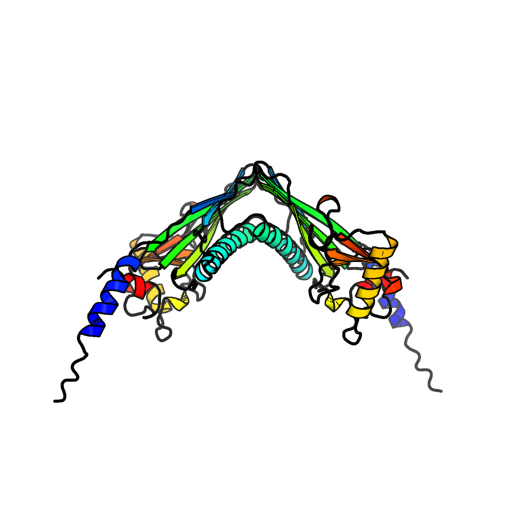O 1
ATOM 2849 N N . GLU B 1 125 ? 17.812 12.844 11.922 1 92.75 125 GLU B N 1
ATOM 2850 C CA . GLU B 1 125 ? 19.078 12.312 12.43 1 92.75 125 GLU B CA 1
ATOM 2851 C C . GLU B 1 125 ? 18.984 10.805 12.656 1 92.75 125 GLU B C 1
ATOM 2853 O O . GLU B 1 125 ? 19.906 10.07 12.32 1 92.75 125 GLU B O 1
ATOM 2858 N N . ASN B 1 126 ? 17.906 10.352 13.195 1 95.12 126 ASN B N 1
ATOM 2859 C CA . ASN B 1 126 ? 17.844 8.938 13.539 1 95.12 126 ASN B CA 1
ATOM 2860 C C . ASN B 1 126 ? 16.734 8.219 12.773 1 95.12 126 ASN B C 1
ATOM 2862 O O . ASN B 1 126 ? 16.578 7.004 12.891 1 95.12 126 ASN B O 1
ATOM 2866 N N . GLY B 1 127 ? 15.938 8.938 11.992 1 95.94 127 GLY B N 1
ATOM 2867 C CA . GLY B 1 127 ? 14.922 8.328 11.148 1 95.94 127 GLY B CA 1
ATOM 2868 C C . GLY B 1 127 ? 13.656 7.977 11.898 1 95.94 127 GLY B C 1
ATOM 2869 O O . GLY B 1 127 ? 12.766 7.309 11.359 1 95.94 127 GLY B O 1
ATOM 2870 N N . ARG B 1 128 ? 13.492 8.453 13.109 1 97.38 128 ARG B N 1
ATOM 2871 C CA . ARG B 1 128 ? 12.32 8.133 13.914 1 97.38 128 ARG B CA 1
ATOM 2872 C C . ARG B 1 128 ? 11.094 8.875 13.406 1 97.38 128 ARG B C 1
ATOM 2874 O O . ARG B 1 128 ? 11.125 10.094 13.211 1 97.38 128 ARG B O 1
ATOM 2881 N N . VAL B 1 129 ? 9.984 8.125 13.234 1 98.44 129 VAL B N 1
ATOM 2882 C CA . VAL B 1 129 ? 8.68 8.703 12.914 1 98.44 129 VAL B CA 1
ATOM 2883 C C . VAL B 1 129 ? 7.898 8.945 14.203 1 98.44 129 VAL B C 1
ATOM 2885 O O . VAL B 1 129 ? 7.762 8.047 15.039 1 98.44 129 VAL B O 1
ATOM 2888 N N . TYR B 1 130 ? 7.355 10.148 14.352 1 98.38 130 TYR B N 1
ATOM 2889 C CA . TYR B 1 130 ? 6.668 10.508 15.586 1 98.38 130 TYR B CA 1
ATOM 2890 C C . TYR B 1 130 ? 5.164 10.305 15.453 1 98.38 130 TYR B C 1
ATOM 2892 O O . TYR B 1 130 ? 4.559 10.734 14.461 1 98.38 130 TYR B O 1
ATOM 2900 N N . SER B 1 131 ? 4.613 9.609 16.438 1 97.75 131 SER B N 1
ATOM 2901 C CA . SER B 1 131 ? 3.162 9.594 16.578 1 97.75 131 SER B CA 1
ATOM 2902 C C . SER B 1 131 ? 2.67 10.828 17.344 1 97.75 131 SER B C 1
ATOM 2904 O O . SER B 1 131 ? 3.471 11.578 17.891 1 97.75 131 SER B O 1
ATOM 2906 N N . PHE B 1 132 ? 1.376 10.984 17.312 1 98.25 132 PHE B N 1
ATOM 2907 C CA . PHE B 1 132 ? 0.79 12.141 17.969 1 98.25 132 PHE B CA 1
ATOM 2908 C C . PHE B 1 132 ? 1.156 12.172 19.453 1 98.25 132 PHE B C 1
ATOM 2910 O O . PHE B 1 132 ? 1.55 13.211 19.984 1 98.25 132 PHE B O 1
ATOM 2917 N N . SER B 1 133 ? 1.091 11 20.109 1 96.69 133 SER B N 1
ATOM 2918 C CA . SER B 1 133 ? 1.329 10.93 21.547 1 96.69 133 SER B CA 1
ATOM 2919 C C . SER B 1 133 ? 2.787 11.227 21.875 1 96.69 133 SER B C 1
ATOM 2921 O O . SER B 1 133 ? 3.107 11.602 23.016 1 96.69 133 SER B O 1
ATOM 2923 N N . ASP B 1 134 ? 3.676 11.109 20.938 1 97.25 134 ASP B N 1
ATOM 2924 C CA . ASP B 1 134 ? 5.094 11.375 21.156 1 97.25 134 ASP B CA 1
ATOM 2925 C C . ASP B 1 134 ? 5.352 12.859 21.391 1 97.25 134 ASP B C 1
ATOM 2927 O O . ASP B 1 134 ? 6.43 13.242 21.844 1 97.25 134 ASP B O 1
ATOM 2931 N N . LEU B 1 135 ? 4.457 13.695 21.062 1 98.19 135 LEU B N 1
ATOM 2932 C CA . LEU B 1 135 ? 4.633 15.141 21.141 1 98.19 135 LEU B CA 1
ATOM 2933 C C . LEU B 1 135 ? 4.527 15.633 22.578 1 98.19 135 LEU B C 1
ATOM 2935 O O . LEU B 1 135 ? 4.965 16.734 22.891 1 98.19 135 LEU B O 1
ATOM 2939 N N . PHE B 1 136 ? 3.971 14.742 23.406 1 97.88 136 PHE B N 1
ATOM 2940 C CA . PHE B 1 136 ? 3.557 15.273 24.688 1 97.88 136 PHE B CA 1
ATOM 2941 C C . PHE B 1 136 ? 4.141 14.445 25.828 1 97.88 136 PHE B C 1
ATOM 2943 O O . PHE B 1 136 ? 4.59 13.312 25.609 1 97.88 136 PHE B O 1
ATOM 2950 N N . ASN B 1 137 ? 4.16 15.109 26.969 1 96.31 137 ASN B N 1
ATOM 2951 C CA . ASN B 1 137 ? 4.523 14.422 28.203 1 96.31 137 ASN B CA 1
ATOM 2952 C C . ASN B 1 137 ? 3.459 13.414 28.609 1 96.31 137 ASN B C 1
ATOM 2954 O O . ASN B 1 137 ? 2.305 13.781 28.844 1 96.31 137 ASN B O 1
ATOM 2958 N N . SER B 1 138 ? 3.793 12.211 28.75 1 92.62 138 SER B N 1
ATOM 2959 C CA . SER B 1 138 ? 2.846 11.133 29.016 1 92.62 138 SER B CA 1
ATOM 2960 C C . SER B 1 138 ? 2.217 11.266 30.391 1 92.62 138 SER B C 1
ATOM 2962 O O . SER B 1 138 ? 1.192 10.641 30.672 1 92.62 138 SER B O 1
ATOM 2964 N N . LYS B 1 139 ? 2.748 12.125 31.203 1 94.88 139 LYS B N 1
ATOM 2965 C CA . LYS B 1 139 ? 2.248 12.297 32.562 1 94.88 139 LYS B CA 1
ATOM 2966 C C . LYS B 1 139 ? 1.169 13.367 32.625 1 94.88 139 LYS B C 1
ATOM 2968 O O . LYS B 1 139 ? 0.557 13.586 33.688 1 94.88 139 LYS B O 1
ATOM 2973 N N . VAL B 1 140 ? 1.014 14.086 31.531 1 93.81 140 VAL B N 1
ATOM 2974 C CA . VAL B 1 140 ? 0.047 15.18 31.484 1 93.81 140 VAL B CA 1
ATOM 2975 C C . VAL B 1 140 ? -1.158 14.766 30.641 1 93.81 140 VAL B C 1
ATOM 2977 O O . VAL B 1 140 ? -1.015 14.039 29.656 1 93.81 140 VAL B O 1
ATOM 2980 N N . ASN B 1 141 ? -2.318 15.18 31.047 1 94.56 141 ASN B N 1
ATOM 2981 C CA . ASN B 1 141 ? -3.506 15.016 30.219 1 94.56 141 ASN B CA 1
ATOM 2982 C C . ASN B 1 141 ? -3.555 16.062 29.094 1 94.56 141 ASN B C 1
ATOM 2984 O O . ASN B 1 141 ? -4.387 16.969 29.125 1 94.56 141 ASN B O 1
ATOM 2988 N N . TYR B 1 142 ? -2.764 15.836 28.141 1 96.31 142 TYR B N 1
ATOM 2989 C CA . TYR B 1 142 ? -2.602 16.828 27.094 1 96.31 142 TYR B CA 1
ATOM 2990 C C . TYR B 1 142 ? -3.865 16.938 26.25 1 96.31 142 TYR B C 1
ATOM 2992 O O . TYR B 1 142 ? -4.113 17.969 25.625 1 96.31 142 TYR B O 1
ATOM 3000 N N . THR B 1 143 ? -4.711 15.891 26.219 1 96.19 143 THR B N 1
ATOM 3001 C CA . THR B 1 143 ? -5.906 15.922 25.391 1 96.19 143 THR B CA 1
ATOM 3002 C C . THR B 1 143 ? -6.879 17 25.875 1 96.19 143 THR B C 1
ATOM 3004 O O . THR B 1 143 ? -7.52 17.672 25.078 1 96.19 143 THR B O 1
ATOM 3007 N N . ALA B 1 144 ? -6.984 17.094 27.156 1 95.69 144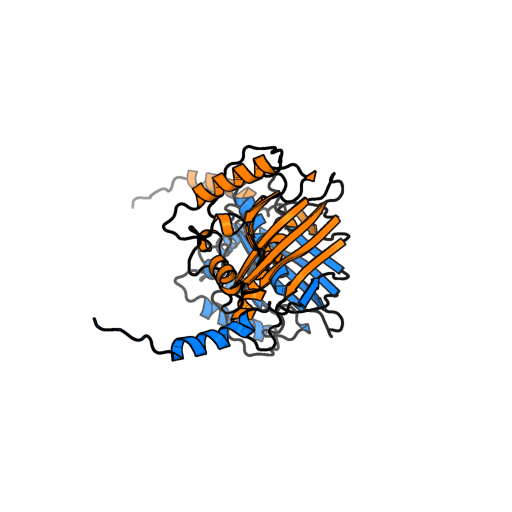 ALA B N 1
ATOM 3008 C CA . ALA B 1 144 ? -7.875 18.109 27.719 1 95.69 144 ALA B CA 1
ATOM 3009 C C . ALA B 1 144 ? -7.418 19.516 27.328 1 95.69 144 ALA B C 1
ATOM 3011 O O . ALA B 1 144 ? -8.234 20.344 26.938 1 95.69 144 ALA B O 1
ATOM 3012 N N . VAL B 1 145 ? -6.16 19.766 27.438 1 96.62 145 VAL B N 1
ATOM 3013 C CA . VAL B 1 145 ? -5.59 21.062 27.094 1 96.62 145 VAL B CA 1
ATOM 3014 C C . VAL B 1 145 ? -5.801 21.359 25.609 1 96.62 145 VAL B C 1
ATOM 3016 O O . VAL B 1 145 ? -6.27 22.438 25.25 1 96.62 145 VAL B O 1
ATOM 3019 N N . LEU B 1 146 ? -5.516 20.422 24.766 1 98 146 LEU B N 1
ATOM 3020 C CA . LEU B 1 146 ? -5.625 20.609 23.328 1 98 146 LEU B CA 1
ATOM 3021 C C . LEU B 1 146 ? -7.078 20.797 22.906 1 98 146 LEU B C 1
ATOM 3023 O O . LEU B 1 146 ? -7.371 21.578 22 1 98 146 LEU B O 1
ATOM 3027 N N . ASN B 1 147 ? -7.988 20.062 23.594 1 98.06 147 ASN B N 1
ATOM 3028 C CA . ASN B 1 147 ? -9.406 20.219 23.281 1 98.06 147 ASN B CA 1
ATOM 3029 C C . ASN B 1 147 ? -9.883 21.641 23.562 1 98.06 147 ASN B C 1
ATOM 3031 O O . ASN B 1 147 ? -10.641 22.219 22.781 1 98.06 147 ASN B O 1
ATOM 3035 N N . GLU B 1 148 ? -9.422 22.172 24.641 1 97.81 148 GLU B N 1
ATOM 3036 C CA . GLU B 1 148 ? -9.781 23.547 24.969 1 97.81 148 GLU B CA 1
ATOM 3037 C C . GLU B 1 148 ? -9.234 24.516 23.938 1 97.81 148 GLU B C 1
ATOM 3039 O O . GLU B 1 148 ? -9.945 25.422 23.484 1 97.81 148 GLU B O 1
ATOM 3044 N N . LEU B 1 149 ? -8 24.312 23.562 1 98.44 149 LEU B N 1
ATOM 3045 C CA . LEU B 1 149 ? -7.367 25.188 22.578 1 98.44 149 LEU B CA 1
ATOM 3046 C C . LEU B 1 149 ? -8.047 25.047 21.219 1 98.44 149 LEU B C 1
ATOM 3048 O O . LEU B 1 149 ? -8.219 26.047 20.5 1 98.44 149 LEU B O 1
ATOM 3052 N N . ALA B 1 150 ? -8.461 23.891 20.875 1 98.44 150 ALA B N 1
ATOM 3053 C CA . ALA B 1 150 ? -9.156 23.641 19.609 1 98.44 150 ALA B CA 1
ATOM 3054 C C . ALA B 1 150 ? -10.5 24.359 19.578 1 98.44 150 ALA B C 1
ATOM 3056 O O . ALA B 1 150 ? -10.844 25.016 18.594 1 98.44 150 ALA B O 1
ATOM 3057 N N . LYS B 1 151 ? -11.234 24.25 20.656 1 97.56 151 LYS B N 1
ATOM 3058 C CA . LYS B 1 151 ? -12.523 24.922 20.75 1 97.56 151 LYS B CA 1
ATOM 3059 C C . LYS B 1 151 ? -12.359 26.438 20.641 1 97.56 151 LYS B C 1
ATOM 3061 O O . LYS B 1 151 ? -13.141 27.109 19.953 1 97.56 151 LYS B O 1
ATOM 3066 N N . GLN B 1 152 ? -11.367 26.938 21.328 1 98.19 152 GLN B N 1
ATOM 3067 C CA . GLN B 1 152 ? -11.078 28.359 21.234 1 98.19 152 GLN B CA 1
ATOM 3068 C C . GLN B 1 152 ? -10.758 28.781 19.812 1 98.19 152 GLN B C 1
ATOM 3070 O O . GLN B 1 152 ? -11.234 29.812 19.328 1 98.19 152 GLN B O 1
ATOM 3075 N N . TYR B 1 153 ? -9.961 27.984 19.109 1 98.25 153 TYR B N 1
ATOM 3076 C CA . TYR B 1 153 ? -9.602 28.266 17.734 1 98.25 153 TYR B CA 1
ATOM 3077 C C . TYR B 1 153 ? -10.844 28.328 16.844 1 98.25 153 TYR B C 1
ATOM 3079 O O . TYR B 1 153 ? -10.992 29.25 16.031 1 98.25 153 TYR B O 1
ATOM 3087 N N . ILE B 1 154 ? -11.719 27.359 17.016 1 97.75 154 ILE B N 1
ATOM 3088 C CA . ILE B 1 154 ? -12.93 27.266 16.219 1 97.75 154 ILE B CA 1
ATOM 3089 C C . ILE B 1 154 ? -13.805 28.5 16.453 1 97.75 154 ILE B C 1
ATOM 3091 O O . ILE B 1 154 ? -14.305 29.094 15.492 1 97.75 154 ILE B O 1
ATOM 3095 N N . GLU B 1 155 ? -13.922 28.859 17.703 1 97.31 155 GLU B N 1
ATOM 3096 C CA . GLU B 1 155 ? -14.734 30.016 18.062 1 97.31 155 GLU B CA 1
ATOM 3097 C C . GLU B 1 155 ? -14.117 31.312 17.547 1 97.31 155 GLU B C 1
ATOM 3099 O O . GLU B 1 155 ? -14.805 32.125 16.906 1 97.31 155 GLU B O 1
ATOM 3104 N N . GLN B 1 156 ? -12.836 31.438 17.766 1 97.94 156 GLN B N 1
ATOM 3105 C CA . GLN B 1 156 ? -12.141 32.688 17.406 1 97.94 156 GLN B CA 1
ATOM 3106 C C . GLN B 1 156 ? -12.102 32.875 15.898 1 97.94 156 GLN B C 1
ATOM 3108 O O . GLN B 1 156 ? -12.07 34 15.414 1 97.94 156 GLN B O 1
ATOM 3113 N N . ASN B 1 157 ? -12.078 31.828 15.109 1 97.31 157 ASN B N 1
ATOM 3114 C CA . ASN B 1 157 ? -11.984 31.922 13.656 1 97.31 157 ASN B CA 1
ATOM 3115 C C . ASN B 1 157 ? -13.352 31.75 12.992 1 97.31 157 ASN B C 1
ATOM 3117 O O . ASN B 1 157 ? -13.438 31.609 11.773 1 97.31 157 ASN B O 1
ATOM 3121 N N . ASN B 1 158 ? -14.43 31.719 13.781 1 96.56 158 ASN B N 1
ATOM 3122 C CA . ASN B 1 158 ? -15.805 31.641 13.312 1 96.56 158 ASN B CA 1
ATOM 3123 C C . ASN B 1 158 ? -16 30.5 12.328 1 96.56 158 ASN B C 1
ATOM 3125 O O . ASN B 1 158 ? -16.594 30.672 11.266 1 96.56 158 ASN B O 1
ATOM 3129 N N . ILE B 1 159 ? -15.43 29.359 12.75 1 96.69 159 ILE B N 1
ATOM 3130 C CA . ILE B 1 159 ? -15.547 28.188 11.898 1 96.69 159 ILE B CA 1
ATOM 3131 C C . ILE B 1 159 ? -16.922 27.531 12.102 1 96.69 159 ILE B C 1
ATOM 3133 O O . ILE B 1 159 ? -17.266 27.156 13.219 1 96.69 159 ILE B O 1
ATOM 3137 N N . THR B 1 160 ? -17.672 27.359 11.031 1 94.88 160 THR B N 1
ATOM 3138 C CA . THR B 1 160 ? -18.953 26.672 11.062 1 94.88 160 THR B CA 1
ATOM 3139 C C . THR B 1 160 ? -18.766 25.172 10.891 1 94.88 160 THR B C 1
ATOM 3141 O O . THR B 1 160 ? -18.219 24.719 9.883 1 94.88 160 THR B O 1
ATOM 3144 N N . LEU B 1 161 ? -19.219 24.438 11.844 1 97.19 161 LEU B N 1
ATOM 3145 C CA . LEU B 1 161 ? -19.078 22.984 11.812 1 97.19 161 LEU B CA 1
ATOM 3146 C C . LEU B 1 161 ? -20.359 22.328 11.336 1 97.19 161 LEU B C 1
ATOM 3148 O O . LEU B 1 161 ? -21.453 22.828 11.602 1 97.19 161 LEU B O 1
ATOM 3152 N N . ILE B 1 162 ? -20.266 21.234 10.672 1 96.94 162 ILE B N 1
ATOM 3153 C CA . ILE B 1 162 ? -21.422 20.484 10.195 1 96.94 162 ILE B CA 1
ATOM 3154 C C . ILE B 1 162 ? -21.719 19.328 11.148 1 96.94 162 ILE B C 1
ATOM 3156 O O . ILE B 1 162 ? -22.75 18.672 11.031 1 96.94 162 ILE B O 1
ATOM 3160 N N . ASN B 1 163 ? -20.828 19 12.055 1 96.62 163 ASN B N 1
ATOM 3161 C CA . ASN B 1 163 ? -20.969 18.031 13.133 1 96.62 163 ASN B CA 1
ATOM 3162 C C . ASN B 1 163 ? -20.359 18.547 14.438 1 96.62 163 ASN B C 1
ATOM 3164 O O . ASN B 1 163 ? -19.484 19.422 14.414 1 96.62 163 ASN B O 1
ATOM 3168 N N . GLU B 1 164 ? -20.828 17.938 15.484 1 95.44 164 GLU B N 1
ATOM 3169 C CA . GLU B 1 164 ? -20.25 18.328 16.766 1 95.44 164 GLU B CA 1
ATOM 3170 C C . GLU B 1 164 ? -18.797 17.906 16.875 1 95.44 164 GLU B C 1
ATOM 3172 O O . GLU B 1 164 ? -18.438 16.781 16.516 1 95.44 164 GLU B O 1
ATOM 3177 N N . TYR B 1 165 ? -18.047 18.859 17.312 1 96.12 165 TYR B N 1
ATOM 3178 C CA . TYR B 1 165 ? -16.641 18.562 17.516 1 96.12 165 TYR B CA 1
ATOM 3179 C C . TYR B 1 165 ? -16.453 17.578 18.672 1 96.12 165 TYR B C 1
ATOM 3181 O O . TYR B 1 165 ? -16.812 17.891 19.812 1 96.12 165 TYR B O 1
ATOM 3189 N N . ASN B 1 166 ? -15.797 16.375 18.453 1 94.5 166 ASN B N 1
ATOM 3190 C CA . ASN B 1 166 ? -15.703 15.305 19.438 1 94.5 166 ASN B CA 1
ATOM 3191 C C . ASN B 1 166 ? -14.328 15.266 20.094 1 94.5 166 ASN B C 1
ATOM 3193 O O . ASN B 1 166 ? -14.039 14.359 20.875 1 94.5 166 ASN B O 1
ATOM 3197 N N . GLY B 1 167 ? -13.547 16.156 19.719 1 94.62 167 GLY B N 1
ATOM 3198 C CA . GLY B 1 167 ? -12.266 16.281 20.391 1 94.62 167 GLY B CA 1
ATOM 3199 C C . GLY B 1 167 ? -11.164 15.445 19.75 1 94.62 167 GLY B C 1
ATOM 3200 O O . GLY B 1 167 ? -11.367 14.867 18.688 1 94.62 167 GLY B O 1
ATOM 3201 N N . ILE B 1 168 ? -10.023 15.477 20.453 1 94 168 ILE B N 1
ATOM 3202 C CA . ILE B 1 168 ? -8.797 14.852 19.984 1 94 168 ILE B CA 1
ATOM 3203 C C . ILE B 1 168 ? -8.812 13.359 20.297 1 94 168 ILE B C 1
ATOM 3205 O O . ILE B 1 168 ? -9.273 12.961 21.375 1 94 168 ILE B O 1
ATOM 3209 N N . THR B 1 169 ? -8.312 12.578 19.344 1 88.44 169 THR B N 1
ATOM 3210 C CA . THR B 1 169 ? -8.188 11.141 19.562 1 88.44 169 THR B CA 1
ATOM 3211 C C . THR B 1 169 ? -6.719 10.75 19.719 1 88.44 169 THR B C 1
ATOM 3213 O O . THR B 1 169 ? -5.82 11.523 19.375 1 88.44 169 THR B O 1
ATOM 3216 N N . PRO B 1 170 ? -6.465 9.508 20.188 1 83.12 170 PRO B N 1
ATOM 3217 C CA . PRO B 1 170 ? -5.082 9.07 20.391 1 83.12 170 PRO B CA 1
ATOM 3218 C C . PRO B 1 170 ? -4.289 8.992 19.094 1 83.12 170 PRO B C 1
ATOM 3220 O O . PRO B 1 170 ? -3.062 9.133 19.094 1 83.12 170 PRO B O 1
ATOM 3223 N N . ASP B 1 171 ? -4.953 8.758 18.047 1 92.75 171 ASP B N 1
ATOM 3224 C CA . ASP B 1 171 ? -4.297 8.625 16.75 1 92.75 171 ASP B CA 1
ATOM 3225 C C . ASP B 1 171 ? -4.543 9.859 15.875 1 92.75 171 ASP B C 1
ATOM 3227 O O . ASP B 1 171 ? -4.594 9.766 14.648 1 92.75 171 ASP B O 1
ATOM 3231 N N . GLN B 1 172 ? -4.574 10.977 16.562 1 97.69 172 GLN B N 1
ATOM 3232 C CA . GLN B 1 172 ? -4.883 12.234 15.891 1 97.69 172 GLN B CA 1
ATOM 3233 C C . GLN B 1 172 ? -3.871 12.539 14.797 1 97.69 172 GLN B C 1
ATOM 3235 O O . GLN B 1 172 ? -2.662 12.414 15.008 1 97.69 172 GLN B O 1
ATOM 3240 N N . GLU B 1 173 ? -4.402 12.93 13.609 1 98.44 173 GLU B N 1
ATOM 3241 C CA . GLU B 1 173 ? -3.551 13.352 12.5 1 98.44 173 GLU B CA 1
ATOM 3242 C C . GLU B 1 173 ? -3.045 14.781 12.711 1 98.44 173 GLU B C 1
ATOM 3244 O O . GLU B 1 173 ? -3.791 15.648 13.172 1 98.44 173 GLU B O 1
ATOM 3249 N N . TYR B 1 174 ? -1.775 14.961 12.406 1 98.88 174 TYR B N 1
ATOM 3250 C CA . TYR B 1 174 ? -1.146 16.25 12.672 1 98.88 174 TYR B CA 1
ATOM 3251 C C . TYR B 1 174 ? 0.034 16.484 11.742 1 98.88 174 TYR B C 1
ATOM 3253 O O . TYR B 1 174 ? 0.493 15.562 11.062 1 98.88 174 TYR B O 1
ATOM 3261 N N . TYR B 1 175 ? 0.445 17.656 11.648 1 98.94 175 TYR B N 1
ATOM 3262 C CA . TYR B 1 175 ? 1.771 18.016 11.156 1 98.94 175 TYR B CA 1
ATOM 3263 C C . TYR B 1 175 ? 2.326 19.219 11.914 1 98.94 175 TYR B C 1
ATOM 3265 O O . TYR B 1 175 ? 1.6 19.875 12.664 1 98.94 175 TYR B O 1
ATOM 3273 N N . LEU B 1 176 ? 3.617 19.438 11.82 1 98.88 176 LEU B N 1
ATOM 3274 C CA . LEU B 1 176 ? 4.277 20.531 12.5 1 98.88 176 LEU B CA 1
ATOM 3275 C C . LEU B 1 176 ? 4.68 21.625 11.508 1 98.88 176 LEU B C 1
ATOM 3277 O O . LEU B 1 176 ? 4.938 21.328 10.336 1 98.88 176 LEU B O 1
ATOM 3281 N N . THR B 1 177 ? 4.637 22.844 11.953 1 98.69 177 THR B N 1
ATOM 3282 C CA . THR B 1 177 ? 5.184 24.016 11.273 1 98.69 177 THR B CA 1
ATOM 3283 C C . THR B 1 177 ? 6.27 24.672 12.125 1 98.69 177 THR B C 1
ATOM 3285 O O . THR B 1 177 ? 6.523 24.25 13.25 1 98.69 177 THR B O 1
ATOM 3288 N N . PRO B 1 178 ? 6.953 25.688 11.57 1 97.44 178 PRO B N 1
ATOM 3289 C CA . PRO B 1 178 ? 7.992 26.328 12.375 1 97.44 178 PRO B CA 1
ATOM 3290 C C . PRO B 1 178 ? 7.457 26.891 13.688 1 97.44 178 PRO B C 1
ATOM 3292 O O . PRO B 1 178 ? 8.188 26.969 14.68 1 97.44 178 PRO B O 1
ATOM 3295 N N . THR B 1 179 ? 6.156 27.203 13.75 1 97.94 179 THR B N 1
ATOM 3296 C CA . THR B 1 179 ? 5.703 27.953 14.914 1 97.94 179 THR B CA 1
ATOM 3297 C C . THR B 1 179 ? 4.531 27.25 15.594 1 97.94 179 THR B C 1
ATOM 3299 O O . THR B 1 179 ? 4.109 27.641 16.688 1 97.94 179 THR B O 1
ATOM 3302 N N . SER B 1 180 ? 3.975 26.172 14.898 1 98.75 180 SER B N 1
ATOM 3303 C CA . SER B 1 180 ? 2.717 25.656 15.422 1 98.75 180 SER B CA 1
ATOM 3304 C C . SER B 1 180 ? 2.592 24.156 15.188 1 98.75 180 SER B C 1
ATOM 3306 O O . SER B 1 180 ? 3.127 23.625 14.211 1 98.75 180 SER B O 1
ATOM 3308 N N . LEU B 1 181 ? 1.879 23.531 16.109 1 98.88 181 LEU B N 1
ATOM 3309 C CA . LEU B 1 181 ? 1.234 22.25 15.875 1 98.88 181 LEU B CA 1
ATOM 3310 C C . LEU B 1 181 ? -0.075 22.438 15.117 1 98.88 181 LEU B C 1
ATOM 3312 O O . LEU B 1 181 ? -0.914 23.25 15.5 1 98.88 181 LEU B O 1
ATOM 3316 N N . VAL B 1 182 ? -0.233 21.703 14.039 1 98.94 182 VAL B N 1
ATOM 3317 C CA . VAL B 1 182 ? -1.508 21.719 13.328 1 98.94 182 VAL B CA 1
ATOM 3318 C C . VAL B 1 182 ? -2.182 20.359 13.43 1 98.94 182 VAL B C 1
ATOM 3320 O O . VAL B 1 182 ? -1.622 19.344 12.992 1 98.94 182 VAL B O 1
ATOM 3323 N N . ILE B 1 183 ? -3.324 20.312 14.078 1 98.69 183 ILE B N 1
ATOM 3324 C CA . ILE B 1 183 ? -4.168 19.125 14.023 1 98.69 183 ILE B CA 1
ATOM 3325 C C . ILE B 1 183 ? -5.195 19.281 12.898 1 98.69 183 ILE B C 1
ATOM 3327 O O . ILE B 1 183 ? -5.711 20.375 12.672 1 98.69 183 ILE B O 1
ATOM 3331 N N . TYR B 1 184 ? -5.426 18.172 12.203 1 98.56 184 TYR B N 1
ATOM 3332 C CA . TYR B 1 184 ? -6.348 18.312 11.086 1 98.56 184 TYR B CA 1
ATOM 3333 C C . TYR B 1 184 ? -7.32 17.141 11.016 1 98.56 184 TYR B C 1
ATOM 3335 O O . TYR B 1 184 ? -7.086 16.094 11.625 1 98.56 184 TYR B O 1
ATOM 3343 N N . TYR B 1 185 ? -8.414 17.422 10.406 1 97.94 185 TYR B N 1
ATOM 3344 C CA . TYR B 1 185 ? -9.477 16.453 10.164 1 97.94 185 TYR B CA 1
ATOM 3345 C C . TYR B 1 185 ? -9.828 16.391 8.688 1 97.94 185 TYR B C 1
ATOM 3347 O O . TYR B 1 185 ? -9.727 17.375 7.969 1 97.94 185 TYR B O 1
ATOM 3355 N N . GLN B 1 186 ? -10.258 15.148 8.266 1 97.69 186 GLN B N 1
ATOM 3356 C CA . GLN B 1 186 ? -10.531 14.93 6.852 1 97.69 186 GLN B CA 1
ATOM 3357 C C . GLN B 1 186 ? -11.727 15.766 6.391 1 97.69 186 GLN B C 1
ATOM 3359 O O . GLN B 1 186 ? -12.539 16.188 7.207 1 97.69 186 GLN B O 1
ATOM 3364 N N . VAL B 1 187 ? -11.719 15.93 5.059 1 95 187 VAL B N 1
ATOM 3365 C CA . VAL B 1 187 ? -12.844 16.594 4.43 1 95 187 VAL B CA 1
ATOM 3366 C C . VAL B 1 187 ? -14.148 15.906 4.832 1 95 187 VAL B C 1
ATOM 3368 O O . VAL B 1 187 ? -14.219 14.68 4.855 1 95 187 VAL B O 1
ATOM 3371 N N . TYR B 1 188 ? -15.203 16.688 5.312 1 94.62 188 TYR B N 1
ATOM 3372 C CA . TYR B 1 188 ? -16.547 16.25 5.66 1 94.62 188 TYR B CA 1
ATOM 3373 C C . TYR B 1 188 ? -16.609 15.75 7.098 1 94.62 188 TYR B C 1
ATOM 3375 O O . TYR B 1 188 ? -17.688 15.469 7.617 1 94.62 188 TYR B O 1
ATOM 3383 N N . ASP B 1 189 ? -15.438 15.648 7.758 1 96 189 ASP B N 1
ATOM 3384 C CA . ASP B 1 189 ? -15.516 15.219 9.148 1 96 189 ASP B CA 1
ATOM 3385 C C . ASP B 1 189 ? -16.281 16.219 10 1 96 189 ASP B C 1
ATOM 3387 O O . ASP B 1 189 ? -17.203 15.852 10.742 1 96 189 ASP B O 1
ATOM 3391 N N . TYR B 1 190 ? -15.859 17.484 9.852 1 97.25 190 TYR B N 1
ATOM 3392 C CA . TYR B 1 190 ? -16.453 18.516 10.703 1 97.25 190 TYR B CA 1
ATOM 3393 C C . TYR B 1 190 ? -16.844 19.734 9.883 1 97.25 190 TYR B C 1
ATOM 3395 O O . TYR B 1 190 ? -17.562 20.609 10.367 1 97.25 190 TYR B O 1
ATOM 3403 N N . THR B 1 191 ? -16.281 19.922 8.688 1 96.31 191 THR B N 1
ATOM 3404 C CA . THR B 1 191 ? -16.562 21.078 7.84 1 96.31 191 THR B CA 1
ATOM 3405 C C . THR B 1 191 ? -17.047 20.625 6.465 1 96.31 191 THR B C 1
ATOM 3407 O O . THR B 1 191 ? -16.797 19.5 6.051 1 96.31 191 THR B O 1
ATOM 3410 N N . PRO B 1 192 ? -17.797 21.516 5.746 1 94.44 192 PRO B N 1
ATOM 3411 C CA . PRO B 1 192 ? -18.234 21.141 4.395 1 94.44 192 PRO B CA 1
ATOM 3412 C C . PRO B 1 192 ? -17.078 21.031 3.406 1 94.44 192 PRO B C 1
ATOM 3414 O O . PRO B 1 192 ? -15.945 21.438 3.717 1 94.44 192 PRO B O 1
ATOM 3417 N N . TYR B 1 193 ? -17.422 20.516 2.303 1 92.06 193 TYR B N 1
ATOM 3418 C CA . TYR B 1 193 ? -16.438 20.25 1.263 1 92.06 193 TYR B CA 1
ATOM 3419 C C . TYR B 1 193 ? -15.695 21.516 0.865 1 92.06 193 TYR B C 1
ATOM 3421 O O . TYR B 1 193 ? -14.477 21.5 0.677 1 92.06 193 TYR B O 1
ATOM 3429 N N . VAL B 1 194 ? -16.344 22.609 0.813 1 90.38 194 VAL B N 1
ATOM 3430 C CA . VAL B 1 194 ? -15.82 23.875 0.308 1 90.38 194 VAL B CA 1
ATOM 3431 C C . VAL B 1 194 ? -14.727 24.391 1.243 1 90.38 194 VAL B C 1
ATOM 3433 O O . VAL B 1 194 ? -13.867 25.188 0.833 1 90.38 194 VAL B O 1
ATOM 3436 N N . HIS B 1 195 ? -14.703 23.969 2.475 1 93.62 195 HIS B N 1
ATOM 3437 C CA . HIS B 1 195 ? -13.719 24.375 3.465 1 93.62 195 HIS B CA 1
ATOM 3438 C C . HIS B 1 195 ? -12.367 23.719 3.203 1 93.62 195 HIS B C 1
ATOM 3440 O O . HIS B 1 195 ? -11.336 24.219 3.656 1 93.62 195 HIS B O 1
ATOM 3446 N N . GLY B 1 196 ? -12.328 22.547 2.537 1 94.75 196 GLY B N 1
ATOM 3447 C CA . GLY B 1 196 ? -11.102 21.781 2.383 1 94.75 196 GLY B CA 1
ATOM 3448 C C . GLY B 1 196 ? -10.672 21.094 3.656 1 94.75 196 GLY B C 1
ATOM 3449 O O . GLY B 1 196 ? -11.508 20.625 4.43 1 94.75 196 GLY B O 1
ATOM 3450 N N . LEU B 1 197 ? -9.461 20.875 3.715 1 97.81 197 LEU B N 1
ATOM 3451 C CA . LEU B 1 197 ? -8.945 20.25 4.922 1 97.81 197 LEU B CA 1
ATOM 3452 C C . LEU B 1 197 ? -9.219 21.109 6.148 1 97.81 197 LEU B C 1
ATOM 3454 O O . LEU B 1 197 ? -8.891 22.297 6.16 1 97.81 197 LEU B O 1
ATOM 3458 N N . PHE B 1 198 ? -9.883 20.516 7.211 1 97.88 198 PHE B N 1
ATOM 3459 C CA . PHE B 1 198 ? -10.125 21.25 8.453 1 97.88 198 PHE B CA 1
ATOM 3460 C C . PHE B 1 198 ? -8.883 21.234 9.336 1 97.88 198 PHE B C 1
ATOM 3462 O O . PHE B 1 198 ? -8.484 20.188 9.852 1 97.88 198 PHE B O 1
ATOM 3469 N N . LYS B 1 199 ? -8.32 22.391 9.539 1 98.44 199 LYS B N 1
ATOM 3470 C CA . LYS B 1 199 ? -7.086 22.531 10.297 1 98.44 199 LYS B CA 1
ATOM 3471 C C . LYS B 1 199 ? -7.305 23.375 11.555 1 98.44 199 LYS B C 1
ATOM 3473 O O . LYS B 1 199 ? -8.039 24.359 11.523 1 98.44 199 LYS B O 1
ATOM 3478 N N . ILE B 1 200 ? -6.699 22.984 12.547 1 98.56 200 ILE B N 1
ATOM 3479 C CA . ILE B 1 200 ? -6.617 23.75 13.789 1 98.56 200 ILE B CA 1
ATOM 3480 C C . ILE B 1 200 ? -5.152 24.016 14.133 1 98.56 200 ILE B C 1
ATOM 3482 O O . ILE B 1 200 ? -4.406 23.078 14.453 1 98.56 200 ILE B O 1
ATOM 3486 N N . GLU B 1 201 ? -4.816 25.266 14.125 1 98.62 201 GLU B N 1
ATOM 3487 C CA . GLU B 1 201 ? -3.443 25.656 14.414 1 98.62 201 GLU B CA 1
ATOM 3488 C C . GLU B 1 201 ? -3.268 26 15.891 1 98.62 201 GLU B C 1
ATOM 3490 O O . GLU B 1 201 ? -3.998 26.828 16.438 1 98.62 201 GLU B O 1
ATOM 3495 N N . ILE B 1 202 ? -2.314 25.359 16.516 1 98.75 202 ILE B N 1
ATOM 3496 C CA . ILE B 1 202 ? -2.02 25.578 17.922 1 98.75 202 ILE B CA 1
ATOM 3497 C C . ILE B 1 202 ? -0.58 26.047 18.094 1 98.75 202 ILE B C 1
ATOM 3499 O O . ILE B 1 202 ? 0.36 25.266 17.984 1 98.75 202 ILE B O 1
ATOM 3503 N N . PRO B 1 203 ? -0.354 27.328 18.422 1 98.56 203 PRO B N 1
ATOM 3504 C CA . PRO B 1 203 ? 1.006 27.828 18.625 1 98.56 203 PRO B CA 1
ATOM 3505 C C . PRO B 1 203 ? 1.761 27.094 19.719 1 98.56 203 PRO B C 1
ATOM 3507 O O . PRO B 1 203 ? 1.176 26.75 20.75 1 98.56 203 PRO B O 1
ATOM 3510 N N . TYR B 1 204 ? 3.037 26.891 19.484 1 98.44 204 TYR B N 1
ATOM 3511 C CA . TYR B 1 204 ? 3.846 26.172 20.469 1 98.44 204 TYR B CA 1
ATOM 3512 C C . TYR B 1 204 ? 3.814 26.891 21.812 1 98.44 204 TYR B C 1
ATOM 3514 O O . TYR B 1 204 ? 3.842 26.234 22.859 1 98.44 204 TYR B O 1
ATOM 3522 N N . GLU B 1 205 ? 3.762 28.203 21.812 1 97.5 205 GLU B N 1
ATOM 3523 C CA . GLU B 1 205 ? 3.781 29 23.031 1 97.5 205 GLU B CA 1
ATOM 3524 C C . GLU B 1 205 ? 2.635 28.609 23.953 1 97.5 205 GLU B C 1
ATOM 3526 O O . GLU B 1 205 ? 2.754 28.734 25.172 1 97.5 205 GLU B O 1
ATOM 3531 N N . LYS B 1 206 ? 1.559 28.094 23.391 1 98.19 206 LYS B N 1
ATOM 3532 C CA . LYS B 1 206 ? 0.373 27.766 24.172 1 98.19 206 LYS B CA 1
ATOM 3533 C C . LYS B 1 206 ? 0.486 26.359 24.781 1 98.19 206 LYS B C 1
ATOM 3535 O O . LYS B 1 206 ? -0.308 25.984 25.656 1 98.19 206 LYS B O 1
ATOM 3540 N N . ILE B 1 207 ? 1.521 25.594 24.328 1 98.38 207 ILE B N 1
ATOM 3541 C CA . ILE B 1 207 ? 1.545 24.219 24.797 1 98.38 207 ILE B CA 1
ATOM 3542 C C . ILE B 1 207 ? 2.947 23.859 25.281 1 98.38 207 ILE B C 1
ATOM 3544 O O . ILE B 1 207 ? 3.277 22.688 25.438 1 98.38 207 ILE B O 1
ATOM 3548 N N . LYS B 1 208 ? 3.77 24.75 25.531 1 96.56 208 LYS B N 1
ATOM 3549 C CA . LYS B 1 208 ? 5.16 24.547 25.922 1 96.56 208 LYS B CA 1
ATOM 3550 C C . LYS B 1 208 ? 5.246 23.703 27.203 1 96.56 208 LYS B C 1
ATOM 3552 O O . LYS B 1 208 ? 6.188 22.922 27.375 1 96.56 208 LYS B O 1
ATOM 3557 N N . ASN B 1 209 ? 4.277 23.797 28.062 1 96.62 209 ASN B N 1
ATOM 3558 C CA . ASN B 1 209 ? 4.336 23.156 29.375 1 96.62 209 ASN B CA 1
ATOM 3559 C C . ASN B 1 209 ? 3.857 21.719 29.328 1 96.62 209 ASN B C 1
ATOM 3561 O O . ASN B 1 209 ? 3.973 20.984 30.312 1 96.62 209 ASN B O 1
ATOM 3565 N N . ILE B 1 210 ? 3.334 21.312 28.188 1 97.88 210 ILE B N 1
ATOM 3566 C CA . ILE B 1 210 ? 2.764 19.969 28.172 1 97.88 210 ILE B CA 1
ATOM 3567 C C . ILE B 1 210 ? 3.498 19.109 27.141 1 97.88 210 ILE B C 1
ATOM 3569 O O . ILE B 1 210 ? 3.186 17.938 26.969 1 97.88 210 ILE B O 1
ATOM 3573 N N . ILE B 1 211 ? 4.48 19.625 26.438 1 98.19 211 ILE B N 1
ATOM 3574 C CA . ILE B 1 211 ? 5.168 18.891 25.391 1 98.19 211 ILE B CA 1
ATOM 3575 C C . ILE B 1 211 ? 6.172 17.922 26 1 98.19 211 ILE B C 1
ATOM 3577 O O . ILE B 1 211 ? 6.586 18.094 27.156 1 98.19 211 ILE B O 1
ATOM 3581 N N . SER B 1 212 ? 6.484 16.891 25.25 1 97.62 212 SER B N 1
ATOM 3582 C CA . SER B 1 212 ? 7.551 15.977 25.656 1 97.62 212 SER B CA 1
ATOM 3583 C C . SER B 1 212 ? 8.914 16.672 25.609 1 97.62 212 SER B C 1
ATOM 3585 O O . SER B 1 212 ? 9.289 17.234 24.578 1 97.62 212 SER B O 1
ATOM 3587 N N . PRO B 1 213 ? 9.75 16.547 26.625 1 94.94 213 PRO B N 1
ATOM 3588 C CA . PRO B 1 213 ? 11.062 17.203 26.609 1 94.94 213 PRO B CA 1
ATOM 3589 C C . PRO B 1 213 ? 12.023 16.578 25.594 1 94.94 213 PRO B C 1
ATOM 3591 O O . PRO B 1 213 ? 13.023 17.203 25.25 1 94.94 213 PRO B O 1
ATOM 3594 N N . VAL B 1 214 ? 11.68 15.391 25.125 1 94 214 VAL B N 1
ATOM 3595 C CA . VAL B 1 214 ? 12.57 14.727 24.172 1 94 214 VAL B CA 1
ATOM 3596 C C . VAL B 1 214 ? 11.867 14.602 22.812 1 94 214 VAL B C 1
ATOM 3598 O O . VAL B 1 214 ? 12.305 13.836 21.953 1 94 214 VAL B O 1
ATOM 3601 N N . GLY B 1 215 ? 10.727 15.352 22.688 1 96.81 215 GLY B N 1
ATOM 3602 C CA . GLY B 1 215 ? 9.938 15.281 21.469 1 96.81 215 GLY B CA 1
ATOM 3603 C C . GLY B 1 215 ? 10.352 16.312 20.438 1 96.81 215 GLY B C 1
ATOM 3604 O O . GLY B 1 215 ? 11.242 17.125 20.688 1 96.81 215 GLY B O 1
ATOM 3605 N N . PRO B 1 216 ? 9.766 16.25 19.312 1 98 216 PRO B N 1
ATOM 3606 C CA . PRO B 1 216 ? 10.164 17.125 18.203 1 98 216 PRO B CA 1
ATOM 3607 C C . PRO B 1 216 ? 9.875 18.594 18.484 1 98 216 PRO B C 1
ATOM 3609 O O . PRO B 1 216 ? 10.625 19.469 18.031 1 98 216 PRO B O 1
ATOM 3612 N N . ILE B 1 217 ? 8.781 18.859 19.188 1 98.31 217 ILE B N 1
ATOM 3613 C CA . ILE B 1 217 ? 8.453 20.266 19.453 1 98.31 217 ILE B CA 1
ATOM 3614 C C . ILE B 1 217 ? 9.523 20.891 20.344 1 98.31 217 ILE B C 1
ATOM 3616 O O . ILE B 1 217 ? 9.945 22.016 20.125 1 98.31 217 ILE B O 1
ATOM 3620 N N . ALA B 1 218 ? 9.953 20.141 21.359 1 96.94 218 ALA B N 1
ATOM 3621 C CA . ALA B 1 218 ? 11.039 20.625 22.219 1 96.94 218 ALA B CA 1
ATOM 3622 C C . ALA B 1 218 ? 12.289 20.906 21.391 1 96.94 218 ALA B C 1
ATOM 3624 O O . ALA B 1 218 ? 12.977 21.906 21.625 1 96.94 218 ALA B O 1
ATOM 3625 N N . GLN B 1 219 ? 12.547 20.094 20.5 1 95 219 GLN B N 1
ATOM 3626 C CA . GLN B 1 219 ? 13.703 20.25 19.625 1 95 219 GLN B CA 1
ATOM 3627 C C . GLN B 1 219 ? 13.594 21.531 18.797 1 95 219 GLN B C 1
ATOM 3629 O O . GLN B 1 219 ? 14.578 22.25 18.641 1 95 219 GLN B O 1
ATOM 3634 N N . ILE B 1 220 ? 12.422 21.797 18.297 1 95.62 220 ILE B N 1
ATOM 3635 C CA . ILE B 1 220 ? 12.164 22.984 17.5 1 95.62 220 ILE B CA 1
ATOM 3636 C C . ILE B 1 220 ? 12.367 24.234 18.359 1 95.62 220 ILE B C 1
ATOM 3638 O O . ILE B 1 220 ? 13.031 25.188 17.938 1 95.62 220 ILE B O 1
ATOM 3642 N N . LEU B 1 221 ? 11.852 24.188 19.547 1 94.25 221 LEU B N 1
ATOM 3643 C CA . LEU B 1 221 ? 11.852 25.344 20.438 1 94.25 221 LEU B CA 1
ATOM 3644 C C . LEU B 1 221 ? 13.258 25.609 20.969 1 94.25 221 LEU B C 1
ATOM 3646 O O . LEU B 1 221 ? 13.617 26.766 21.219 1 94.25 221 LEU B O 1
ATOM 3650 N N . ASN B 1 222 ? 14.055 24.594 21.188 1 89 222 ASN B N 1
ATOM 3651 C CA . ASN B 1 222 ? 15.406 24.734 21.703 1 89 222 ASN B CA 1
ATOM 3652 C C . ASN B 1 222 ? 16.359 25.312 20.656 1 89 222 ASN B C 1
ATOM 3654 O O . ASN B 1 222 ? 17.391 25.891 21 1 89 222 ASN B O 1
ATOM 3658 N N . ASN B 1 223 ? 16.109 25.141 19.422 1 77.94 223 ASN B N 1
ATOM 3659 C CA . ASN B 1 223 ? 16.969 25.641 18.359 1 77.94 223 ASN B CA 1
ATOM 3660 C C . ASN B 1 223 ? 16.609 27.062 17.969 1 77.94 223 ASN B C 1
ATOM 3662 O O . ASN B 1 223 ? 17.297 27.672 17.156 1 77.94 223 ASN B O 1
ATOM 3666 N N . GLU B 1 224 ? 15.477 27.609 18.359 1 65.38 224 GLU B N 1
ATOM 3667 C CA . GLU B 1 224 ? 15.094 28.984 18.094 1 65.38 224 GLU B CA 1
ATOM 3668 C C . GLU B 1 224 ? 15.898 29.969 18.953 1 65.38 224 GLU B C 1
ATOM 3670 O O . GLU B 1 224 ? 16.078 31.125 18.594 1 65.38 224 GLU B O 1
ATOM 3675 N N . TYR B 1 225 ? 16.516 29.516 20.109 1 51.53 225 TYR B N 1
ATOM 3676 C CA . TYR B 1 225 ? 17.344 30.375 20.938 1 51.53 225 TYR B CA 1
ATOM 3677 C C . TYR B 1 225 ? 18.812 29.984 20.828 1 51.53 225 TYR B C 1
ATOM 3679 O O . TYR B 1 225 ? 19.141 28.812 20.641 1 51.53 225 TYR B O 1
#

Foldseek 3Di:
DDPPPPDPVVVVVVVVVVPVVVDDDDDDDADQDAQEEEADDDADDCPVVDPLSVLQRVVRVVQRVVQCCVPPPDPDHFAWHYWYKDKDFQDDDLQKTKMKIKIWTDTPPDPDIFIDIAMWMARSPRNDTDFPPQFWDPVDPVQVLVQVLQVVQCVVVVPQWPDDDPGADRRFGWTDHLFWIKTWDGAPPTHHNVVGIGIDTGGCVSCVVTTDCPGPSVSSVVVVD/DDPPPPDPVVPPVVVVVPPVVPDDDDDDDADQDAQEEEADDDADDCPVVDPLSVLQRVVRVVQRVVQCCVPPPDPDHFAWHYWYKDKDFQDDDLQKTKMKIKIWTDTPPDPDIFIDIAMWMARSPRNDTDFPPQFWDPVDPVQVLVQVLQVVQCVVVVPQWPDDDPGADRRFGWTDHLFWIKTWDGAPPTHHNVVGIGIDTGGCVSCVPTTDCVGPSVSSVVVVD

Radius of gyration: 28.07 Å; Cα contacts (8 Å, |Δi|>4): 859; chains: 2; bounding box: 63×91×72 Å

InterPro domains:
  IPR021729 Domain of unknown function DUF3298 [PF11738] (133-205)
  IPR037126 PdaC/RsiV-like superfamily [G3DSA:3.90.640.20] (132-219)

Sequence (450 aa):
MIYFSYPDNFKNNMKYRSENLKEGIKLEEQILEPDKFKISYPVVDNTKNKENISNINNAIINEVGELFKSQALVDGVVDFNQILGDYEVTLNESGILSILFSMYIYVNRAAHGYTKYSSITVNIENGRVYSFSDLFNSKVNYTAVLNELAKQYIEQNNITLINEYNGITPDQEYYLTPTSLVIYYQVYDYTPYVHGLFKIEIPYEKIKNIISPVGPIAQILNNEYMIYFSYPDNFKNNMKYRSENLKEGIKLEEQILEPDKFKISYPVVDNTKNKENISNINNAIINEVGELFKSQALVDGVVDFNQILGDYEVTLNESGILSILFSMYIYVNRAAHGYTKYSSITVNIENGRVYSFSDLFNSKVNYTAVLNELAKQYIEQNNITLINEYNGITPDQEYYLTPTSLVIYYQVYDYTPYVHGLFKIEIPYEKIKNIISPVGPIAQILNNEY

Secondary structure (DSSP, 8-state):
-------THHHHHHHHHHHTTSSPPPEEEEEE--SEEEEEEEEE--TT--HHHHHHHHHHHHHHHHHHHHHH--SS---EEEEEEEEEEEEEETTEEEEEEEEEEEETT-SS-EEEEEEEEEETTT-PBPPGGGGB-TTS-HHHHHHHHHHHHHHHTTPPPSS------TT--EEE-SSEEEEEE-TTTSS-GGG-SEEEEEEGGGTTTTB-TTSHHHHHHHH--/-------THHHHHHHHHHHTTSSPPPEEEEEE--SEEEEEEEEE--TT--HHHHHHHHHHHHHHHHHHHHHH--SS---EEEEEEEEEEEEEETTEEEEEEEEEEEETT-SS-EEEEEEEEEETTT-PBPPGGGGB-TTS-HHHHHHHHHHHHHHHTTPPPSS------TT--EEE-SSEEEEEE-TTTSS-GGG-SEEEEEEGGGTTTTB-TTSHHHHHHHT--

pLDDT: mean 90.36, std 18.62, range [23.81, 98.94]

Organism: NCBI:txid1408889